Protein AF-A0A6J5DN08-F1 (afdb_monomer_lite)

Foldseek 3Di:
DDDDDDDDDDDDDDDDDDDDDDDDDDDDDDDDDDDDDDDDDDDDDDDDDDDDDDDDDDDDDDPPPDAQDPDDPPPDDDDDDDDDDDDDPDPPDPDDDDDDDDDDDDDDDDDDDDDDDDDDDDDDDDDDDDDDDDDDDPDPDDPVPPQVQFPQDVVNVPQQAFKDADADPDLVVQLVLVVVLVFWKWKAWPAPLDNPRQAIDTDDSVPCVNPPPFKGKHALQRIAQQDVSQLARQGAPRPGRDPSRRNAIEIAGEAYALAKMKMKGFLVRDDASHKYKYKHGWDDQKKKKWADAQTTIMIMIHHHGPVCVPRHCQFSVLVRSLVVLCRHDPPCVVQQPPDTGPVSVVSSQLQGQEMEMEGAQDDDPDPPDDDPRSDDPDPQWDWDPPPVRIHIYGYHHLHDPPASQKIKIKMWMWHAHNQSKIKIKIKIFIWGFDDWDQDPPPDGRTYTYTGTPDMDMDMDIHHPDPPD

pLDDT: mean 70.68, std 26.28, range [24.81, 98.75]

Organism: NCBI:txid627669

InterPro domains:
  IPR008430 Cytotoxic necrotizing factor, Rho-activating domain [PF05785] (249-364)
  IPR011324 Cytotoxic necrotizing factor-like, catalytic [SSF64438] (246-432)
  IPR037040 Cytotoxic necrotizing factor, Rho-activating domain superfamily [G3DSA:3.60.100.10] (144-442)

Sequence (468 aa):
MTHVSSTASQPWLFAQPDDTPSDHAATTQRRHRRKANTRPPHDYSQTSTVPRRAQDKTPAGDTGVTRAYLGPVSQGAPRHDSPQIPEKVWLLQAQRKKKAHPPRTNQHTSTQRPRIPPVPPAVTRPVSPALVPKLATTVPIDPRLQVNQGTTSLKRLQGEGPINLEPAGEPAADTARIKQFGAPLTFYRNDRSESGTRNPSLIDKTRYRARHDVVAVGKGTDATSYVPEAKAYMGRAWSTTPTELSGTDVVKLGAGKDGTAAIMLPFREIRPGSTIIVTGGPMRGSTMLFAADHHGFHAYHAGSSSDHPRWSVSEDGARSIANAYRTMHPGHDAWITARSGAEELVSIARQYPFAALIYNGEYSTEPGRKLPDERIHAPLHASGTDPHDPWHMMTFSYFEPGDVRSVGTAEAVISKDARGKVTVQVLGEKGRLDHMQTLDLHGGSVGFRYKTIEGATTSYSVEQAKQS

Structure (mmCIF, N/CA/C/O backbone):
data_AF-A0A6J5DN08-F1
#
_entry.id   AF-A0A6J5DN08-F1
#
loop_
_atom_site.group_PDB
_atom_site.id
_atom_site.type_symbol
_atom_site.label_atom_id
_atom_site.label_alt_id
_atom_site.label_comp_id
_atom_site.label_asym_id
_atom_site.label_entity_id
_atom_site.label_seq_id
_atom_site.pdbx_PDB_ins_code
_atom_site.Cartn_x
_atom_site.Cartn_y
_atom_site.Cartn_z
_atom_site.occupancy
_atom_site.B_iso_or_equiv
_atom_site.auth_seq_id
_atom_site.auth_comp_id
_atom_site.auth_asym_id
_atom_site.auth_atom_id
_atom_site.pdbx_PDB_model_num
ATOM 1 N N . MET A 1 1 ? -25.150 -48.735 11.586 1.00 33.69 1 MET A N 1
ATOM 2 C CA . MET A 1 1 ? -25.482 -50.177 11.660 1.00 33.69 1 MET A CA 1
ATOM 3 C C . MET A 1 1 ? -26.333 -50.455 10.428 1.00 33.69 1 MET A C 1
ATOM 5 O O . MET A 1 1 ? -27.359 -49.812 10.325 1.00 33.69 1 MET A O 1
ATOM 9 N N . THR A 1 2 ? -25.949 -51.185 9.385 1.00 36.81 2 THR A N 1
ATOM 10 C CA . THR A 1 2 ? -25.031 -52.322 9.200 1.00 36.81 2 THR A CA 1
ATOM 11 C C . THR A 1 2 ? -24.556 -52.343 7.734 1.00 36.81 2 THR A C 1
ATOM 13 O O . THR A 1 2 ? -25.314 -51.992 6.836 1.00 36.81 2 THR A O 1
ATOM 16 N N . HIS A 1 3 ? -23.299 -52.744 7.522 1.00 35.94 3 HIS A N 1
ATOM 17 C CA . HIS A 1 3 ? -22.670 -53.084 6.234 1.00 35.94 3 HIS A CA 1
ATOM 18 C C . HIS A 1 3 ? -23.339 -54.281 5.544 1.00 35.94 3 HIS A C 1
ATOM 20 O O . HIS A 1 3 ? -23.758 -55.164 6.281 1.00 35.94 3 HIS A O 1
ATOM 26 N N . VAL A 1 4 ? -23.277 -54.368 4.200 1.00 41.50 4 VAL A N 1
ATOM 27 C CA . VAL A 1 4 ? -22.759 -55.522 3.409 1.00 41.50 4 VAL A CA 1
ATOM 28 C C . VAL A 1 4 ? -22.311 -55.023 2.014 1.00 41.50 4 VAL A C 1
ATOM 30 O O . VAL A 1 4 ? -22.838 -54.043 1.494 1.00 41.50 4 VAL A O 1
ATOM 33 N N . SER A 1 5 ? -21.292 -55.683 1.462 1.00 33.56 5 SER A N 1
ATOM 34 C CA . SER A 1 5 ? -20.413 -55.314 0.346 1.00 33.56 5 SER A CA 1
ATOM 35 C C . SER A 1 5 ? -20.732 -55.996 -1.003 1.00 33.56 5 SER A C 1
ATOM 37 O O . SER A 1 5 ? -21.387 -57.028 -1.027 1.00 33.56 5 SER A O 1
ATOM 39 N N . SER A 1 6 ? -20.064 -55.496 -2.060 1.00 31.88 6 SER A N 1
ATOM 40 C CA . SER A 1 6 ? -19.389 -56.236 -3.157 1.00 31.88 6 SER A CA 1
ATOM 41 C C . SER A 1 6 ? -20.210 -57.024 -4.195 1.00 31.88 6 SER A C 1
ATOM 43 O O . SER A 1 6 ? -20.862 -58.009 -3.871 1.00 31.88 6 SER A O 1
ATOM 45 N N . THR A 1 7 ? -20.012 -56.714 -5.486 1.00 32.59 7 THR A N 1
ATOM 46 C CA . THR A 1 7 ? -19.345 -57.632 -6.445 1.00 32.59 7 THR A CA 1
ATOM 47 C C . THR A 1 7 ? -19.019 -56.944 -7.778 1.00 32.59 7 THR A C 1
ATOM 49 O O . THR A 1 7 ? -19.685 -56.008 -8.209 1.00 32.59 7 THR A O 1
ATOM 52 N N . ALA A 1 8 ? -17.916 -57.392 -8.375 1.00 31.62 8 ALA A N 1
ATOM 53 C CA . ALA A 1 8 ? -17.225 -56.848 -9.539 1.00 31.62 8 ALA A CA 1
ATOM 54 C C . ALA A 1 8 ? -17.718 -57.433 -10.873 1.00 31.62 8 ALA A C 1
ATOM 56 O O . ALA A 1 8 ? -18.305 -58.511 -10.883 1.00 31.62 8 ALA A O 1
ATOM 57 N N . SER A 1 9 ? -17.377 -56.772 -11.991 1.00 32.19 9 SER A N 1
ATOM 58 C CA . SER A 1 9 ? -17.089 -57.399 -13.299 1.00 32.19 9 SER A CA 1
ATOM 59 C C . SER A 1 9 ? -16.440 -56.396 -14.276 1.00 32.19 9 SER A C 1
ATOM 61 O O . SER A 1 9 ? -17.081 -55.447 -14.715 1.00 32.19 9 SER A O 1
ATOM 63 N N . GLN A 1 10 ? -15.174 -56.636 -14.634 1.00 36.56 10 GLN A N 1
ATOM 64 C CA . GLN A 1 10 ? -14.586 -56.321 -15.949 1.00 36.56 10 GLN A CA 1
ATOM 65 C C . GLN A 1 10 ? -14.328 -57.655 -16.668 1.00 36.56 10 GLN A C 1
ATOM 67 O O . GLN A 1 10 ? -14.190 -58.672 -15.981 1.00 36.56 10 GLN A O 1
ATOM 72 N N . PRO A 1 11 ? -14.262 -57.685 -18.013 1.00 47.22 11 PRO A N 1
ATOM 73 C CA . PRO A 1 11 ? -12.932 -57.805 -18.644 1.00 47.22 11 PRO A CA 1
ATOM 74 C C . PRO A 1 11 ? -12.828 -57.223 -20.070 1.00 47.22 11 PRO A C 1
ATOM 76 O O . PRO A 1 11 ? -13.789 -57.314 -20.815 1.00 47.22 11 PRO A O 1
ATOM 79 N N . TRP A 1 12 ? -11.640 -56.751 -20.480 1.00 33.81 12 TRP A N 1
ATOM 80 C CA . TRP A 1 12 ? -11.109 -56.875 -21.856 1.00 33.81 12 TRP A CA 1
ATOM 81 C C . TRP A 1 12 ? -9.567 -56.887 -21.818 1.00 33.81 12 TRP A C 1
ATOM 83 O O . TRP A 1 12 ? -8.952 -56.179 -21.024 1.00 33.81 12 TRP A O 1
ATOM 93 N N . LEU A 1 13 ? -8.972 -57.747 -22.650 1.00 30.91 13 LEU A N 1
ATOM 94 C CA . LEU A 1 13 ? -7.566 -58.181 -22.706 1.00 30.91 13 LEU A CA 1
ATOM 95 C C . LEU A 1 13 ? -7.085 -58.146 -24.179 1.00 30.91 13 LEU A C 1
ATOM 97 O O . LEU A 1 13 ? -7.932 -58.174 -25.072 1.00 30.91 13 LEU A O 1
ATOM 101 N N . PHE A 1 14 ? -5.754 -58.212 -24.375 1.00 31.52 14 PHE A N 1
ATOM 102 C CA . PHE A 1 14 ? -4.933 -58.353 -25.611 1.00 31.52 14 PHE A CA 1
ATOM 103 C C . PHE A 1 14 ? -4.461 -57.040 -26.284 1.00 31.52 14 PHE A C 1
ATOM 105 O O . PHE A 1 14 ? -5.264 -56.143 -26.493 1.00 31.52 14 PHE A O 1
ATOM 112 N N . ALA A 1 15 ? -3.194 -56.840 -26.687 1.00 32.41 15 ALA A N 1
ATOM 113 C CA . ALA A 1 15 ? -1.963 -57.653 -26.675 1.00 32.41 15 ALA A CA 1
ATOM 114 C C . ALA A 1 15 ? -0.705 -56.754 -26.865 1.00 32.41 15 ALA A C 1
ATOM 116 O O . ALA A 1 15 ? -0.817 -55.644 -27.384 1.00 32.41 15 ALA A O 1
ATOM 117 N N . GLN A 1 16 ? 0.472 -57.259 -26.462 1.00 37.03 16 GLN A N 1
ATOM 118 C CA . GLN A 1 16 ? 1.821 -56.710 -26.726 1.00 37.03 16 GLN A CA 1
ATOM 119 C C . GLN A 1 16 ? 2.335 -57.037 -28.155 1.00 37.03 16 GLN A C 1
ATOM 121 O O . GLN A 1 16 ? 1.614 -57.680 -28.921 1.00 37.03 16 GLN A O 1
ATOM 126 N N . PRO A 1 17 ? 3.574 -56.632 -28.515 1.00 50.75 17 PRO A N 1
ATOM 127 C CA . PRO A 1 17 ? 4.704 -57.548 -28.288 1.00 50.75 17 PRO A CA 1
ATOM 128 C C . PRO A 1 17 ? 5.988 -56.907 -27.722 1.00 50.75 17 PRO A C 1
ATOM 130 O O . PR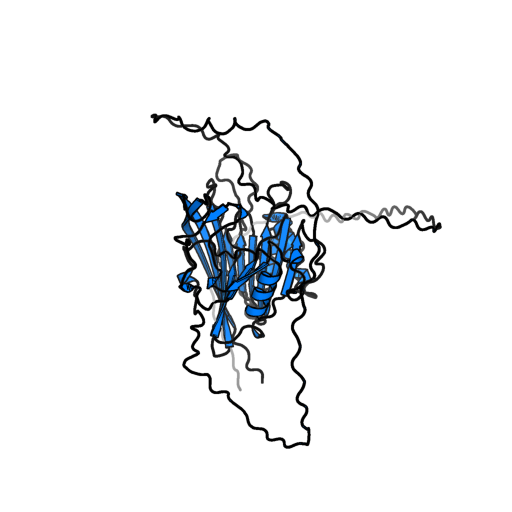O A 1 17 ? 6.223 -55.703 -27.834 1.00 50.75 17 PRO A O 1
ATOM 133 N N . ASP A 1 18 ? 6.778 -57.785 -27.104 1.00 39.84 18 ASP A N 1
ATOM 134 C CA . ASP A 1 18 ? 8.131 -57.614 -26.572 1.00 39.84 18 ASP A CA 1
ATOM 135 C C . ASP A 1 18 ? 9.193 -57.419 -27.668 1.00 39.84 18 ASP A C 1
ATOM 137 O O . ASP A 1 18 ? 9.021 -57.882 -28.792 1.00 39.84 18 ASP A O 1
ATOM 141 N N . ASP A 1 19 ? 10.320 -56.799 -27.304 1.00 39.38 19 ASP A N 1
ATOM 142 C CA . ASP A 1 19 ? 11.628 -57.465 -27.387 1.00 39.38 19 ASP A CA 1
ATOM 143 C C . ASP A 1 19 ? 12.694 -56.698 -26.575 1.00 39.38 19 ASP A C 1
ATOM 145 O O . ASP A 1 19 ? 12.839 -55.477 -26.656 1.00 39.38 19 ASP A O 1
ATOM 149 N N . THR A 1 20 ? 13.444 -57.450 -25.767 1.00 41.91 20 THR A N 1
ATOM 150 C CA . THR A 1 20 ? 14.676 -57.057 -25.052 1.00 41.91 20 THR A CA 1
ATOM 151 C C . THR A 1 20 ? 15.868 -57.774 -25.702 1.00 41.91 20 THR A C 1
ATOM 153 O O . THR A 1 20 ? 15.669 -58.790 -26.366 1.00 41.91 20 THR A O 1
ATOM 156 N N . PRO A 1 21 ? 17.111 -57.264 -25.567 1.00 47.59 21 PRO A N 1
ATOM 157 C CA . PRO A 1 21 ? 18.028 -57.803 -24.540 1.00 47.59 21 PRO A CA 1
ATOM 158 C C . PRO A 1 21 ? 18.910 -56.704 -23.889 1.00 47.59 21 PRO A C 1
ATOM 160 O O . PRO A 1 21 ? 19.291 -55.734 -24.532 1.00 47.59 21 PRO A O 1
ATOM 163 N N . SER A 1 22 ? 19.084 -56.688 -22.565 1.00 35.94 22 SER A N 1
ATOM 164 C CA . SER A 1 22 ? 20.075 -57.421 -21.742 1.00 35.94 22 SER A CA 1
ATOM 165 C C . SER A 1 22 ? 21.432 -56.712 -21.565 1.00 35.94 22 SER A C 1
ATOM 167 O O . SER A 1 22 ? 22.120 -56.400 -22.528 1.00 35.94 22 SER A O 1
ATOM 169 N N . ASP A 1 23 ? 21.787 -56.563 -20.282 1.00 33.28 23 ASP A N 1
ATOM 170 C CA . ASP A 1 23 ? 23.119 -56.496 -19.655 1.00 33.28 23 ASP A CA 1
ATOM 171 C C . ASP A 1 23 ? 24.049 -55.280 -19.845 1.00 33.28 23 ASP A C 1
ATOM 173 O O . ASP A 1 23 ? 24.690 -55.086 -20.869 1.00 33.28 23 ASP A O 1
ATOM 177 N N . HIS A 1 24 ? 24.284 -54.525 -18.761 1.00 33.34 24 HIS A N 1
ATOM 178 C CA . HIS A 1 24 ? 25.395 -54.809 -17.834 1.00 33.34 24 HIS A CA 1
ATOM 179 C C . HIS A 1 24 ? 25.495 -53.780 -16.690 1.00 33.34 24 HIS A C 1
ATOM 181 O O . HIS A 1 24 ? 25.262 -52.582 -16.837 1.00 33.34 24 HIS A O 1
ATOM 187 N N . ALA A 1 25 ? 25.870 -54.301 -15.524 1.00 35.28 25 ALA A N 1
ATOM 188 C CA . ALA A 1 25 ? 26.095 -53.618 -14.261 1.00 35.28 25 ALA A CA 1
ATOM 189 C C . ALA A 1 25 ? 27.321 -52.683 -14.251 1.00 35.28 25 ALA A C 1
ATOM 191 O O . ALA A 1 25 ? 28.348 -53.004 -14.840 1.00 35.28 25 ALA A O 1
ATOM 192 N N . ALA A 1 26 ? 27.265 -51.620 -13.439 1.00 35.03 26 ALA A N 1
ATOM 193 C CA . ALA A 1 26 ? 28.434 -51.096 -12.724 1.00 35.03 26 ALA A CA 1
ATOM 194 C C . ALA A 1 26 ? 28.017 -50.208 -11.540 1.00 35.03 26 ALA A C 1
ATOM 196 O O . ALA A 1 26 ? 27.670 -49.035 -11.673 1.00 35.03 26 ALA A O 1
ATOM 197 N N . THR A 1 27 ? 28.090 -50.801 -10.354 1.00 38.38 27 THR A N 1
ATOM 198 C CA . THR A 1 27 ? 28.084 -50.142 -9.050 1.00 38.38 27 THR A CA 1
ATOM 199 C C . THR A 1 27 ? 29.416 -49.422 -8.847 1.00 38.38 27 THR A C 1
ATOM 201 O O . THR A 1 27 ? 30.458 -50.076 -8.844 1.00 38.38 27 THR A O 1
ATOM 204 N N . THR A 1 28 ? 29.408 -48.114 -8.574 1.00 36.03 28 THR A N 1
ATOM 205 C CA . THR A 1 28 ? 30.618 -47.422 -8.097 1.00 36.03 28 THR A CA 1
ATOM 206 C C . THR A 1 28 ? 30.303 -46.553 -6.886 1.00 36.03 28 THR A C 1
ATOM 208 O O . THR A 1 28 ? 29.943 -45.382 -6.985 1.00 36.03 28 THR A O 1
ATOM 211 N N . GLN A 1 29 ? 30.483 -47.147 -5.704 1.00 36.91 29 GLN A N 1
ATOM 212 C CA . GLN A 1 29 ? 30.748 -46.419 -4.467 1.00 36.91 29 GLN A CA 1
ATOM 213 C C . GLN A 1 29 ? 32.031 -45.601 -4.639 1.00 36.91 29 GLN A C 1
ATOM 215 O O . GLN A 1 29 ? 33.090 -46.159 -4.921 1.00 36.91 29 GLN A O 1
ATOM 220 N N . ARG A 1 30 ? 31.978 -44.293 -4.374 1.00 33.47 30 ARG A N 1
ATOM 221 C CA . ARG A 1 30 ? 33.189 -43.483 -4.212 1.00 33.47 30 ARG A CA 1
ATOM 222 C C . ARG A 1 30 ? 33.212 -42.820 -2.838 1.00 33.47 30 ARG A C 1
ATOM 224 O O . ARG A 1 30 ? 32.706 -41.725 -2.627 1.00 33.47 30 ARG A O 1
ATOM 231 N N . ARG A 1 31 ? 33.842 -43.527 -1.896 1.00 35.34 31 ARG A N 1
ATOM 232 C CA . ARG A 1 31 ? 34.397 -42.981 -0.652 1.00 35.34 31 ARG A CA 1
ATOM 233 C C . ARG A 1 31 ? 35.614 -42.105 -0.986 1.00 35.34 31 ARG A C 1
ATOM 235 O O . ARG A 1 31 ? 36.617 -42.619 -1.465 1.00 35.34 31 ARG A O 1
ATOM 242 N N . HIS A 1 32 ? 35.579 -40.830 -0.613 1.00 38.53 32 HIS A N 1
ATOM 243 C CA . HIS A 1 32 ? 36.771 -40.028 -0.301 1.00 38.53 32 HIS A CA 1
ATOM 244 C C . HIS A 1 32 ? 36.461 -39.275 0.999 1.00 38.53 32 HIS A C 1
ATOM 246 O O . HIS A 1 32 ? 35.569 -38.443 1.052 1.00 38.53 32 HIS A O 1
ATOM 252 N N . ARG A 1 33 ? 36.896 -39.799 2.148 1.00 36.59 33 ARG A N 1
ATOM 253 C CA . ARG A 1 33 ? 38.196 -39.582 2.812 1.00 36.59 33 ARG A CA 1
ATOM 254 C C . ARG A 1 33 ? 38.384 -38.126 3.266 1.00 36.59 33 ARG A C 1
ATOM 256 O O . ARG A 1 33 ? 38.807 -37.263 2.508 1.00 36.59 33 ARG A O 1
ATOM 263 N N . ARG A 1 34 ? 38.099 -37.936 4.560 1.00 34.97 34 ARG A N 1
ATOM 264 C CA . ARG A 1 34 ? 38.478 -36.813 5.428 1.00 34.97 34 ARG A CA 1
ATOM 265 C C . ARG A 1 34 ? 39.916 -36.337 5.168 1.00 34.97 34 ARG A C 1
ATOM 267 O O . ARG A 1 34 ? 40.839 -37.150 5.197 1.00 34.97 34 ARG A O 1
ATOM 274 N N . LYS A 1 35 ? 40.102 -35.018 5.101 1.00 37.62 35 LYS A N 1
ATOM 275 C CA . LYS A 1 35 ? 41.272 -34.335 5.670 1.00 37.62 35 LYS A CA 1
ATOM 276 C C . LYS A 1 35 ? 40.780 -33.147 6.491 1.00 37.62 35 LYS A C 1
ATOM 278 O O . LYS A 1 35 ? 40.316 -32.153 5.948 1.00 37.62 35 LYS A O 1
ATOM 283 N N . ALA A 1 36 ? 40.843 -33.317 7.807 1.00 33.28 36 ALA A N 1
ATOM 284 C CA . ALA A 1 36 ? 40.770 -32.238 8.773 1.00 33.28 36 ALA A CA 1
ATOM 285 C C . ALA A 1 36 ? 42.097 -31.471 8.723 1.00 33.28 36 ALA A C 1
ATOM 287 O O . ALA A 1 36 ? 43.155 -32.092 8.794 1.00 33.28 36 ALA A O 1
ATOM 288 N N . ASN A 1 37 ? 42.033 -30.147 8.601 1.00 36.22 37 ASN A N 1
ATOM 289 C CA . ASN A 1 37 ? 43.156 -29.261 8.883 1.00 36.22 37 ASN A CA 1
ATOM 290 C C . ASN A 1 37 ? 42.748 -28.370 10.057 1.00 36.22 37 ASN A C 1
ATOM 292 O O . ASN A 1 37 ? 42.057 -27.369 9.900 1.00 36.22 37 ASN A O 1
ATOM 296 N N . THR A 1 38 ? 43.159 -28.795 11.244 1.00 32.91 38 THR A N 1
ATOM 297 C CA . THR A 1 38 ? 43.209 -28.009 12.474 1.00 32.91 38 THR A CA 1
ATOM 298 C C . THR A 1 38 ? 44.390 -27.043 12.398 1.00 32.91 38 THR A C 1
ATOM 300 O O . THR A 1 38 ? 45.537 -27.482 12.314 1.00 32.91 38 THR A O 1
ATOM 303 N N . ARG A 1 39 ? 44.126 -25.734 12.462 1.00 36.28 39 ARG A N 1
ATOM 304 C CA . ARG A 1 39 ? 45.112 -24.729 12.887 1.00 36.28 39 ARG A CA 1
ATOM 305 C C . ARG A 1 39 ? 44.662 -24.136 14.232 1.00 36.28 39 ARG A C 1
ATOM 307 O O . ARG A 1 39 ? 43.458 -23.962 14.416 1.00 36.28 39 ARG A O 1
ATOM 314 N N . PRO A 1 40 ? 45.598 -23.901 15.168 1.00 48.59 40 PRO A N 1
ATOM 315 C CA . PRO A 1 40 ? 45.307 -23.593 16.568 1.00 48.59 40 PRO A CA 1
ATOM 316 C C . PRO A 1 40 ? 44.866 -22.133 16.775 1.00 48.59 40 PRO A C 1
ATOM 318 O O . PRO A 1 40 ? 45.089 -21.299 15.892 1.00 48.59 40 PRO A O 1
ATOM 321 N N . PRO A 1 41 ? 44.259 -21.815 17.935 1.00 41.31 41 PRO A N 1
ATOM 322 C CA . PRO A 1 41 ? 43.845 -20.461 18.274 1.00 41.31 41 PRO A CA 1
ATOM 323 C C . PRO A 1 41 ? 45.056 -19.623 18.702 1.00 41.31 41 PRO A C 1
ATOM 325 O O . PRO A 1 41 ? 45.950 -20.114 19.391 1.00 41.31 41 PRO A O 1
ATOM 328 N N . HIS A 1 42 ? 45.065 -18.347 18.320 1.00 41.81 42 HIS A N 1
ATOM 329 C CA . HIS A 1 42 ? 45.926 -17.354 18.951 1.00 41.81 42 HIS A CA 1
ATOM 330 C C . HIS A 1 42 ? 45.158 -16.691 20.091 1.00 41.81 42 HIS A C 1
ATOM 332 O O . HIS A 1 42 ? 44.267 -15.876 19.864 1.00 41.81 42 HIS A O 1
ATOM 338 N N . ASP A 1 43 ? 45.540 -17.070 21.306 1.00 34.28 43 ASP A N 1
ATOM 339 C CA . ASP A 1 43 ? 45.324 -16.306 22.525 1.00 34.28 43 ASP A CA 1
ATOM 340 C C . ASP A 1 43 ? 46.318 -15.139 22.568 1.00 34.28 43 ASP A C 1
ATOM 342 O O . ASP A 1 43 ? 47.525 -15.344 22.451 1.00 34.28 43 ASP A O 1
ATOM 346 N N . TYR A 1 44 ? 45.814 -13.928 22.793 1.00 37.41 44 TYR A N 1
ATOM 347 C CA . TYR A 1 44 ? 46.504 -12.915 23.587 1.00 37.41 44 TYR A CA 1
ATOM 348 C C . TYR A 1 44 ? 45.447 -12.147 24.375 1.00 37.41 44 TYR A C 1
ATOM 350 O O . TYR A 1 44 ? 44.606 -11.438 23.825 1.00 37.41 44 TYR A O 1
ATOM 358 N N . SER A 1 45 ? 45.501 -12.340 25.686 1.00 32.75 45 SER A N 1
ATOM 359 C CA . SER A 1 45 ? 44.741 -11.592 26.675 1.00 32.75 45 SER A CA 1
ATOM 360 C C . SER A 1 45 ? 45.540 -10.374 27.157 1.00 32.75 45 SER A C 1
ATOM 362 O O . SER A 1 45 ? 46.768 -10.421 27.179 1.00 32.75 45 SER A O 1
ATOM 364 N N . GLN A 1 46 ? 44.800 -9.385 27.682 1.00 31.66 46 GLN A N 1
ATOM 365 C CA . GLN A 1 46 ? 45.228 -8.315 28.608 1.00 31.66 46 GLN A CA 1
ATOM 366 C C . GLN A 1 46 ? 46.036 -7.171 27.964 1.00 31.66 46 GLN A C 1
ATOM 368 O O . GLN A 1 46 ? 46.891 -7.394 27.126 1.00 31.66 46 GLN A O 1
ATOM 373 N N . THR A 1 47 ? 45.870 -5.883 28.261 1.00 30.84 47 THR A N 1
ATOM 374 C CA . THR A 1 47 ? 45.128 -5.081 29.254 1.00 30.84 47 THR A CA 1
ATOM 375 C C . THR A 1 47 ? 45.374 -3.623 28.831 1.00 30.84 47 THR A C 1
ATOM 377 O O . THR A 1 47 ? 46.462 -3.338 28.341 1.00 30.84 47 THR A O 1
ATOM 380 N N . SER A 1 48 ? 44.441 -2.692 29.050 1.00 31.12 48 SER A N 1
ATOM 381 C CA . SER A 1 48 ? 44.723 -1.414 29.741 1.00 31.12 48 SER A CA 1
ATOM 382 C C . SER A 1 48 ? 43.576 -0.411 29.579 1.00 31.12 48 SER A C 1
ATOM 384 O O . SER A 1 48 ? 43.230 0.052 28.494 1.00 31.12 48 SER A O 1
ATOM 386 N N . THR A 1 49 ? 43.011 -0.085 30.731 1.00 32.72 49 THR A N 1
ATOM 387 C CA . THR A 1 49 ? 42.201 1.079 31.082 1.00 32.72 49 THR A CA 1
ATOM 388 C C . THR A 1 49 ? 42.932 2.405 30.847 1.00 32.72 49 THR A C 1
ATOM 390 O O . THR A 1 49 ? 44.098 2.510 31.204 1.00 32.72 49 THR A O 1
ATOM 393 N N . VAL A 1 50 ? 42.221 3.438 30.370 1.00 33.56 50 VAL A N 1
ATOM 394 C CA . VAL A 1 50 ? 42.160 4.811 30.940 1.00 33.56 50 VAL A CA 1
ATOM 395 C C . VAL A 1 50 ? 41.202 5.672 30.085 1.00 33.56 50 VAL A C 1
ATOM 397 O O . VAL A 1 50 ? 41.237 5.592 28.856 1.00 33.56 50 VAL A O 1
ATOM 400 N N . PRO A 1 51 ? 40.333 6.500 30.702 1.00 40.00 51 PRO A N 1
ATOM 401 C CA . PRO A 1 51 ? 39.282 7.241 30.008 1.00 40.00 51 PRO A CA 1
ATOM 402 C C . PRO A 1 51 ? 39.779 8.581 29.445 1.00 40.00 51 PRO A C 1
ATOM 404 O O . PRO A 1 51 ? 40.567 9.287 30.077 1.00 40.00 51 PRO A O 1
ATOM 407 N N . ARG A 1 52 ? 39.237 9.009 28.297 1.00 31.86 52 ARG A N 1
ATOM 408 C CA . ARG A 1 52 ? 39.344 10.401 27.834 1.00 31.86 52 ARG A CA 1
ATOM 409 C C . ARG A 1 52 ? 37.989 10.972 27.416 1.00 31.86 52 ARG A C 1
ATOM 411 O O . ARG A 1 52 ? 37.474 10.686 26.348 1.00 31.86 52 ARG A O 1
ATOM 418 N N . ARG A 1 53 ? 37.492 11.816 28.324 1.00 28.78 53 ARG A N 1
ATOM 419 C CA . ARG A 1 53 ? 37.020 13.196 28.130 1.00 28.78 53 ARG A CA 1
ATOM 420 C C . ARG A 1 53 ? 35.997 13.453 27.015 1.00 28.78 53 ARG A C 1
ATOM 422 O O . ARG A 1 53 ? 36.316 13.455 25.832 1.00 28.78 53 ARG A O 1
ATOM 429 N N . ALA A 1 54 ? 34.800 13.813 27.474 1.00 35.69 54 ALA A N 1
ATOM 430 C CA . ALA A 1 54 ? 33.739 14.458 26.721 1.00 35.69 54 ALA A CA 1
ATOM 431 C C . ALA A 1 54 ? 34.253 15.634 25.873 1.00 35.69 54 ALA A C 1
ATOM 433 O O . ALA A 1 54 ? 34.947 16.524 26.371 1.00 35.69 54 ALA A O 1
ATOM 434 N N . GLN A 1 55 ? 33.852 15.645 24.605 1.00 31.12 55 GLN A N 1
ATOM 435 C CA . GLN A 1 55 ? 33.721 16.862 23.820 1.00 31.12 55 GLN A CA 1
ATOM 436 C C . GLN A 1 55 ? 32.312 16.896 23.244 1.00 31.12 55 GLN A C 1
ATOM 438 O O . GLN A 1 55 ? 31.967 16.112 22.360 1.00 31.12 55 GLN A O 1
ATOM 443 N N . ASP A 1 56 ? 31.528 17.828 23.779 1.00 33.34 56 ASP A N 1
ATOM 444 C CA . ASP A 1 56 ? 30.329 18.357 23.152 1.00 33.34 56 ASP A CA 1
ATOM 445 C C . ASP A 1 56 ? 30.646 18.776 21.717 1.00 33.34 56 ASP A C 1
ATOM 447 O O . ASP A 1 56 ? 31.474 19.656 21.465 1.00 33.34 56 ASP A O 1
ATOM 451 N N . LYS A 1 57 ? 29.954 18.154 20.767 1.00 31.16 57 LYS A N 1
ATOM 452 C CA . LYS A 1 57 ? 29.753 18.712 19.435 1.00 31.16 57 LYS A CA 1
ATOM 453 C C . LYS A 1 57 ? 28.277 18.619 19.108 1.00 31.16 57 LYS A C 1
ATOM 455 O O . LYS A 1 57 ? 27.780 17.584 18.680 1.00 31.16 57 LYS A O 1
ATOM 460 N N . THR A 1 58 ? 27.597 19.736 19.313 1.00 38.62 58 THR A N 1
ATOM 461 C CA . THR A 1 58 ? 26.300 20.054 18.727 1.00 38.62 58 THR A CA 1
ATOM 462 C C . THR A 1 58 ? 26.411 19.970 17.201 1.00 38.62 58 THR A C 1
ATOM 464 O O . THR A 1 58 ? 27.223 20.704 16.630 1.00 38.62 58 THR A O 1
ATOM 467 N N . PRO A 1 59 ? 25.623 19.140 16.498 1.00 34.16 59 PRO A N 1
ATOM 468 C CA . PRO A 1 59 ? 25.475 19.281 15.061 1.00 34.16 59 PRO A CA 1
ATOM 469 C C . PRO A 1 59 ? 24.370 20.295 14.778 1.00 34.16 59 PRO A C 1
ATOM 471 O O . PRO A 1 59 ? 23.248 20.186 15.279 1.00 34.16 59 PRO A O 1
ATOM 474 N N . ALA A 1 60 ? 24.723 21.287 13.966 1.00 30.30 60 ALA A N 1
ATOM 475 C CA . ALA A 1 60 ? 23.796 22.191 13.311 1.00 30.30 60 ALA A CA 1
ATOM 476 C C . ALA A 1 60 ? 22.696 21.396 12.588 1.00 30.30 60 ALA A C 1
ATOM 478 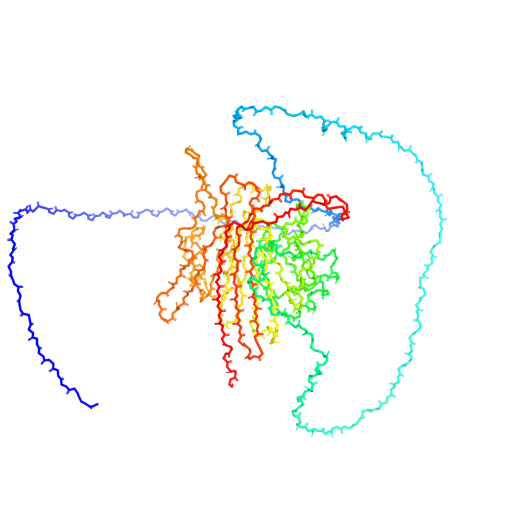O O . ALA A 1 60 ? 22.965 20.378 11.950 1.00 30.30 60 ALA A O 1
ATOM 479 N N . GLY A 1 61 ? 21.455 21.864 12.720 1.00 30.59 61 GLY A N 1
ATOM 480 C CA . GLY A 1 61 ? 20.301 21.304 12.032 1.00 30.59 61 GLY A CA 1
ATOM 481 C C . GLY A 1 61 ? 20.415 21.529 10.531 1.00 30.59 61 GLY A C 1
ATOM 482 O O . GLY A 1 61 ? 20.121 22.616 10.042 1.00 30.59 61 GLY A O 1
ATOM 483 N N . ASP A 1 62 ? 20.832 20.489 9.821 1.00 27.88 62 ASP A N 1
ATOM 484 C CA . ASP A 1 62 ? 20.740 20.405 8.372 1.00 27.88 62 ASP A CA 1
ATOM 485 C C . ASP A 1 62 ? 19.342 19.873 8.020 1.00 27.88 62 ASP A C 1
ATOM 487 O O . ASP A 1 62 ? 19.004 18.714 8.277 1.00 27.88 62 ASP A O 1
ATOM 491 N N . THR A 1 63 ? 18.477 20.749 7.510 1.00 33.41 63 THR A N 1
ATOM 492 C CA . THR A 1 63 ? 17.143 20.393 7.000 1.00 33.41 63 THR A CA 1
ATOM 493 C C . THR A 1 63 ? 17.290 19.876 5.571 1.00 33.41 63 THR A C 1
ATOM 495 O O . THR A 1 63 ? 16.864 20.490 4.595 1.00 33.41 63 THR A O 1
ATOM 498 N N . GLY A 1 64 ? 17.946 18.723 5.446 1.00 26.36 64 GLY A N 1
ATOM 499 C CA . GLY A 1 64 ? 18.133 18.022 4.182 1.00 26.36 64 GLY A CA 1
ATOM 500 C C . GLY A 1 64 ? 16.836 17.371 3.705 1.00 26.36 64 GLY A C 1
ATOM 501 O O . GLY A 1 64 ? 16.628 16.175 3.903 1.00 26.36 64 GLY A O 1
ATOM 502 N N . VAL A 1 65 ? 15.971 18.142 3.040 1.00 32.25 65 VAL A N 1
ATOM 503 C CA . VAL A 1 65 ? 14.884 17.596 2.211 1.00 32.25 65 VAL A CA 1
ATOM 504 C C . VAL A 1 65 ? 15.525 16.710 1.144 1.00 32.25 65 VAL A C 1
ATOM 506 O O . VAL A 1 65 ? 16.215 17.186 0.240 1.00 32.25 65 VAL A O 1
ATOM 509 N N . THR A 1 66 ? 15.357 15.398 1.284 1.00 33.00 66 THR A N 1
ATOM 510 C CA . THR A 1 66 ? 15.994 14.420 0.403 1.00 33.00 66 THR A CA 1
ATOM 511 C C . THR A 1 66 ? 15.156 14.295 -0.865 1.00 33.00 66 THR A C 1
ATOM 513 O O . THR A 1 66 ? 14.007 13.869 -0.818 1.00 33.00 66 THR A O 1
ATOM 516 N N . ARG A 1 67 ? 15.713 14.718 -2.002 1.00 28.08 67 ARG A N 1
ATOM 517 C CA . ARG A 1 67 ? 15.078 14.604 -3.320 1.00 28.08 67 ARG A CA 1
ATOM 518 C C . ARG A 1 67 ? 14.999 13.133 -3.732 1.00 28.08 67 ARG A C 1
ATOM 520 O O . ARG A 1 67 ? 16.041 12.493 -3.838 1.00 28.08 67 ARG A O 1
ATOM 527 N N . ALA A 1 68 ? 13.811 12.643 -4.081 1.00 33.84 68 ALA A N 1
ATOM 528 C CA . ALA A 1 68 ? 13.726 11.610 -5.106 1.00 33.84 68 ALA A CA 1
ATOM 529 C C . ALA A 1 68 ? 14.101 12.280 -6.435 1.00 33.84 68 ALA A C 1
ATOM 531 O O . ALA A 1 68 ? 13.487 13.265 -6.853 1.00 33.84 68 ALA A O 1
ATOM 532 N N . TYR A 1 69 ? 15.181 11.823 -7.055 1.00 32.69 69 TYR A N 1
ATOM 533 C CA . TYR A 1 69 ? 15.626 12.348 -8.335 1.00 32.69 69 TYR A CA 1
ATOM 534 C C . TYR A 1 69 ? 14.675 11.870 -9.438 1.00 32.69 69 TYR A C 1
ATOM 536 O O . TYR A 1 69 ? 14.611 10.685 -9.755 1.00 32.69 69 TYR A O 1
ATOM 544 N N . LEU A 1 70 ? 13.940 12.807 -10.038 1.00 33.88 70 LEU A N 1
ATOM 545 C CA . LEU A 1 70 ? 13.414 12.645 -11.389 1.00 33.88 70 LEU A CA 1
ATOM 546 C C . LEU A 1 70 ? 14.642 12.579 -12.311 1.00 33.88 70 LEU A C 1
ATOM 548 O O . LEU A 1 70 ? 15.314 13.592 -12.500 1.00 33.88 70 LEU A O 1
ATOM 552 N N . GLY A 1 71 ? 14.987 11.381 -12.790 1.00 25.77 71 GLY A N 1
ATOM 553 C CA . GLY A 1 71 ? 16.140 11.157 -13.667 1.00 25.77 71 GLY A CA 1
ATOM 554 C C . GLY A 1 71 ? 16.176 12.109 -14.872 1.00 25.77 71 GLY A C 1
ATOM 555 O O . GLY A 1 71 ? 15.129 12.614 -15.291 1.00 25.77 71 GLY A O 1
ATOM 556 N N . PRO A 1 72 ? 17.357 12.372 -15.461 1.00 24.81 72 PRO A N 1
ATOM 557 C CA . PRO A 1 72 ? 17.445 13.180 -16.656 1.00 24.81 72 PRO A CA 1
ATOM 558 C C . PRO A 1 72 ? 16.842 12.387 -17.814 1.00 24.81 72 PRO A C 1
ATOM 560 O O . PRO A 1 72 ? 17.017 11.174 -17.936 1.00 24.81 72 PRO A O 1
ATOM 563 N N . VAL A 1 73 ? 16.133 13.104 -18.677 1.00 29.42 73 VAL A N 1
ATOM 564 C CA . VAL A 1 73 ? 15.655 12.612 -19.965 1.00 29.42 73 VAL A CA 1
ATOM 565 C C . VAL A 1 73 ? 16.867 12.115 -20.755 1.00 29.42 73 VAL A C 1
ATOM 567 O O . VAL A 1 73 ? 17.674 12.919 -21.219 1.00 29.42 73 VAL A O 1
ATOM 570 N N . SER A 1 74 ? 17.011 10.798 -20.905 1.00 25.84 74 SER A N 1
ATOM 571 C CA . SER A 1 74 ? 17.903 10.240 -21.919 1.00 25.84 74 SER A CA 1
ATOM 572 C C . SER A 1 74 ? 17.305 10.582 -23.282 1.00 25.84 74 SER A C 1
ATOM 574 O O . SER A 1 74 ? 16.325 9.979 -23.719 1.00 25.84 74 SER A O 1
ATOM 576 N N . GLN A 1 75 ? 17.846 11.614 -23.933 1.00 29.94 75 GLN A N 1
ATOM 577 C CA . GLN A 1 75 ? 17.627 11.819 -25.357 1.00 29.94 75 GLN A CA 1
ATOM 578 C C . GLN A 1 75 ? 18.462 10.794 -26.117 1.00 29.94 75 GLN A C 1
ATOM 580 O O . GLN A 1 75 ? 19.680 10.913 -26.209 1.00 29.94 75 GLN A O 1
ATOM 585 N N . GLY A 1 76 ? 17.792 9.779 -26.650 1.00 30.53 76 GLY A N 1
ATOM 586 C CA . GLY A 1 76 ? 18.442 8.743 -27.439 1.00 30.53 76 GLY A CA 1
ATOM 587 C C . GLY A 1 76 ? 17.456 7.729 -27.998 1.00 30.53 76 GLY A C 1
ATOM 588 O O . GLY A 1 76 ? 17.614 6.542 -27.757 1.00 30.53 76 GLY A O 1
ATOM 589 N N . ALA A 1 77 ? 16.439 8.191 -28.727 1.00 28.66 77 ALA A N 1
ATOM 590 C CA . ALA A 1 77 ? 15.682 7.349 -29.652 1.00 28.66 77 ALA A CA 1
ATOM 591 C C . ALA A 1 77 ? 15.814 7.949 -31.066 1.00 28.66 77 ALA A C 1
ATOM 593 O O . ALA A 1 77 ? 15.750 9.178 -31.200 1.00 28.66 77 ALA A O 1
ATOM 594 N N . PRO A 1 78 ? 16.051 7.132 -32.108 1.00 34.31 78 PRO A N 1
ATOM 595 C CA . PRO A 1 78 ? 16.290 7.624 -33.459 1.00 34.31 78 PRO A CA 1
ATOM 596 C C . PRO A 1 78 ? 15.020 8.275 -34.020 1.00 34.31 78 PRO A C 1
ATOM 598 O O . PRO A 1 78 ? 13.925 7.718 -33.951 1.00 34.31 78 PRO A O 1
ATOM 601 N N . ARG A 1 79 ? 15.181 9.492 -34.549 1.00 30.59 79 ARG A N 1
ATOM 602 C CA . ARG A 1 79 ? 14.115 10.277 -35.176 1.00 30.59 79 ARG A CA 1
ATOM 603 C C . ARG A 1 79 ? 13.771 9.669 -36.536 1.00 30.59 79 ARG A C 1
ATOM 605 O O . ARG A 1 79 ? 14.652 9.548 -37.379 1.00 30.59 79 ARG A O 1
ATOM 612 N N . HIS A 1 80 ? 12.497 9.339 -36.733 1.00 31.84 80 HIS A N 1
ATOM 613 C CA . HIS A 1 80 ? 11.893 9.226 -38.059 1.00 31.84 80 HIS A CA 1
ATOM 614 C C . HIS A 1 80 ? 11.364 10.611 -38.474 1.00 31.84 80 HIS A C 1
ATOM 616 O O . HIS A 1 80 ? 10.921 11.391 -37.628 1.00 31.84 80 HIS A O 1
ATOM 622 N N . ASP A 1 81 ? 11.489 10.918 -39.760 1.00 34.66 81 ASP A N 1
ATOM 623 C CA . ASP A 1 81 ? 11.460 12.255 -40.358 1.00 34.66 81 ASP A CA 1
ATOM 624 C C . ASP A 1 81 ? 10.136 13.061 -40.292 1.00 34.66 81 ASP A C 1
ATOM 626 O O . ASP A 1 81 ? 9.052 12.536 -40.531 1.00 34.66 81 ASP A O 1
ATOM 630 N N . SER A 1 82 ? 10.323 14.387 -40.113 1.00 30.30 82 SER A N 1
ATOM 631 C CA . SER A 1 82 ? 9.529 15.554 -40.594 1.00 30.30 82 SER A CA 1
ATOM 632 C C . SER A 1 82 ? 8.186 15.966 -39.932 1.00 30.30 82 SER A C 1
ATOM 634 O O . SER A 1 82 ? 7.440 15.110 -39.472 1.00 30.30 82 SER A O 1
ATOM 636 N N . PRO A 1 83 ? 7.765 17.263 -40.003 1.00 40.91 83 PRO A N 1
ATOM 637 C CA . PRO A 1 83 ? 8.504 18.527 -40.157 1.00 40.91 83 PRO A CA 1
ATOM 638 C C . PRO A 1 83 ? 8.248 19.558 -39.018 1.00 40.91 83 PRO A C 1
ATOM 640 O O . PRO A 1 83 ? 7.467 19.359 -38.094 1.00 40.91 83 PRO A O 1
ATOM 643 N N . GLN A 1 84 ? 8.992 20.663 -39.100 1.00 33.16 84 GLN A N 1
ATOM 644 C CA . GLN A 1 84 ? 9.384 21.624 -38.060 1.00 33.16 84 GLN A CA 1
ATOM 645 C C . GLN A 1 84 ? 8.293 22.583 -37.532 1.00 33.16 84 GLN A C 1
ATOM 647 O O . GLN A 1 84 ? 7.524 23.145 -38.307 1.00 33.16 84 GLN A O 1
ATOM 652 N N . ILE A 1 85 ? 8.363 22.900 -36.228 1.00 33.88 85 ILE A N 1
ATOM 653 C CA . ILE A 1 85 ? 7.851 24.137 -35.593 1.00 33.88 85 ILE A CA 1
ATOM 654 C C . ILE A 1 85 ? 8.948 24.655 -34.624 1.00 33.88 85 ILE A C 1
ATOM 656 O O . ILE A 1 85 ? 9.615 23.825 -34.003 1.00 33.88 85 ILE A O 1
ATOM 660 N N . PRO A 1 86 ? 9.214 25.977 -34.503 1.00 37.25 86 PRO A N 1
ATOM 661 C CA . PRO A 1 86 ? 10.514 26.482 -34.044 1.00 37.25 86 PRO A CA 1
ATOM 662 C C . PRO A 1 86 ? 10.694 26.521 -32.517 1.00 37.25 86 PRO A C 1
ATOM 664 O O . PRO A 1 86 ? 9.892 27.108 -31.791 1.00 37.25 86 PRO A O 1
ATOM 667 N N . GLU A 1 87 ? 11.829 25.994 -32.050 1.00 36.25 87 GLU A N 1
ATOM 668 C CA . GLU A 1 87 ? 12.388 26.198 -30.709 1.00 36.25 87 GLU A CA 1
ATOM 669 C C . GLU A 1 87 ? 12.883 27.639 -30.538 1.00 36.25 87 GLU A C 1
ATOM 671 O O . GLU A 1 87 ? 13.805 28.059 -31.239 1.00 36.25 87 GLU A O 1
ATOM 676 N N . LYS A 1 88 ? 12.327 28.399 -29.580 1.00 33.69 88 LYS A N 1
ATOM 677 C CA . LYS A 1 88 ? 12.970 29.637 -29.099 1.00 33.69 88 LYS A CA 1
ATOM 678 C C . LYS A 1 88 ? 12.440 30.179 -27.765 1.00 33.69 88 LYS A C 1
ATOM 680 O O . LYS A 1 88 ? 12.127 31.355 -27.677 1.00 33.69 88 LYS A O 1
ATOM 685 N N . VAL A 1 89 ? 12.396 29.382 -26.694 1.00 34.78 89 VAL A N 1
ATOM 686 C CA . VAL A 1 89 ? 12.283 29.932 -25.321 1.00 34.78 89 VAL A CA 1
ATOM 687 C C . VAL A 1 89 ? 12.945 28.992 -24.306 1.00 34.78 89 VAL A C 1
ATOM 689 O O . VAL A 1 89 ? 12.238 28.303 -23.595 1.00 34.78 89 VAL A O 1
ATOM 692 N N . TRP A 1 90 ? 14.280 28.911 -24.216 1.00 29.95 90 TRP A N 1
ATOM 693 C CA . TRP A 1 90 ? 14.927 28.240 -23.061 1.00 29.95 90 TRP A CA 1
ATOM 694 C C . TRP A 1 90 ? 16.369 28.698 -22.776 1.00 29.95 90 TRP A C 1
ATOM 696 O O . TRP A 1 90 ? 17.230 27.906 -22.404 1.00 29.95 90 TRP A O 1
ATOM 706 N N . LEU A 1 91 ? 16.665 29.996 -22.935 1.00 30.89 91 LEU A N 1
ATOM 707 C CA . LEU A 1 91 ? 18.027 30.498 -22.691 1.00 30.89 91 LEU A CA 1
ATOM 708 C C . LEU A 1 91 ? 18.098 31.928 -22.132 1.00 30.89 91 LEU A C 1
ATOM 710 O O . LEU A 1 91 ? 18.852 32.752 -22.635 1.00 30.89 91 LEU A O 1
ATOM 714 N N . LEU A 1 92 ? 17.322 32.249 -21.084 1.00 30.31 92 LEU A N 1
ATOM 715 C CA . LEU A 1 92 ? 17.379 33.595 -20.477 1.00 30.31 92 LEU A CA 1
ATOM 716 C C . LEU A 1 92 ? 17.147 33.687 -18.955 1.00 30.31 92 LEU A C 1
ATOM 718 O O . LEU A 1 92 ? 16.777 34.747 -18.458 1.00 30.31 92 LEU A O 1
ATOM 722 N N . GLN A 1 93 ? 17.421 32.633 -18.178 1.00 32.22 93 GLN A N 1
ATOM 723 C CA . GLN A 1 93 ? 17.345 32.722 -16.703 1.00 32.22 93 GLN A CA 1
ATOM 724 C C . GLN A 1 93 ? 18.581 32.238 -15.929 1.00 32.22 93 GLN A C 1
ATOM 726 O O . GLN A 1 93 ? 18.576 32.260 -14.702 1.00 32.22 93 GLN A O 1
ATOM 731 N N . ALA A 1 94 ? 19.690 31.914 -16.602 1.00 34.00 94 ALA A N 1
ATOM 732 C CA . ALA A 1 94 ? 20.932 31.501 -15.931 1.00 34.00 94 ALA A CA 1
ATOM 733 C C . ALA A 1 94 ? 21.965 32.631 -15.718 1.00 34.00 94 ALA A C 1
ATOM 735 O O . ALA A 1 94 ? 23.080 32.372 -15.272 1.00 34.00 94 ALA A O 1
ATOM 736 N N . GLN A 1 95 ? 21.628 33.894 -15.997 1.00 35.78 95 GLN A N 1
ATOM 737 C CA . GLN A 1 95 ? 22.537 35.021 -15.762 1.00 35.78 95 GLN A CA 1
ATOM 738 C C . GLN A 1 95 ? 21.815 36.197 -15.116 1.00 35.78 95 GLN A C 1
ATOM 740 O O . GLN A 1 95 ? 21.397 37.127 -15.796 1.00 35.78 95 GLN A O 1
ATOM 745 N N . ARG A 1 96 ? 21.696 36.174 -13.784 1.00 32.62 96 ARG A N 1
ATOM 746 C CA . ARG A 1 96 ? 21.663 37.382 -12.942 1.00 32.62 96 ARG A CA 1
ATOM 747 C C . ARG A 1 96 ? 21.657 36.997 -11.465 1.00 32.62 96 ARG A C 1
ATOM 749 O O . ARG A 1 96 ? 20.620 36.633 -10.928 1.00 32.62 96 ARG A O 1
ATOM 756 N N . LYS A 1 97 ? 22.821 37.123 -10.819 1.00 31.95 97 LYS A N 1
ATOM 757 C CA . LYS A 1 97 ? 23.034 37.876 -9.562 1.00 31.95 97 LYS A CA 1
ATOM 758 C C . LYS A 1 97 ? 24.411 37.545 -8.974 1.00 31.95 97 LYS A C 1
ATOM 760 O O . LYS A 1 97 ? 24.589 36.585 -8.234 1.00 31.95 97 LYS A O 1
ATOM 765 N N . LYS A 1 98 ? 25.387 38.403 -9.282 1.00 34.31 98 LYS A N 1
ATOM 766 C CA . LYS A 1 98 ? 26.575 38.643 -8.455 1.00 34.31 98 LYS A CA 1
ATOM 767 C C . LYS A 1 98 ? 26.465 40.061 -7.882 1.00 34.31 98 LYS A C 1
ATOM 769 O O . LYS A 1 98 ? 26.266 40.995 -8.645 1.00 34.31 98 LYS A O 1
ATOM 774 N N . LYS A 1 99 ? 26.677 40.144 -6.562 1.00 34.97 99 LYS A N 1
ATOM 775 C CA . LYS A 1 99 ? 27.089 41.292 -5.726 1.00 34.97 99 LYS A CA 1
ATOM 776 C C . LYS A 1 99 ? 26.153 42.507 -5.587 1.00 34.97 99 LYS A C 1
ATOM 778 O O . LYS A 1 99 ? 25.985 43.272 -6.522 1.00 34.97 99 LYS A O 1
ATOM 783 N N . ALA A 1 100 ? 25.736 42.758 -4.341 1.00 31.41 100 ALA A N 1
ATOM 784 C CA . ALA A 1 100 ? 26.011 44.006 -3.609 1.00 31.41 100 ALA A CA 1
ATOM 785 C C . ALA A 1 100 ? 25.716 43.816 -2.098 1.00 31.41 100 ALA A C 1
ATOM 787 O O . ALA A 1 100 ? 24.651 43.331 -1.733 1.00 31.41 100 ALA A O 1
ATOM 788 N N . HIS A 1 101 ? 26.674 44.164 -1.232 1.00 35.72 101 HIS A N 1
ATOM 789 C CA . HIS A 1 101 ? 26.450 44.576 0.170 1.00 35.72 101 HIS A CA 1
ATOM 790 C C . HIS A 1 101 ? 26.203 46.095 0.169 1.00 35.72 101 HIS A C 1
ATOM 792 O O . HIS A 1 101 ? 26.759 46.749 -0.720 1.00 35.72 101 HIS A O 1
ATOM 798 N N . PRO A 1 102 ? 25.409 46.676 1.096 1.00 40.38 102 PRO A N 1
ATOM 799 C CA . PRO A 1 102 ? 25.942 47.202 2.377 1.00 40.38 102 PRO A CA 1
ATOM 800 C C . PRO A 1 102 ? 24.857 47.288 3.500 1.00 40.38 102 PRO A C 1
ATOM 802 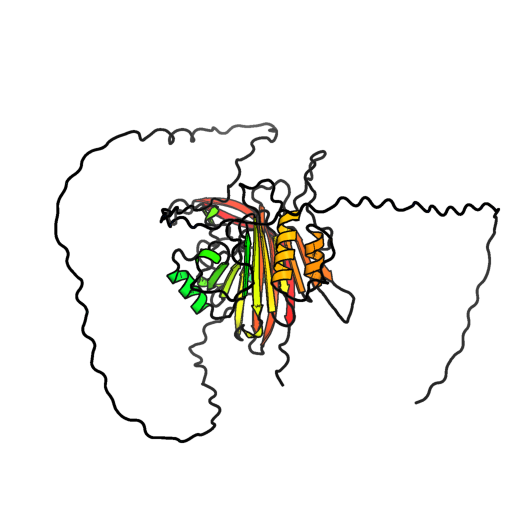O O . PRO A 1 102 ? 23.834 46.620 3.387 1.00 40.38 102 PRO A O 1
ATOM 805 N N . PRO A 1 103 ? 25.016 48.101 4.569 1.00 39.28 103 PRO A N 1
ATOM 806 C CA . PRO A 1 103 ? 25.908 47.913 5.709 1.00 39.28 103 PRO A CA 1
ATOM 807 C C . PRO A 1 103 ? 25.151 47.704 7.044 1.00 39.28 103 PRO A C 1
ATOM 809 O O . PRO A 1 103 ? 23.945 47.891 7.158 1.00 39.28 103 PRO A O 1
ATOM 812 N N . ARG A 1 104 ? 25.927 47.334 8.071 1.00 33.66 104 ARG A N 1
ATOM 813 C CA . ARG A 1 104 ? 25.557 47.231 9.492 1.00 33.66 104 ARG A CA 1
ATOM 814 C C . ARG A 1 104 ? 24.986 48.535 10.066 1.00 33.66 104 ARG A C 1
ATOM 816 O O . ARG A 1 104 ? 25.622 49.579 9.942 1.00 33.66 104 ARG A O 1
ATOM 823 N N . THR A 1 105 ? 23.949 48.400 10.891 1.00 32.62 105 THR A N 1
ATOM 824 C CA . THR A 1 105 ? 23.596 49.365 11.943 1.00 32.62 105 THR A CA 1
ATOM 825 C C . THR A 1 105 ? 23.321 48.611 13.244 1.00 32.62 105 THR A C 1
ATOM 827 O O . THR A 1 105 ? 22.443 47.756 13.312 1.00 32.62 105 THR A O 1
ATOM 830 N N . ASN A 1 106 ? 24.120 48.912 14.269 1.00 34.19 106 ASN A N 1
ATOM 831 C CA . ASN A 1 106 ? 23.879 48.530 15.659 1.00 34.19 106 ASN A CA 1
ATOM 832 C C . ASN A 1 106 ? 22.776 49.422 16.231 1.00 34.19 106 ASN A C 1
ATOM 834 O O . ASN A 1 106 ? 22.908 50.636 16.115 1.00 34.19 106 ASN A O 1
ATOM 838 N N . GLN A 1 107 ? 21.799 48.857 16.942 1.00 33.25 107 GLN A N 1
ATOM 839 C CA . GLN A 1 107 ? 21.128 49.541 18.051 1.00 33.25 107 GLN A CA 1
ATOM 840 C C . GLN A 1 107 ? 20.648 48.518 19.092 1.00 33.25 107 GLN A C 1
ATOM 842 O O . GLN A 1 107 ? 19.928 47.569 18.793 1.00 33.25 107 GLN A O 1
ATOM 847 N N . HIS A 1 108 ? 21.119 48.722 20.322 1.00 33.50 108 HIS A N 1
ATOM 848 C CA . HIS A 1 108 ? 20.624 48.119 21.553 1.00 33.50 108 HIS A CA 1
ATOM 849 C C . HIS A 1 108 ? 19.179 48.564 21.824 1.00 33.50 108 HIS A C 1
ATOM 851 O O . HIS A 1 108 ? 18.868 49.730 21.606 1.00 33.50 108 HIS A O 1
ATOM 857 N N . THR A 1 109 ? 18.340 47.704 22.414 1.00 31.20 109 THR A N 1
ATOM 858 C CA . THR A 1 109 ? 17.807 47.850 23.792 1.00 31.20 109 THR A CA 1
ATOM 859 C C . THR A 1 109 ? 16.591 46.951 24.063 1.00 31.20 109 THR A C 1
ATOM 861 O O . THR A 1 109 ? 15.787 46.661 23.186 1.00 31.20 109 THR A O 1
ATOM 864 N N . SER A 1 110 ? 16.453 46.614 25.350 1.00 33.56 110 SER A N 1
ATOM 865 C CA . SER A 1 110 ? 15.213 46.308 26.076 1.00 33.56 110 SER A CA 1
ATOM 866 C C . SER A 1 110 ? 14.657 44.878 26.034 1.00 33.56 110 SER A C 1
ATOM 868 O O . SER A 1 110 ? 13.800 44.500 25.242 1.00 33.56 110 SER A O 1
ATOM 870 N N . THR A 1 111 ? 15.098 44.109 27.028 1.00 37.22 111 THR A N 1
ATOM 871 C CA . THR A 1 111 ? 14.385 42.985 27.641 1.00 37.22 111 THR A CA 1
ATOM 872 C C . THR A 1 111 ? 13.068 43.438 28.285 1.00 37.22 111 THR A C 1
ATOM 874 O O . THR A 1 111 ? 13.092 44.195 29.256 1.00 37.22 111 THR A O 1
ATOM 877 N N . GLN A 1 112 ? 11.936 42.879 27.849 1.00 34.47 112 GLN A N 1
ATOM 878 C CA . GLN A 1 112 ? 10.704 42.829 28.645 1.00 34.47 112 GLN A CA 1
ATOM 879 C C . GLN A 1 112 ? 10.226 41.381 28.809 1.00 34.47 112 GLN A C 1
ATOM 881 O O . GLN A 1 112 ? 9.986 40.661 27.843 1.00 34.47 112 GLN A O 1
ATOM 886 N N . ARG A 1 113 ? 10.115 40.964 30.077 1.00 37.44 113 ARG A N 1
ATOM 887 C CA . ARG A 1 113 ? 9.499 39.709 30.530 1.00 37.44 113 ARG A CA 1
ATOM 888 C C . ARG A 1 113 ? 7.995 39.706 30.218 1.00 37.44 113 ARG A C 1
ATOM 890 O O . ARG A 1 113 ? 7.334 40.695 30.540 1.00 37.44 113 ARG A O 1
ATOM 897 N N . PRO A 1 114 ? 7.413 38.590 29.750 1.00 46.00 114 PRO A N 1
ATOM 898 C CA . PRO A 1 114 ? 5.965 38.432 29.751 1.00 46.00 114 PRO A CA 1
ATOM 899 C C . PRO A 1 114 ? 5.430 38.191 31.174 1.00 46.00 114 PRO A C 1
ATOM 901 O O . PRO A 1 114 ? 5.974 37.399 31.949 1.00 46.00 114 PRO A O 1
ATOM 904 N N . ARG A 1 115 ? 4.358 38.919 31.510 1.00 39.03 115 ARG A N 1
ATOM 905 C CA . ARG A 1 115 ? 3.568 38.789 32.741 1.00 39.03 115 ARG A CA 1
ATOM 906 C C . ARG A 1 115 ? 2.749 37.494 32.715 1.00 39.03 115 ARG A C 1
ATOM 908 O O . ARG A 1 115 ? 2.080 37.198 31.732 1.00 39.03 115 ARG A O 1
ATOM 915 N N . ILE A 1 116 ? 2.785 36.775 33.832 1.00 45.97 116 ILE A N 1
ATOM 916 C CA . ILE A 1 116 ? 1.964 35.598 34.135 1.00 45.97 116 ILE A CA 1
ATOM 917 C C . ILE A 1 116 ? 0.548 36.075 34.522 1.00 45.97 116 ILE A C 1
ATOM 919 O O . ILE A 1 116 ? 0.448 36.961 35.375 1.00 45.97 116 ILE A O 1
ATOM 923 N N . PRO A 1 117 ? -0.538 35.534 33.939 1.00 57.66 117 PRO A N 1
ATOM 924 C CA . PRO A 1 117 ? -1.897 35.812 34.398 1.00 57.66 117 PRO A CA 1
ATOM 925 C C . PRO A 1 117 ? -2.243 35.031 35.687 1.00 57.66 117 PRO A C 1
ATOM 927 O O . PRO A 1 117 ? -1.746 33.920 35.883 1.00 57.66 117 PRO A O 1
ATOM 930 N N . PRO A 1 118 ? -3.084 35.593 36.578 1.00 53.53 118 PRO A N 1
ATOM 931 C CA . PRO A 1 118 ? -3.391 35.007 37.881 1.00 53.53 118 PRO A CA 1
ATOM 932 C C . PRO A 1 118 ? -4.333 33.796 37.800 1.00 53.53 118 PRO A C 1
ATOM 934 O O . PRO A 1 118 ? -5.301 33.771 37.042 1.00 53.53 118 PRO A O 1
ATOM 937 N N . VAL A 1 119 ? -4.034 32.810 38.646 1.00 48.72 119 VAL A N 1
ATOM 938 C CA . VAL A 1 119 ? -4.803 31.585 38.906 1.00 48.72 119 VAL A CA 1
ATOM 939 C C . VAL A 1 119 ? -6.038 31.911 39.765 1.00 48.72 119 VAL A C 1
ATOM 941 O O . VAL A 1 119 ? -5.874 32.555 40.803 1.00 48.72 119 VAL A O 1
ATOM 944 N N . PRO A 1 120 ? -7.257 31.469 39.402 1.00 52.53 120 PRO A N 1
ATOM 945 C CA . PRO A 1 120 ? -8.417 31.555 40.287 1.00 52.53 120 PRO A CA 1
ATOM 946 C C . PRO A 1 120 ? -8.402 30.453 41.371 1.00 52.53 120 PRO A C 1
ATOM 948 O O . PRO A 1 120 ? -7.929 29.342 41.116 1.00 52.53 120 PRO A O 1
ATOM 951 N N . PRO A 1 121 ? -8.907 30.742 42.586 1.00 50.44 121 PRO A N 1
ATOM 952 C CA . PRO A 1 121 ? -8.760 29.876 43.751 1.00 50.44 121 PRO A CA 1
ATOM 953 C C . PRO A 1 121 ? -9.656 28.632 43.726 1.00 50.44 121 PRO A C 1
ATOM 955 O O . PRO A 1 121 ? -10.781 28.633 43.226 1.00 50.44 121 PRO A O 1
ATOM 958 N N . ALA A 1 122 ? -9.119 27.579 44.341 1.00 33.75 122 ALA A N 1
ATOM 959 C CA . ALA A 1 122 ? -9.741 26.288 44.573 1.00 33.75 122 ALA A CA 1
ATOM 960 C C . ALA A 1 122 ? -10.976 26.393 45.482 1.00 33.75 122 ALA A C 1
ATOM 962 O O . ALA A 1 122 ? -10.906 26.927 46.589 1.00 33.75 122 ALA A O 1
ATOM 963 N N . VAL A 1 123 ? -12.087 25.808 45.034 1.00 42.66 123 VAL A N 1
ATOM 964 C CA . VAL A 1 123 ? -13.259 25.534 45.869 1.00 42.66 123 VAL A CA 1
ATOM 965 C C . VAL A 1 123 ? -13.163 24.091 46.353 1.00 42.66 123 VAL A C 1
ATOM 967 O O . VAL A 1 123 ? -13.269 23.145 45.576 1.00 42.66 123 VAL A O 1
ATOM 970 N N . THR A 1 124 ? -12.944 23.931 47.653 1.00 35.59 124 THR A N 1
ATOM 971 C CA . THR A 1 124 ? -13.057 22.674 48.394 1.00 35.59 124 THR A CA 1
ATOM 972 C C . THR A 1 124 ? -14.480 22.518 48.918 1.00 35.59 124 THR A C 1
ATOM 974 O O . THR A 1 124 ? -15.005 23.442 49.538 1.00 35.59 124 THR A O 1
ATOM 977 N N . ARG A 1 125 ? -15.099 21.346 48.713 1.00 35.53 125 ARG A N 1
ATOM 978 C CA . ARG A 1 125 ? -16.193 20.797 49.545 1.00 35.53 125 ARG A CA 1
ATOM 979 C C . ARG A 1 125 ? -16.493 19.330 49.165 1.00 35.53 125 ARG A C 1
ATOM 981 O O . ARG A 1 125 ? -16.000 18.876 48.139 1.00 35.53 125 ARG A O 1
ATOM 988 N N . PRO A 1 126 ? -17.145 18.543 50.042 1.00 38.41 126 PRO A N 1
ATOM 989 C CA . PRO A 1 126 ? -16.511 17.417 50.721 1.00 38.41 126 PRO A CA 1
ATOM 990 C C . PRO A 1 126 ? -16.987 16.040 50.237 1.00 38.41 126 PRO A C 1
ATOM 992 O O . PRO A 1 126 ? -18.058 15.886 49.660 1.00 38.41 126 PRO A O 1
ATOM 995 N N . VAL A 1 127 ? -16.171 15.034 50.553 1.00 35.03 127 VAL A N 1
ATOM 996 C CA . VAL A 1 127 ? -16.406 13.600 50.338 1.00 35.03 127 VAL A CA 1
ATOM 997 C C . VAL A 1 127 ? -17.214 13.014 51.497 1.00 35.03 127 VAL A C 1
ATOM 999 O O . VAL A 1 127 ? -16.868 13.253 52.654 1.00 35.03 127 VAL A O 1
ATOM 1002 N N . SER A 1 128 ? -18.232 12.202 51.191 1.00 33.69 128 SER A N 1
ATOM 1003 C CA . SER A 1 128 ? -18.778 11.126 52.045 1.00 33.69 128 SER A CA 1
ATOM 1004 C C . SER A 1 128 ? -19.771 10.242 51.254 1.00 33.69 128 SER A C 1
ATOM 1006 O O . SER A 1 128 ? -20.210 10.663 50.185 1.00 33.69 128 SER A O 1
ATOM 1008 N N . PRO A 1 129 ? -20.033 8.985 51.675 1.00 40.94 129 PRO A N 1
ATOM 1009 C CA . PRO A 1 129 ? -19.675 7.825 50.853 1.00 40.94 129 PRO A CA 1
ATOM 1010 C C . PRO A 1 129 ? -20.845 6.985 50.300 1.00 40.94 129 PRO A C 1
ATOM 1012 O O . PRO A 1 129 ? -21.962 7.030 50.796 1.00 40.94 129 PRO A O 1
ATOM 1015 N N . ALA A 1 130 ? -20.477 6.155 49.314 1.00 32.09 130 ALA A N 1
ATOM 1016 C CA . ALA A 1 130 ? -21.003 4.833 48.948 1.00 32.09 130 ALA A CA 1
ATOM 1017 C C . ALA A 1 130 ? -22.517 4.636 48.727 1.00 32.09 130 ALA A C 1
ATOM 1019 O O . ALA A 1 130 ? -23.286 4.525 49.672 1.00 32.09 130 ALA A O 1
ATOM 1020 N N . LEU A 1 131 ? -22.891 4.346 47.473 1.00 30.12 131 LEU A N 1
ATOM 1021 C CA . LEU A 1 131 ? -23.880 3.310 47.150 1.00 30.12 131 LEU A CA 1
ATOM 1022 C C . LEU A 1 131 ? -23.726 2.860 45.690 1.00 30.12 131 LEU A C 1
ATOM 1024 O O . LEU A 1 131 ? -23.762 3.660 44.760 1.00 30.12 131 LEU A O 1
ATOM 1028 N N . VAL A 1 132 ? -23.520 1.556 45.515 1.00 39.78 132 VAL A N 1
ATOM 1029 C CA . VAL A 1 132 ? -23.514 0.848 44.230 1.00 39.78 132 VAL A CA 1
ATOM 1030 C C . VAL A 1 132 ? -24.960 0.657 43.773 1.00 39.78 132 VAL A C 1
ATOM 1032 O O . VAL A 1 132 ? -25.766 0.133 44.541 1.00 39.78 132 VAL A O 1
ATOM 1035 N N . PRO A 1 133 ? -25.269 0.965 42.504 1.00 35.56 133 PRO A N 1
ATOM 1036 C CA . PRO A 1 133 ? -26.137 0.071 41.749 1.00 35.56 133 PRO A CA 1
ATOM 1037 C C . PRO A 1 133 ? -25.551 -0.268 40.372 1.00 35.56 133 PRO A C 1
ATOM 1039 O O . PRO A 1 133 ? -25.165 0.598 39.589 1.00 35.56 133 PRO A O 1
ATOM 1042 N N . LYS A 1 134 ? -25.539 -1.569 40.060 1.00 40.94 134 LYS A N 1
ATOM 1043 C CA . LYS A 1 134 ? -25.426 -2.088 38.695 1.00 40.94 134 LYS A CA 1
ATOM 1044 C C . LYS A 1 134 ? -26.629 -1.589 37.889 1.00 40.94 134 LYS A C 1
ATOM 1046 O O . LYS A 1 134 ? -27.722 -2.121 38.052 1.00 40.94 134 LYS A O 1
ATOM 1051 N N . LEU A 1 135 ? -26.417 -0.628 36.995 1.00 28.47 135 LEU A N 1
ATOM 1052 C CA . LEU A 1 135 ? -27.308 -0.373 35.867 1.00 28.47 135 LEU A CA 1
ATOM 1053 C C . LEU A 1 135 ? -26.473 -0.368 34.586 1.00 28.47 135 LEU A C 1
ATOM 1055 O O . LEU A 1 135 ? -25.494 0.365 34.466 1.00 28.47 135 LEU A O 1
ATOM 1059 N N . ALA A 1 136 ? -26.858 -1.224 33.643 1.00 33.62 136 ALA A N 1
ATOM 1060 C CA . ALA A 1 136 ? -26.343 -1.220 32.288 1.00 33.62 136 ALA A CA 1
ATOM 1061 C C . ALA A 1 136 ? -26.814 0.065 31.594 1.00 33.62 136 ALA A C 1
ATOM 1063 O O . ALA A 1 136 ? -27.942 0.154 31.116 1.00 33.62 136 ALA A O 1
ATOM 1064 N N . THR A 1 137 ? -25.954 1.080 31.578 1.00 25.95 137 THR A N 1
ATOM 1065 C CA . THR A 1 137 ? -26.199 2.327 30.855 1.00 25.95 137 THR A CA 1
ATOM 1066 C C . THR A 1 137 ? -25.832 2.125 29.388 1.00 25.95 137 THR A C 1
ATOM 1068 O O . THR A 1 137 ? -24.704 2.382 28.970 1.00 25.95 137 THR A O 1
ATOM 1071 N N . THR A 1 138 ? -26.786 1.670 28.579 1.00 33.72 138 THR A N 1
ATOM 1072 C CA . THR A 1 138 ? -26.785 1.996 27.150 1.00 33.72 138 THR A CA 1
ATOM 1073 C C . THR A 1 138 ? -26.929 3.507 27.030 1.00 33.72 138 THR A C 1
ATOM 1075 O O . THR A 1 138 ? -28.000 4.059 27.275 1.00 33.72 138 THR A O 1
ATOM 1078 N N . VAL A 1 139 ? -25.827 4.183 26.708 1.00 30.27 139 VAL A N 1
ATOM 1079 C CA . VAL A 1 139 ? -25.839 5.602 26.347 1.00 30.27 139 VAL A CA 1
ATOM 1080 C C . VAL A 1 139 ? -26.701 5.748 25.085 1.00 30.27 139 VAL A C 1
ATOM 1082 O O . VAL A 1 139 ? -26.425 5.055 24.101 1.00 30.27 139 VAL A O 1
ATOM 1085 N N . PRO A 1 140 ? -27.735 6.609 25.074 1.00 29.58 140 PRO A N 1
ATOM 1086 C CA . PRO A 1 140 ? -28.468 6.914 23.856 1.00 29.58 140 PRO A CA 1
ATOM 1087 C C . PRO A 1 140 ? -27.503 7.606 22.894 1.00 29.58 140 PRO A C 1
ATOM 1089 O O . PRO A 1 140 ? -27.010 8.698 23.173 1.00 29.58 140 PRO A O 1
ATOM 1092 N N . ILE A 1 141 ? -27.194 6.947 21.782 1.00 31.83 141 ILE A N 1
ATOM 1093 C CA . ILE A 1 141 ? -26.462 7.567 20.682 1.00 31.83 141 ILE A CA 1
ATOM 1094 C C . ILE A 1 141 ? -27.388 8.645 20.112 1.00 31.83 141 ILE A C 1
ATOM 1096 O O . ILE A 1 141 ? -28.471 8.328 19.622 1.00 31.83 141 ILE A O 1
ATOM 1100 N N . ASP A 1 142 ? -26.986 9.911 20.223 1.00 31.16 142 ASP A N 1
ATOM 1101 C CA . ASP A 1 142 ? -27.703 11.043 19.637 1.00 31.16 142 ASP A CA 1
ATOM 1102 C C . ASP A 1 142 ? -27.820 10.837 18.111 1.00 31.16 142 ASP A C 1
ATOM 1104 O O . ASP A 1 142 ? -26.794 10.813 17.422 1.00 31.16 142 ASP A O 1
ATOM 1108 N N . PRO A 1 143 ? -29.035 10.702 17.545 1.00 37.09 143 PRO A N 1
ATOM 1109 C CA . PRO A 1 143 ? -29.222 10.510 16.109 1.00 37.09 143 PRO A CA 1
ATOM 1110 C C . PRO A 1 143 ? -28.784 11.724 15.270 1.00 37.09 143 PRO A C 1
ATOM 1112 O O . PRO A 1 143 ? -28.712 11.612 14.049 1.00 37.09 143 PRO A O 1
ATOM 1115 N N . ARG A 1 144 ? -28.461 12.870 15.890 1.00 29.34 144 ARG A N 1
ATOM 1116 C CA . ARG A 1 144 ? -27.890 14.054 15.223 1.00 29.34 144 ARG A CA 1
ATOM 1117 C C . ARG A 1 144 ? -26.360 14.066 15.194 1.00 29.34 144 ARG A C 1
ATOM 1119 O O . ARG A 1 144 ? -25.784 14.856 14.454 1.00 29.34 144 ARG A O 1
ATOM 1126 N N . LEU A 1 145 ? -25.705 13.158 15.919 1.00 29.83 145 LEU A N 1
ATOM 1127 C CA . LEU A 1 145 ? -24.273 12.859 15.798 1.00 29.83 145 LEU A CA 1
ATOM 1128 C C . LEU A 1 145 ? -24.030 11.659 14.868 1.00 29.83 145 LEU A C 1
ATOM 1130 O O . LEU A 1 145 ? -23.081 10.895 15.052 1.00 29.83 145 LEU A O 1
ATOM 1134 N N . GLN A 1 146 ? -24.856 11.503 13.826 1.00 33.59 146 GLN A N 1
ATOM 1135 C CA . GLN A 1 146 ? -24.486 10.714 12.653 1.00 33.59 146 GLN A CA 1
ATOM 1136 C C . GLN A 1 146 ? -23.379 11.458 11.900 1.00 33.59 146 GLN A C 1
ATOM 1138 O O . GLN A 1 146 ? -23.595 12.099 10.875 1.00 33.59 146 GLN A O 1
ATOM 1143 N N . VAL A 1 147 ? -22.157 11.392 12.427 1.00 35.38 147 VAL A N 1
ATOM 1144 C CA . VAL A 1 147 ? -20.982 11.546 11.578 1.00 35.38 147 VAL A CA 1
ATOM 1145 C C . VAL A 1 147 ? -21.113 10.430 10.551 1.00 35.38 147 VAL A C 1
ATOM 1147 O O . VAL A 1 147 ? -21.061 9.261 10.925 1.00 35.38 147 VAL A O 1
ATOM 1150 N N . ASN A 1 148 ? -21.364 10.789 9.292 1.00 41.22 148 ASN A N 1
ATOM 1151 C CA . ASN A 1 148 ? -21.355 9.873 8.156 1.00 41.22 148 ASN A CA 1
ATOM 1152 C C . ASN A 1 148 ? -19.980 9.185 8.110 1.00 41.22 148 ASN A C 1
ATOM 1154 O O . ASN A 1 148 ? -19.053 9.691 7.484 1.00 41.22 148 ASN A O 1
ATOM 1158 N N . GLN A 1 149 ? -19.804 8.087 8.847 1.00 49.12 149 GLN A N 1
ATOM 1159 C CA . GLN A 1 149 ? -18.581 7.298 8.806 1.00 49.12 149 GLN A CA 1
ATOM 1160 C C . GLN A 1 149 ? -18.509 6.674 7.411 1.00 49.12 149 GLN A C 1
ATOM 1162 O O . GLN A 1 149 ? -19.452 6.023 6.953 1.00 49.12 149 GLN A O 1
ATOM 1167 N N . GLY A 1 150 ? -17.436 6.993 6.689 1.00 54.25 150 GLY A N 1
ATOM 1168 C CA . GLY A 1 150 ? -17.349 6.788 5.251 1.00 54.25 150 GLY A CA 1
ATOM 1169 C C . GLY A 1 150 ? -17.346 5.306 4.903 1.00 54.25 150 GLY A C 1
ATOM 1170 O O . GLY A 1 150 ? -16.415 4.586 5.243 1.00 54.25 150 GLY A O 1
ATOM 1171 N N . THR A 1 151 ? -18.360 4.837 4.179 1.00 61.88 151 THR A N 1
ATOM 1172 C CA . THR A 1 151 ? -18.350 3.527 3.507 1.00 61.88 151 THR A CA 1
ATOM 1173 C C . THR A 1 151 ? -17.604 3.640 2.178 1.00 61.88 151 THR A C 1
ATOM 1175 O O . THR A 1 151 ? -18.158 3.439 1.094 1.00 61.88 151 THR A O 1
ATOM 1178 N N . THR A 1 152 ? -16.343 4.061 2.230 1.00 74.88 152 THR A N 1
ATOM 1179 C CA . THR A 1 152 ? -15.498 4.080 1.036 1.00 74.88 152 THR A CA 1
ATOM 1180 C C . THR A 1 152 ? -15.278 2.641 0.585 1.00 74.88 152 THR A C 1
ATOM 1182 O O . THR A 1 152 ? -15.018 1.762 1.399 1.00 74.88 152 THR A O 1
ATOM 1185 N N . SER A 1 153 ? -15.425 2.392 -0.714 1.00 82.38 153 SER A N 1
ATOM 1186 C CA . SER A 1 153 ? -15.162 1.092 -1.337 1.00 82.38 153 SER A CA 1
ATOM 1187 C C . SER A 1 153 ? -14.133 1.274 -2.441 1.00 82.38 153 SER A C 1
ATOM 1189 O O . SER A 1 153 ? -14.036 2.369 -3.001 1.00 82.38 153 SER A O 1
ATOM 1191 N N . LEU A 1 154 ? -13.409 0.210 -2.801 1.00 82.56 154 LEU A N 1
ATOM 1192 C CA . LEU A 1 154 ? -12.402 0.272 -3.871 1.00 82.56 154 LEU A CA 1
ATOM 1193 C C . LEU A 1 154 ? -12.946 0.820 -5.188 1.00 82.56 154 LEU A C 1
ATOM 1195 O O . LEU A 1 154 ? -12.256 1.566 -5.871 1.00 82.56 154 LEU A O 1
ATOM 1199 N N . LYS A 1 155 ? -14.205 0.511 -5.520 1.00 84.38 155 LYS A N 1
ATOM 1200 C CA . LYS A 1 155 ? -14.849 0.998 -6.747 1.00 84.38 155 LYS A CA 1
ATOM 1201 C C . LYS A 1 155 ? -14.855 2.529 -6.845 1.00 84.38 155 LYS A C 1
ATOM 1203 O O . LYS A 1 155 ? -14.878 3.056 -7.948 1.00 84.38 155 LYS A O 1
ATOM 1208 N N . ARG A 1 156 ? -14.864 3.234 -5.708 1.00 83.81 156 ARG A N 1
ATOM 1209 C CA . ARG A 1 156 ? -14.805 4.704 -5.661 1.00 83.81 156 ARG A CA 1
ATOM 1210 C C . ARG A 1 156 ? -13.384 5.258 -5.766 1.00 83.81 156 ARG A C 1
ATOM 1212 O O . ARG A 1 156 ? -13.241 6.440 -6.023 1.00 83.81 156 ARG A O 1
ATOM 1219 N N . LEU A 1 157 ? -12.369 4.436 -5.504 1.00 87.25 157 LEU A N 1
ATOM 1220 C CA . LEU A 1 157 ? -10.959 4.832 -5.555 1.00 87.25 157 LEU A CA 1
ATOM 1221 C C . LEU A 1 157 ? -10.330 4.521 -6.916 1.00 87.25 157 LEU A C 1
ATOM 1223 O O . LEU A 1 157 ? -9.385 5.186 -7.325 1.00 87.25 157 LEU A O 1
ATOM 1227 N N . GLN A 1 158 ? -10.862 3.517 -7.613 1.00 89.69 158 GLN A N 1
ATOM 1228 C CA . GLN A 1 158 ? -10.335 3.057 -8.888 1.00 89.69 158 GLN A CA 1
ATOM 1229 C C . GLN A 1 158 ? -10.294 4.181 -9.930 1.00 89.69 158 GLN A C 1
ATOM 1231 O O . GLN A 1 158 ? -11.321 4.759 -10.289 1.00 89.69 158 GLN A O 1
ATOM 1236 N N . GLY A 1 159 ? -9.101 4.447 -10.456 1.00 89.19 159 GLY A N 1
ATOM 1237 C CA . GLY A 1 159 ? -8.866 5.461 -11.479 1.00 89.19 159 GLY A CA 1
ATOM 1238 C C . GLY A 1 159 ? -8.822 6.899 -10.992 1.00 89.19 159 GLY A C 1
ATOM 1239 O O . GLY A 1 159 ? -8.682 7.806 -11.819 1.00 89.19 159 GLY A O 1
ATOM 1240 N N . GLU A 1 160 ? -8.868 7.106 -9.679 1.00 88.56 160 GLU A N 1
ATOM 1241 C CA . GLU A 1 160 ? -8.645 8.410 -9.062 1.00 88.56 160 GLU A CA 1
ATOM 1242 C C . GLU A 1 160 ? -7.148 8.738 -8.946 1.00 88.56 160 GLU A C 1
ATOM 1244 O O . GLU A 1 160 ? -6.767 9.909 -8.890 1.00 88.56 160 GLU A O 1
ATOM 1249 N N . GLY A 1 161 ? -6.280 7.727 -9.015 1.00 89.75 161 GLY A N 1
ATOM 1250 C CA . GLY A 1 161 ? -4.836 7.868 -8.868 1.00 89.75 161 GLY A CA 1
ATOM 1251 C C . GLY A 1 161 ? -4.371 7.754 -7.413 1.00 89.75 161 GLY A C 1
ATOM 1252 O O . GLY A 1 161 ? -5.149 7.386 -6.535 1.00 89.75 161 GLY A O 1
ATOM 1253 N N . PRO A 1 162 ? -3.086 8.040 -7.145 1.00 92.00 162 PRO A N 1
ATOM 1254 C CA . PRO A 1 162 ? -2.468 7.739 -5.864 1.00 92.00 162 PRO A CA 1
ATOM 1255 C C . PRO A 1 162 ? -3.078 8.568 -4.737 1.00 92.00 162 PRO A C 1
ATOM 1257 O O . PRO A 1 162 ? -3.038 9.803 -4.760 1.00 92.00 162 PRO A O 1
ATOM 1260 N N . ILE A 1 163 ? -3.546 7.877 -3.699 1.00 92.44 163 ILE A N 1
ATOM 1261 C CA . ILE A 1 163 ? -3.943 8.510 -2.442 1.00 92.44 163 ILE A CA 1
ATOM 1262 C C . ILE A 1 163 ? -2.683 8.805 -1.643 1.00 92.44 163 ILE A C 1
ATOM 1264 O O . ILE A 1 163 ? -1.932 7.896 -1.291 1.00 92.44 163 ILE A O 1
ATOM 1268 N N . ASN A 1 164 ? -2.459 10.069 -1.313 1.00 91.50 164 ASN A N 1
ATOM 1269 C CA . ASN A 1 164 ? -1.339 10.506 -0.502 1.00 91.50 164 ASN A CA 1
ATOM 1270 C C . ASN A 1 164 ? -1.822 11.244 0.753 1.00 91.50 164 ASN A C 1
ATOM 1272 O O . ASN A 1 164 ? -2.932 11.769 0.824 1.00 91.50 164 ASN A O 1
ATOM 1276 N N . LEU A 1 165 ? -0.944 11.298 1.747 1.00 90.19 165 LEU A N 1
ATOM 1277 C CA . LEU A 1 165 ? -1.054 12.193 2.888 1.00 90.19 165 LEU A CA 1
ATOM 1278 C C . LEU A 1 165 ? 0.223 13.015 2.946 1.00 90.19 165 LEU A C 1
ATOM 1280 O O . LEU A 1 165 ? 1.327 12.460 2.958 1.00 90.19 165 LEU A O 1
ATOM 1284 N N . GLU A 1 166 ? 0.073 14.333 3.008 1.00 76.94 166 GLU A N 1
ATOM 1285 C CA . GLU A 1 166 ? 1.203 15.195 3.318 1.00 76.94 166 GLU A CA 1
ATOM 1286 C C . GLU A 1 166 ? 1.691 14.894 4.740 1.00 76.94 166 GLU A C 1
ATOM 1288 O O . GLU A 1 166 ? 0.874 14.877 5.677 1.00 76.94 166 GLU A O 1
ATOM 1293 N N . PRO A 1 167 ? 3.004 14.658 4.928 1.00 69.88 167 PRO A N 1
ATOM 1294 C CA . PRO A 1 167 ? 3.590 14.616 6.257 1.00 69.88 167 PRO A CA 1
ATOM 1295 C C . PRO A 1 167 ? 3.198 15.879 7.016 1.00 69.88 167 PRO A C 1
ATOM 1297 O O . PRO A 1 167 ? 3.175 16.974 6.452 1.00 69.88 167 PRO A O 1
ATOM 1300 N N . ALA A 1 168 ? 2.860 15.741 8.295 1.00 79.75 168 ALA A N 1
ATOM 1301 C CA . ALA A 1 168 ? 2.589 16.928 9.084 1.00 79.75 168 ALA A CA 1
ATOM 1302 C C . ALA A 1 168 ? 3.880 17.752 9.156 1.00 79.75 168 ALA A C 1
ATOM 1304 O O . ALA A 1 168 ? 4.907 17.216 9.554 1.00 79.75 168 ALA A O 1
ATOM 1305 N N . GLY A 1 169 ? 3.830 19.033 8.783 1.00 77.50 169 GLY A N 1
ATOM 1306 C CA . GLY A 1 169 ? 5.035 19.867 8.718 1.00 77.50 169 GLY A CA 1
ATOM 1307 C C . GLY A 1 169 ? 5.752 20.040 10.061 1.00 77.50 169 GLY A C 1
ATOM 1308 O O . GLY A 1 169 ? 6.930 20.370 10.080 1.00 77.50 169 GLY A O 1
ATOM 1309 N N . GLU A 1 170 ? 5.060 19.785 11.178 1.00 86.88 170 GLU A N 1
ATOM 1310 C CA . GLU A 1 170 ? 5.594 19.935 12.530 1.00 86.88 170 GLU A CA 1
ATOM 1311 C C . GLU A 1 170 ? 5.190 18.761 13.449 1.00 86.88 170 GLU A C 1
ATOM 1313 O O . GLU A 1 170 ? 4.064 18.248 13.343 1.00 86.88 170 GLU A O 1
ATOM 1318 N N . PRO A 1 171 ? 6.032 18.383 14.439 1.00 89.62 171 PRO A N 1
ATOM 1319 C CA . PRO A 1 171 ? 5.771 17.255 15.344 1.00 89.62 171 PRO A CA 1
ATOM 1320 C C . PRO A 1 171 ? 4.443 17.331 16.112 1.00 89.62 171 PRO A C 1
ATOM 1322 O O . PRO A 1 171 ? 3.830 16.306 16.421 1.00 89.62 171 PRO A O 1
ATOM 1325 N N . ALA A 1 172 ? 3.983 18.544 16.440 1.00 90.69 172 ALA A N 1
ATOM 1326 C CA . ALA A 1 172 ? 2.729 18.751 17.163 1.00 90.69 172 ALA A CA 1
ATOM 1327 C C . ALA A 1 172 ? 1.502 18.362 16.322 1.00 90.69 172 ALA A C 1
ATOM 1329 O O . ALA A 1 172 ? 0.562 17.763 16.848 1.00 90.69 172 ALA A O 1
ATOM 1330 N N . ALA A 1 173 ? 1.529 18.660 15.020 1.00 90.06 173 ALA A N 1
ATOM 1331 C CA . ALA A 1 173 ? 0.454 18.317 14.096 1.00 90.06 173 ALA A CA 1
ATOM 1332 C C . ALA A 1 173 ? 0.411 16.803 13.827 1.00 90.06 173 ALA A C 1
ATOM 1334 O O . ALA A 1 173 ? -0.663 16.206 13.874 1.00 90.06 173 ALA A O 1
ATOM 1335 N N . ASP A 1 174 ? 1.568 16.156 13.659 1.00 90.50 174 ASP A N 1
ATOM 1336 C CA . ASP A 1 174 ? 1.653 14.690 13.563 1.00 90.50 174 ASP A CA 1
ATOM 1337 C C . ASP A 1 174 ? 1.130 14.015 14.846 1.00 90.50 174 ASP A C 1
ATOM 1339 O O . ASP A 1 174 ? 0.273 13.131 14.791 1.00 90.50 174 ASP A O 1
ATOM 1343 N N . THR A 1 175 ? 1.532 14.516 16.020 1.00 91.88 175 THR A N 1
ATOM 1344 C CA . THR A 1 175 ? 1.005 14.051 17.314 1.00 91.88 175 THR A CA 1
ATOM 1345 C C . THR A 1 175 ? -0.519 14.171 17.395 1.00 91.88 175 THR A C 1
ATOM 1347 O O . THR A 1 175 ? -1.180 13.279 17.936 1.00 91.88 175 THR A O 1
ATOM 1350 N N . ALA A 1 176 ? -1.091 15.273 16.902 1.00 92.31 176 ALA A N 1
ATOM 1351 C CA . ALA A 1 176 ? -2.534 15.482 16.890 1.00 92.31 176 ALA A CA 1
ATOM 1352 C C . ALA A 1 176 ? -3.242 14.480 15.965 1.00 92.31 176 ALA A C 1
ATOM 1354 O O . ALA A 1 176 ? -4.209 13.850 16.395 1.00 92.31 176 ALA A O 1
ATOM 1355 N N . ARG A 1 177 ? -2.715 14.259 14.754 1.00 92.38 177 ARG A N 1
ATOM 1356 C CA . ARG A 1 177 ? -3.263 13.288 13.794 1.00 92.38 177 ARG A CA 1
ATOM 1357 C C . ARG A 1 177 ? -3.255 11.860 14.346 1.00 92.38 177 ARG A C 1
ATOM 1359 O O . ARG A 1 177 ? -4.264 11.167 14.254 1.00 92.38 177 ARG A O 1
ATOM 1366 N N . ILE A 1 178 ? -2.187 11.441 15.029 1.00 92.69 178 ILE A N 1
ATOM 1367 C CA . ILE A 1 178 ? -2.113 10.113 15.675 1.00 92.69 178 ILE A CA 1
ATOM 1368 C C . ILE A 1 178 ? -3.141 9.969 16.794 1.00 92.69 178 ILE A C 1
ATOM 1370 O O . ILE A 1 178 ? -3.820 8.947 16.887 1.00 92.69 178 ILE A O 1
ATOM 1374 N N . LYS A 1 179 ? -3.288 10.997 17.640 1.00 92.50 179 LYS A N 1
ATOM 1375 C CA . LYS A 1 179 ? -4.322 11.000 18.686 1.00 92.50 179 LYS A CA 1
ATOM 1376 C C . LYS A 1 179 ? -5.725 10.891 18.084 1.00 92.50 179 LYS A C 1
ATOM 1378 O O . LYS A 1 179 ? -6.574 10.219 18.657 1.00 92.50 179 LYS A O 1
ATOM 1383 N N . GLN A 1 180 ? -5.962 11.550 16.951 1.00 91.69 180 GLN A N 1
ATOM 1384 C CA . GLN A 1 180 ? -7.255 11.561 16.271 1.00 91.69 180 GLN A CA 1
ATOM 1385 C C . GLN A 1 180 ? -7.565 10.245 15.536 1.00 91.69 180 GLN A C 1
ATOM 1387 O O . GLN A 1 180 ? -8.735 9.856 15.451 1.00 91.69 180 GLN A O 1
ATOM 1392 N N . PHE A 1 181 ? -6.540 9.568 15.009 1.00 92.56 181 PHE A N 1
ATOM 1393 C CA . PHE A 1 181 ? -6.650 8.218 14.453 1.00 92.56 181 PHE A CA 1
ATOM 1394 C C . PHE A 1 181 ? -7.113 7.239 15.540 1.00 92.56 181 PHE A C 1
ATOM 1396 O O . PHE A 1 181 ? -8.116 6.547 15.380 1.00 92.56 181 PHE A O 1
ATOM 1403 N N . GLY A 1 182 ? -6.453 7.268 16.702 1.00 89.19 182 GLY A N 1
ATOM 1404 C CA . GLY A 1 182 ? -6.936 6.641 17.937 1.00 89.19 182 GLY A CA 1
ATOM 1405 C C . GLY A 1 182 ? -6.855 5.110 17.996 1.00 89.19 182 GLY A C 1
ATOM 1406 O O . GLY A 1 182 ? -6.969 4.567 19.091 1.00 89.19 182 GLY A O 1
ATOM 1407 N N . ALA A 1 183 ? -6.619 4.418 16.878 1.00 88.94 183 ALA A N 1
ATOM 1408 C CA . ALA A 1 183 ? -6.359 2.980 16.866 1.00 88.94 183 ALA A CA 1
ATOM 1409 C C . ALA A 1 183 ? -4.856 2.692 17.079 1.00 88.94 183 ALA A C 1
ATOM 1411 O O . ALA A 1 183 ? -4.015 3.307 16.413 1.00 88.94 183 ALA A O 1
ATOM 1412 N N . PRO A 1 184 ? -4.487 1.766 17.984 1.00 92.75 184 PRO A N 1
ATOM 1413 C CA . PRO A 1 184 ? -3.127 1.251 18.075 1.00 92.75 184 PRO A CA 1
ATOM 1414 C C . PRO A 1 184 ? -2.655 0.685 16.732 1.00 92.75 184 PRO A C 1
ATOM 1416 O O . PRO A 1 184 ? -3.288 -0.197 16.155 1.00 92.75 184 PRO A O 1
ATOM 1419 N N . LEU A 1 185 ? -1.516 1.184 16.256 1.00 94.56 185 LEU A N 1
ATOM 1420 C CA . LEU A 1 185 ? -0.862 0.726 15.036 1.00 94.56 185 LEU A CA 1
ATOM 1421 C C . LEU A 1 185 ? 0.557 0.301 15.395 1.00 94.56 185 LEU A C 1
ATOM 1423 O O . LEU A 1 185 ? 1.337 1.119 15.885 1.00 94.56 185 LEU A O 1
ATOM 1427 N N . THR A 1 186 ? 0.884 -0.971 15.187 1.00 96.00 186 THR A N 1
ATOM 1428 C CA . THR A 1 186 ? 2.264 -1.448 15.320 1.00 96.00 186 THR A CA 1
ATOM 1429 C C . THR A 1 186 ? 3.043 -1.001 14.095 1.00 96.00 186 THR A C 1
ATOM 1431 O O . THR A 1 186 ? 2.532 -1.091 12.983 1.00 96.00 186 THR A O 1
ATOM 1434 N N . PHE A 1 187 ? 4.267 -0.530 14.295 1.00 95.38 187 PHE A N 1
ATOM 1435 C CA . PHE A 1 187 ? 5.150 -0.013 13.263 1.00 95.38 187 PHE A CA 1
ATOM 1436 C C . PHE A 1 187 ? 6.558 -0.586 13.409 1.00 95.38 187 PHE A C 1
ATOM 1438 O O . PHE A 1 187 ? 7.089 -0.715 14.517 1.00 95.38 187 PHE A O 1
ATOM 1445 N N . TYR A 1 188 ? 7.165 -0.877 12.267 1.00 94.88 188 TYR A N 1
ATOM 1446 C CA . TYR A 1 188 ? 8.556 -1.266 12.123 1.00 94.88 188 TYR A CA 1
ATOM 1447 C C . TYR A 1 188 ? 9.165 -0.550 10.916 1.00 94.88 188 TYR A C 1
ATOM 1449 O O . TYR A 1 188 ? 8.508 -0.365 9.892 1.00 94.88 188 TYR A O 1
ATOM 1457 N N . ARG A 1 189 ? 10.434 -0.160 11.029 1.00 94.06 189 ARG A N 1
ATOM 1458 C CA . ARG A 1 189 ? 11.206 0.455 9.949 1.00 94.06 189 ARG A CA 1
ATOM 1459 C C . ARG A 1 189 ? 12.636 -0.032 10.021 1.00 94.06 189 ARG A C 1
ATOM 1461 O O . ARG A 1 189 ? 13.244 0.010 11.084 1.00 94.06 189 ARG A O 1
ATOM 1468 N N . ASN A 1 190 ? 13.164 -0.436 8.881 1.00 92.19 190 ASN A N 1
ATOM 1469 C CA . ASN A 1 190 ? 14.577 -0.709 8.725 1.00 92.19 190 ASN A CA 1
ATOM 1470 C C . ASN A 1 190 ? 15.002 -0.246 7.339 1.00 92.19 190 ASN A C 1
ATOM 1472 O O . ASN A 1 190 ? 14.695 -0.886 6.331 1.00 92.19 190 ASN A O 1
ATOM 1476 N N . ASP A 1 191 ? 15.656 0.907 7.304 1.00 92.62 191 ASP A N 1
ATOM 1477 C CA . ASP A 1 191 ? 16.127 1.523 6.075 1.00 92.62 191 ASP A CA 1
ATOM 1478 C C . ASP A 1 191 ? 17.455 2.257 6.314 1.00 92.62 191 ASP A C 1
ATOM 1480 O O . ASP A 1 191 ? 17.940 2.362 7.443 1.00 92.62 191 ASP A O 1
ATOM 1484 N N . ARG A 1 192 ? 18.072 2.772 5.249 1.00 90.75 192 ARG A N 1
ATOM 1485 C CA . ARG A 1 192 ? 19.369 3.462 5.324 1.00 90.75 192 ARG A CA 1
ATOM 1486 C C . ARG A 1 192 ? 19.341 4.723 6.196 1.00 90.75 192 ARG A C 1
ATOM 1488 O O . ARG A 1 192 ? 20.389 5.153 6.671 1.00 90.75 192 ARG A O 1
ATOM 1495 N N . SER A 1 193 ? 18.174 5.346 6.374 1.00 86.38 193 SER A N 1
ATOM 1496 C CA . SER A 1 193 ? 18.024 6.562 7.189 1.00 86.38 193 SER A CA 1
ATOM 1497 C C . SER A 1 193 ? 17.773 6.261 8.666 1.00 86.38 193 SER A C 1
ATOM 1499 O O . SER A 1 193 ? 18.074 7.102 9.508 1.00 86.38 193 SER A O 1
ATOM 1501 N N . GLU A 1 194 ? 17.221 5.093 8.982 1.00 82.19 194 GLU A N 1
ATOM 1502 C CA . GLU A 1 194 ? 16.849 4.687 10.330 1.00 82.19 194 GLU A CA 1
ATOM 1503 C C . GLU A 1 194 ? 17.017 3.170 10.496 1.00 82.19 194 GLU A C 1
ATOM 1505 O O . GLU A 1 194 ? 16.153 2.373 10.123 1.00 82.19 194 GLU A O 1
ATOM 1510 N N . SER A 1 195 ? 18.133 2.779 11.115 1.00 72.94 195 SER A N 1
ATOM 1511 C CA . SER A 1 195 ? 18.434 1.396 11.507 1.00 72.94 195 SER A CA 1
ATOM 1512 C C . SER A 1 195 ? 18.261 1.154 13.016 1.00 72.94 195 SER A C 1
ATOM 1514 O O . SER A 1 195 ? 18.575 0.076 13.525 1.00 72.94 195 SER A O 1
ATOM 1516 N N . GLY A 1 196 ? 17.843 2.172 13.776 1.00 65.06 196 GLY A N 1
ATOM 1517 C CA . GLY A 1 196 ? 17.695 2.135 15.231 1.00 65.06 196 GLY A CA 1
ATOM 1518 C C . GLY A 1 196 ? 16.404 1.467 15.706 1.00 65.06 196 GLY A C 1
ATOM 1519 O O . GLY A 1 196 ? 16.328 1.032 16.859 1.00 65.06 196 GLY A O 1
ATOM 1520 N N . THR A 1 197 ? 15.406 1.315 14.830 1.00 70.56 197 THR A N 1
ATOM 1521 C CA . THR A 1 197 ? 14.158 0.603 15.147 1.00 70.56 197 THR A CA 1
ATOM 1522 C C . THR A 1 197 ? 14.379 -0.904 15.028 1.00 70.56 197 THR A C 1
ATOM 1524 O O . THR A 1 197 ? 14.098 -1.528 14.013 1.00 70.56 197 THR A O 1
ATOM 1527 N N . ARG A 1 198 ? 14.931 -1.504 16.087 1.00 74.94 198 ARG A N 1
ATOM 1528 C CA . ARG A 1 198 ? 15.261 -2.940 16.099 1.00 74.94 198 ARG A CA 1
ATOM 1529 C C . ARG A 1 198 ? 14.045 -3.847 16.250 1.00 74.94 198 ARG A C 1
ATOM 1531 O O . ARG A 1 198 ? 14.079 -4.969 15.767 1.00 74.94 198 ARG A O 1
ATOM 1538 N N . ASN A 1 199 ? 12.999 -3.358 16.911 1.00 87.19 199 ASN A N 1
ATOM 1539 C CA . ASN A 1 199 ? 11.806 -4.131 17.230 1.00 87.19 199 ASN A CA 1
ATOM 1540 C C . ASN A 1 199 ? 10.549 -3.374 16.794 1.00 87.19 199 ASN A C 1
ATOM 1542 O O . ASN A 1 199 ? 10.539 -2.137 16.861 1.00 87.19 199 ASN A O 1
ATOM 1546 N N . PRO A 1 200 ? 9.477 -4.087 16.412 1.00 92.12 200 PRO A N 1
ATOM 1547 C CA . PRO A 1 200 ? 8.179 -3.477 16.203 1.00 92.12 200 PRO A CA 1
ATOM 1548 C C . PRO A 1 200 ? 7.709 -2.798 17.485 1.00 92.12 200 PRO A C 1
ATOM 1550 O O . PRO A 1 200 ? 7.918 -3.299 18.591 1.00 92.12 200 PRO A O 1
ATOM 1553 N N . SER A 1 201 ? 7.056 -1.655 17.347 1.00 92.19 201 SER A N 1
ATOM 1554 C CA . SER A 1 201 ? 6.472 -0.949 18.484 1.00 92.19 201 SER A CA 1
ATOM 1555 C C . SER A 1 201 ? 5.192 -0.251 18.071 1.00 92.19 201 SER A C 1
ATOM 1557 O O . SER A 1 201 ? 5.005 0.069 16.899 1.00 92.19 201 SER A O 1
ATOM 1559 N N . LEU A 1 202 ? 4.298 -0.008 19.027 1.00 94.00 202 LEU A N 1
ATOM 1560 C CA . LEU A 1 202 ? 3.169 0.879 18.776 1.00 94.00 202 LEU A CA 1
ATOM 1561 C C . LEU A 1 202 ? 3.690 2.248 18.336 1.00 94.00 202 LEU A C 1
ATOM 1563 O O . LEU A 1 202 ? 4.684 2.736 18.877 1.00 94.00 202 LEU A O 1
ATOM 1567 N N . ILE A 1 203 ? 3.003 2.871 17.378 1.00 90.50 203 ILE A N 1
ATOM 1568 C CA . ILE A 1 203 ? 3.330 4.221 16.934 1.00 90.50 203 ILE A CA 1
ATOM 1569 C C . ILE A 1 203 ? 3.370 5.164 18.140 1.00 90.50 203 ILE A C 1
ATOM 1571 O O . ILE A 1 203 ? 2.356 5.480 18.765 1.00 90.50 203 ILE A O 1
ATOM 1575 N N . ASP A 1 204 ? 4.577 5.634 18.441 1.00 86.12 204 ASP A N 1
ATOM 1576 C CA . ASP A 1 204 ? 4.824 6.613 19.484 1.00 86.12 204 ASP A CA 1
ATOM 1577 C C . ASP A 1 204 ? 4.731 8.022 18.888 1.00 86.12 204 ASP A C 1
ATOM 1579 O O . ASP A 1 204 ? 5.532 8.439 18.039 1.00 86.12 204 ASP A O 1
ATOM 1583 N N . LYS A 1 205 ? 3.739 8.775 19.366 1.00 84.62 205 LYS A N 1
ATOM 1584 C CA . LYS A 1 205 ? 3.513 10.180 19.003 1.00 84.62 205 LYS A CA 1
ATOM 1585 C C . LYS A 1 205 ? 4.715 11.080 19.315 1.00 84.62 205 LYS A C 1
ATOM 1587 O O . LYS A 1 205 ? 4.887 12.104 18.672 1.00 84.62 205 LYS A O 1
ATOM 1592 N N . THR A 1 206 ? 5.569 10.699 20.267 1.00 84.19 206 THR A N 1
ATOM 1593 C CA . THR A 1 206 ? 6.769 11.468 20.636 1.00 84.19 206 THR A CA 1
ATOM 1594 C C . THR A 1 206 ? 7.966 11.186 19.724 1.00 84.19 206 THR A C 1
ATOM 1596 O O . THR A 1 206 ? 8.892 11.993 19.651 1.00 84.19 206 THR A O 1
ATOM 1599 N N . ARG A 1 207 ? 7.942 10.083 18.961 1.00 85.75 207 ARG A N 1
ATOM 1600 C CA . ARG A 1 207 ? 9.032 9.657 18.066 1.00 85.75 207 ARG A CA 1
ATOM 1601 C C . ARG A 1 207 ? 8.788 10.068 16.616 1.00 85.75 207 ARG A C 1
ATOM 1603 O O . ARG A 1 207 ? 8.877 9.250 15.704 1.00 85.75 207 ARG A O 1
ATOM 1610 N N . TYR A 1 208 ? 8.508 11.351 16.403 1.00 86.06 208 TYR A N 1
ATOM 1611 C CA . TYR A 1 208 ? 8.265 11.929 15.076 1.00 86.06 208 TYR A CA 1
ATOM 1612 C C . TYR A 1 208 ? 9.355 11.559 14.053 1.00 86.06 208 TYR A C 1
ATOM 1614 O O . TYR A 1 208 ? 9.051 11.037 12.984 1.00 86.06 208 TYR A O 1
ATOM 1622 N N . ARG A 1 209 ? 10.638 11.737 14.408 1.00 84.81 209 ARG A N 1
ATOM 1623 C CA . ARG A 1 209 ? 11.771 11.486 13.496 1.00 84.81 209 ARG A CA 1
ATOM 1624 C C . ARG A 1 209 ? 11.846 10.045 12.982 1.00 84.81 209 ARG A C 1
ATOM 1626 O O . ARG A 1 209 ? 12.150 9.853 11.814 1.00 84.81 209 ARG A O 1
ATOM 1633 N N . ALA A 1 210 ? 11.517 9.057 13.815 1.00 84.31 210 ALA A N 1
ATOM 1634 C CA . ALA A 1 210 ? 11.566 7.646 13.420 1.00 84.31 210 ALA A CA 1
ATOM 1635 C C . ALA A 1 210 ? 10.523 7.304 12.335 1.00 84.31 210 ALA A C 1
ATOM 1637 O O . ALA A 1 210 ? 10.732 6.408 11.517 1.00 84.31 210 ALA A O 1
ATOM 1638 N N . ARG A 1 211 ? 9.402 8.038 12.304 1.00 87.31 211 ARG A N 1
ATOM 1639 C CA . ARG A 1 211 ? 8.292 7.833 11.357 1.00 87.31 211 ARG A CA 1
ATOM 1640 C C . ARG A 1 211 ? 8.285 8.809 10.189 1.00 87.31 211 ARG A C 1
ATOM 1642 O O . ARG A 1 211 ? 7.590 8.554 9.209 1.00 87.31 211 ARG A O 1
ATOM 1649 N N . HIS A 1 212 ? 9.034 9.903 10.294 1.00 85.62 212 HIS A N 1
ATOM 1650 C CA . HIS A 1 212 ? 9.098 10.940 9.275 1.00 85.62 212 HIS A CA 1
ATOM 1651 C C . HIS A 1 212 ? 9.372 10.347 7.886 1.00 85.62 212 HIS A C 1
ATOM 1653 O O . HIS A 1 212 ? 10.186 9.425 7.755 1.00 85.62 212 HIS A O 1
ATOM 1659 N N . ASP A 1 213 ? 8.655 10.862 6.884 1.00 84.81 213 ASP A N 1
ATOM 1660 C CA . ASP A 1 213 ? 8.635 10.426 5.476 1.00 84.81 213 ASP A CA 1
ATOM 1661 C C . ASP A 1 213 ? 8.140 8.994 5.205 1.00 84.81 213 ASP A C 1
ATOM 1663 O O . ASP A 1 213 ? 8.006 8.599 4.048 1.00 84.81 213 ASP A O 1
ATOM 1667 N N . VAL A 1 214 ? 7.839 8.211 6.244 1.00 90.88 214 VAL A N 1
ATOM 1668 C CA . VAL A 1 214 ? 7.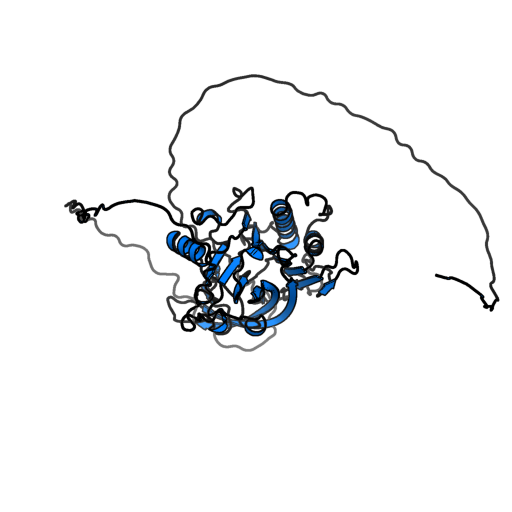528 6.781 6.110 1.00 90.88 214 VAL A CA 1
ATOM 1669 C C . VAL A 1 214 ? 6.131 6.437 6.594 1.00 90.88 214 VAL A C 1
ATOM 1671 O O . VAL A 1 214 ? 5.439 5.688 5.922 1.00 90.88 214 VAL A O 1
ATOM 1674 N N . VAL A 1 215 ? 5.671 6.985 7.717 1.00 93.44 215 VAL A N 1
ATOM 1675 C CA . VAL A 1 215 ? 4.284 6.793 8.155 1.00 93.44 215 VAL A CA 1
ATOM 1676 C C . VAL A 1 215 ? 3.636 8.134 8.408 1.00 93.44 215 VAL A C 1
ATOM 1678 O O . VAL A 1 215 ? 4.056 8.875 9.297 1.00 93.44 215 VAL A O 1
ATOM 1681 N N . ALA A 1 216 ? 2.565 8.400 7.668 1.00 93.62 216 ALA A N 1
ATOM 1682 C CA . ALA A 1 216 ? 1.650 9.491 7.948 1.00 93.62 216 ALA A CA 1
ATOM 1683 C C . ALA A 1 216 ? 0.260 8.916 8.217 1.00 93.62 216 ALA A C 1
ATOM 1685 O O . ALA A 1 216 ? -0.206 8.025 7.512 1.00 93.62 216 ALA A O 1
ATOM 1686 N N . VAL A 1 217 ? -0.400 9.435 9.245 1.00 94.56 217 VAL A N 1
ATOM 1687 C CA . VAL A 1 217 ? -1.798 9.125 9.555 1.00 94.56 217 VAL A CA 1
ATOM 1688 C C . VAL A 1 217 ? -2.605 10.404 9.448 1.00 94.56 217 VAL A C 1
ATOM 1690 O O . VAL A 1 217 ? -2.086 11.478 9.744 1.00 94.56 217 VAL A O 1
ATOM 1693 N N . GLY A 1 218 ? -3.854 10.307 9.024 1.00 92.94 218 GLY A N 1
ATOM 1694 C CA . GLY A 1 218 ? -4.736 11.454 8.857 1.00 92.94 218 GLY A CA 1
ATOM 1695 C C . GLY A 1 218 ? -6.178 11.018 8.668 1.00 92.94 218 GLY A C 1
ATOM 1696 O O . GLY A 1 218 ? -6.499 9.830 8.719 1.00 92.94 218 GLY A O 1
ATOM 1697 N N . LYS A 1 219 ? -7.059 11.989 8.457 1.00 91.75 219 LYS A N 1
ATOM 1698 C CA . LYS A 1 219 ? -8.422 11.727 8.001 1.00 91.75 219 LYS A CA 1
ATOM 1699 C C . LYS A 1 219 ? -8.463 11.696 6.488 1.00 91.75 219 LYS A C 1
ATOM 1701 O O . LYS A 1 219 ? -7.585 12.228 5.816 1.00 91.75 219 LYS A O 1
ATOM 1706 N N . GLY A 1 220 ? -9.535 11.140 5.944 1.00 90.00 220 GLY A N 1
ATOM 1707 C CA . GLY A 1 220 ? -9.786 11.224 4.519 1.00 90.00 220 GLY A CA 1
ATOM 1708 C C . GLY A 1 220 ? -9.853 12.663 4.027 1.00 90.00 220 GLY A C 1
ATOM 1709 O O . GLY A 1 220 ? -9.396 12.894 2.925 1.00 90.00 220 GLY A O 1
ATOM 1710 N N . THR A 1 221 ? -10.263 13.631 4.864 1.00 87.81 221 THR A N 1
ATOM 1711 C CA . THR A 1 221 ? -10.207 15.083 4.588 1.00 87.81 221 THR A CA 1
ATOM 1712 C C . THR A 1 221 ? -8.789 15.668 4.503 1.00 87.81 221 THR A C 1
ATOM 1714 O O . THR A 1 221 ? -8.637 16.788 4.033 1.00 87.81 221 THR A O 1
ATOM 1717 N N . ASP A 1 222 ? -7.762 14.952 4.972 1.00 87.94 222 ASP A N 1
ATOM 1718 C CA . ASP A 1 222 ? -6.347 15.319 4.805 1.00 87.94 222 ASP A CA 1
ATOM 1719 C C . ASP A 1 222 ? -5.738 14.713 3.523 1.00 87.94 222 ASP A C 1
ATOM 1721 O O . ASP A 1 222 ? -4.578 14.987 3.204 1.00 87.94 222 ASP A O 1
ATOM 1725 N N . ALA A 1 223 ? -6.470 13.844 2.816 1.00 89.75 223 ALA A N 1
ATOM 1726 C CA . ALA A 1 223 ? -5.949 13.137 1.656 1.00 89.75 223 ALA A CA 1
ATOM 1727 C C . ALA A 1 223 ? -5.768 14.071 0.455 1.00 89.75 223 ALA A C 1
ATOM 1729 O O . ALA A 1 223 ? -6.585 14.953 0.178 1.00 89.75 223 ALA A O 1
ATOM 1730 N N . THR A 1 224 ? -4.688 13.837 -0.281 1.00 88.81 224 THR A N 1
ATOM 1731 C CA . THR A 1 224 ? -4.269 14.613 -1.450 1.00 88.81 224 THR A CA 1
ATOM 1732 C C . THR A 1 224 ? -3.629 13.685 -2.477 1.00 88.81 224 THR A C 1
ATOM 1734 O O . THR A 1 224 ? -3.167 12.607 -2.123 1.00 88.81 224 THR A O 1
ATOM 1737 N N . SER A 1 225 ? -3.533 14.102 -3.739 1.00 88.62 225 SER A N 1
ATOM 1738 C CA . SER A 1 225 ? -2.656 13.438 -4.714 1.00 88.62 225 SER A CA 1
ATOM 1739 C C . SER A 1 225 ? -1.305 14.141 -4.865 1.00 88.62 225 SER A C 1
ATOM 1741 O O . SER A 1 225 ? -0.559 13.843 -5.800 1.00 88.62 225 SER A O 1
ATOM 1743 N N . TYR A 1 226 ? -1.038 15.175 -4.063 1.00 88.12 226 TYR A N 1
ATOM 1744 C CA . TYR A 1 226 ? 0.210 15.923 -4.134 1.00 88.12 226 TYR A CA 1
ATOM 1745 C C . TYR A 1 226 ? 1.369 15.046 -3.687 1.00 88.12 226 TYR A C 1
ATOM 1747 O O . TYR A 1 226 ? 1.296 14.390 -2.653 1.00 88.12 226 TYR A O 1
ATOM 1755 N N . VAL A 1 227 ? 2.445 15.041 -4.462 1.00 86.69 227 VAL A N 1
ATOM 1756 C CA . VAL A 1 227 ? 3.658 14.263 -4.226 1.00 86.69 227 VAL A CA 1
ATOM 1757 C C . VAL A 1 227 ? 4.793 15.254 -3.979 1.00 86.69 227 VAL A C 1
ATOM 1759 O O . VAL A 1 227 ? 5.302 15.835 -4.945 1.00 86.69 227 VAL A O 1
ATOM 1762 N N . PRO A 1 228 ? 5.183 15.490 -2.711 1.00 82.69 228 PRO A N 1
ATOM 1763 C CA . PRO A 1 228 ? 6.164 16.514 -2.358 1.00 82.69 228 PRO A CA 1
ATOM 1764 C C . PRO A 1 228 ? 7.490 16.383 -3.107 1.00 82.69 228 PRO A C 1
ATOM 1766 O O . PRO A 1 228 ? 8.077 17.382 -3.524 1.00 82.69 228 PRO A O 1
ATOM 1769 N N . GLU A 1 229 ? 7.941 15.151 -3.332 1.00 79.81 229 GLU A N 1
ATOM 1770 C CA . GLU A 1 229 ? 9.214 14.844 -3.978 1.00 79.81 229 GLU A CA 1
ATOM 1771 C C . GLU A 1 229 ? 9.213 15.241 -5.459 1.00 79.81 229 GLU A C 1
ATOM 1773 O O . GLU A 1 229 ? 10.223 15.719 -5.978 1.00 79.81 229 GLU A O 1
ATOM 1778 N N . ALA A 1 230 ? 8.067 15.094 -6.127 1.00 80.50 230 ALA A N 1
ATOM 1779 C CA . ALA A 1 230 ? 7.875 15.492 -7.518 1.00 80.50 230 ALA A CA 1
ATOM 1780 C C . ALA A 1 230 ? 7.371 16.936 -7.667 1.00 80.50 230 ALA A C 1
ATOM 1782 O O . ALA A 1 230 ? 7.323 17.444 -8.786 1.00 80.50 230 ALA A O 1
ATOM 1783 N N . LYS A 1 231 ? 6.978 17.582 -6.559 1.00 85.12 231 LYS A N 1
ATOM 1784 C CA . LYS A 1 231 ? 6.281 18.877 -6.534 1.00 85.12 231 LYS A CA 1
ATOM 1785 C C . LYS A 1 231 ? 5.092 18.918 -7.494 1.00 85.12 231 LYS A C 1
ATOM 1787 O O . LYS A 1 231 ? 4.899 19.883 -8.239 1.00 85.12 231 LYS A O 1
ATOM 1792 N N . ALA A 1 232 ? 4.327 17.831 -7.509 1.00 85.75 232 ALA A N 1
ATOM 1793 C CA . ALA A 1 232 ? 3.271 17.642 -8.483 1.00 85.75 232 ALA A CA 1
ATOM 1794 C C . ALA A 1 232 ? 2.062 16.913 -7.908 1.00 85.75 232 ALA A C 1
ATOM 1796 O O . ALA A 1 232 ? 2.201 16.026 -7.069 1.00 85.75 232 ALA A O 1
ATOM 1797 N N . TYR A 1 233 ? 0.881 17.255 -8.410 1.00 87.81 233 TYR A N 1
ATOM 1798 C CA . TYR A 1 233 ? -0.337 16.483 -8.194 1.00 87.81 233 TYR A CA 1
ATOM 1799 C C . TYR A 1 233 ? -0.387 15.355 -9.220 1.00 87.81 233 TYR A C 1
ATOM 1801 O O . TYR A 1 233 ? -0.185 15.601 -10.407 1.00 87.81 233 TYR A O 1
ATOM 1809 N N . MET A 1 234 ? -0.627 14.125 -8.767 1.00 88.44 234 MET A N 1
ATOM 1810 C CA . MET A 1 234 ? -0.633 12.938 -9.629 1.00 88.44 234 MET A CA 1
ATOM 1811 C C . MET A 1 234 ? -1.991 12.240 -9.718 1.00 88.44 234 MET A C 1
ATOM 1813 O O . MET A 1 234 ? -2.026 11.116 -10.193 1.00 88.44 234 MET A O 1
ATOM 1817 N N . GLY A 1 235 ? -3.081 12.856 -9.257 1.00 83.75 235 GLY A N 1
ATOM 1818 C CA . GLY A 1 235 ? -4.423 12.270 -9.263 1.00 83.75 235 GLY A CA 1
ATOM 1819 C C . GLY A 1 235 ? -5.299 12.752 -10.418 1.00 83.75 235 GLY A C 1
ATOM 1820 O O . GLY A 1 235 ? -4.977 13.688 -11.152 1.00 83.75 235 GLY A O 1
ATOM 1821 N N . ARG A 1 236 ? -6.463 12.132 -10.577 1.00 73.19 236 ARG A N 1
ATOM 1822 C CA . ARG A 1 236 ? -7.514 12.583 -11.489 1.00 73.19 236 ARG A CA 1
ATOM 1823 C C . ARG A 1 236 ? -8.384 13.625 -10.779 1.00 73.19 236 ARG A C 1
ATOM 1825 O O . ARG A 1 236 ? -9.223 13.281 -9.971 1.00 73.19 236 ARG A O 1
ATOM 1832 N N . ALA A 1 237 ? -8.169 14.911 -11.061 1.00 61.47 237 ALA A N 1
ATOM 1833 C CA . ALA A 1 237 ? -8.940 16.022 -10.473 1.00 61.47 237 ALA A CA 1
ATOM 1834 C C . ALA A 1 237 ? -8.773 16.259 -8.945 1.00 61.47 237 ALA A C 1
ATOM 1836 O O . ALA A 1 237 ? -9.602 16.919 -8.326 1.00 61.47 237 ALA A O 1
ATOM 1837 N N . TRP A 1 238 ? -7.659 15.829 -8.341 1.00 62.72 238 TRP A N 1
ATOM 1838 C CA . TRP A 1 238 ? -7.349 16.006 -6.907 1.00 62.72 238 TRP A CA 1
ATOM 1839 C C . TRP A 1 238 ? -6.772 17.386 -6.540 1.00 62.72 238 TRP A C 1
ATOM 1841 O O . TRP A 1 238 ? -5.854 17.492 -5.726 1.00 62.72 238 TRP A O 1
ATOM 1851 N N . SER A 1 239 ? -7.288 18.481 -7.103 1.00 53.69 239 SER A N 1
ATOM 1852 C CA . SER A 1 239 ? -6.948 19.809 -6.556 1.00 53.69 239 SER A CA 1
ATOM 1853 C C . SER A 1 239 ? -7.523 20.013 -5.146 1.00 53.69 239 SER A C 1
ATOM 1855 O O . SER A 1 239 ? -7.081 20.902 -4.425 1.00 53.69 239 SER A O 1
ATOM 1857 N N . THR A 1 240 ? -8.506 19.194 -4.760 1.00 57.34 240 THR A N 1
ATOM 1858 C CA . THR A 1 240 ? -9.126 19.137 -3.432 1.00 57.34 240 THR A CA 1
ATOM 1859 C C . THR A 1 240 ? -9.403 17.687 -3.045 1.00 57.34 240 THR A C 1
ATOM 1861 O O . THR A 1 240 ? -9.562 16.828 -3.910 1.00 57.34 240 THR A O 1
ATOM 1864 N N . THR A 1 241 ? -9.486 17.418 -1.747 1.00 64.56 241 THR A N 1
ATOM 1865 C CA . THR A 1 241 ? -9.761 16.091 -1.199 1.00 64.56 241 THR A CA 1
ATOM 1866 C C . THR A 1 241 ? -11.099 15.508 -1.684 1.00 64.56 241 THR A C 1
ATOM 1868 O O . THR A 1 241 ? -12.117 16.198 -1.571 1.00 64.56 241 THR A O 1
ATOM 1871 N N . PRO A 1 242 ? -11.143 14.254 -2.180 1.00 66.88 242 PRO A N 1
ATOM 1872 C CA . PRO A 1 242 ? -12.385 13.628 -2.623 1.00 66.88 242 PRO A CA 1
ATOM 1873 C C . PRO A 1 242 ? -13.400 13.496 -1.487 1.00 66.88 242 PRO A C 1
ATOM 1875 O O . PRO A 1 242 ? -13.079 13.052 -0.379 1.00 66.88 242 PRO A O 1
ATOM 1878 N N . THR A 1 243 ? -14.657 13.833 -1.768 1.00 70.25 243 THR A N 1
ATOM 1879 C CA . THR A 1 243 ? -15.764 13.687 -0.811 1.00 70.25 243 THR A CA 1
ATOM 1880 C C . THR A 1 243 ? -15.995 12.235 -0.395 1.00 70.25 243 THR A C 1
ATOM 1882 O O . THR A 1 243 ? -16.481 11.967 0.701 1.00 70.25 243 THR A O 1
ATOM 1885 N N . GLU A 1 244 ? -15.590 11.291 -1.240 1.00 75.94 244 GLU A N 1
ATOM 1886 C CA . GLU A 1 244 ? -15.667 9.844 -1.063 1.00 75.94 244 GLU A CA 1
ATOM 1887 C C . GLU A 1 244 ? -14.782 9.343 0.077 1.00 75.94 244 GLU A C 1
ATOM 1889 O O . GLU A 1 244 ? -15.021 8.246 0.582 1.00 75.94 244 GLU A O 1
ATOM 1894 N N . LEU A 1 245 ? -13.777 10.129 0.474 1.00 83.88 245 LEU A N 1
ATOM 1895 C CA . LEU A 1 245 ? -12.908 9.858 1.618 1.00 83.88 245 LEU A CA 1
ATOM 1896 C C . LEU A 1 245 ? -13.440 10.497 2.905 1.00 83.88 245 LEU A C 1
ATOM 1898 O O . LEU A 1 245 ? -12.895 10.284 3.985 1.00 83.88 245 LEU A O 1
ATOM 1902 N N . SER A 1 246 ? -14.512 11.286 2.831 1.00 82.00 246 SER A N 1
ATOM 1903 C CA . SER A 1 246 ? -15.082 11.901 4.023 1.00 82.00 246 SER A CA 1
ATOM 1904 C C . SER A 1 246 ? -15.479 10.832 5.044 1.00 82.00 246 SER A C 1
ATOM 1906 O O . SER A 1 246 ? -16.128 9.836 4.720 1.00 82.00 246 SER A O 1
ATOM 1908 N N . GLY A 1 247 ? -15.052 11.028 6.291 1.00 85.88 247 GLY A N 1
ATOM 1909 C CA . GLY A 1 247 ? -15.327 10.096 7.381 1.00 85.88 247 GLY A CA 1
ATOM 1910 C C . GLY A 1 247 ? -14.460 8.833 7.400 1.00 85.88 247 GLY A C 1
ATOM 1911 O O . GLY A 1 247 ? -14.752 7.956 8.214 1.00 85.88 247 GLY A O 1
ATOM 1912 N N . THR A 1 248 ? -13.418 8.723 6.566 1.00 92.19 248 THR A N 1
ATOM 1913 C CA . THR A 1 248 ? -12.406 7.663 6.696 1.00 92.19 248 THR A CA 1
ATOM 1914 C C . THR A 1 248 ? -11.187 8.114 7.486 1.00 92.19 248 THR A C 1
ATOM 1916 O O . THR A 1 248 ? -10.875 9.302 7.606 1.00 92.19 248 THR A O 1
ATOM 1919 N N . ASP A 1 249 ? -10.485 7.131 8.027 1.00 95.12 249 ASP A N 1
ATOM 1920 C CA . ASP A 1 249 ? -9.109 7.263 8.475 1.00 95.12 249 ASP A CA 1
ATOM 1921 C C . ASP A 1 249 ? -8.166 6.833 7.339 1.00 95.12 249 ASP A C 1
ATOM 1923 O O . ASP A 1 249 ? -8.478 5.918 6.579 1.00 95.12 249 ASP A O 1
ATOM 1927 N N . VAL A 1 250 ? -7.010 7.482 7.208 1.00 95.56 250 VAL A N 1
ATOM 1928 C CA . VAL A 1 250 ? -6.015 7.177 6.171 1.00 95.56 250 VAL A CA 1
ATOM 1929 C C . VAL A 1 250 ? -4.648 6.975 6.817 1.00 95.56 250 VAL A C 1
ATOM 1931 O O . VAL A 1 250 ? -4.225 7.754 7.672 1.00 95.56 250 VAL A O 1
ATOM 1934 N N . VAL A 1 251 ? -3.947 5.928 6.393 1.00 97.06 251 VAL A N 1
ATOM 1935 C CA . VAL A 1 251 ? -2.571 5.605 6.762 1.00 97.06 251 VAL A CA 1
ATOM 1936 C C . VAL A 1 251 ? -1.752 5.518 5.481 1.00 97.06 251 VAL A C 1
ATOM 1938 O O . VAL A 1 251 ? -1.913 4.598 4.684 1.00 97.06 251 VAL A O 1
ATOM 1941 N N . LYS A 1 252 ? -0.841 6.464 5.282 1.00 96.44 252 LYS A N 1
ATOM 1942 C CA . LYS A 1 252 ? 0.187 6.361 4.252 1.00 96.44 252 LYS A CA 1
ATOM 1943 C C . LYS A 1 252 ? 1.372 5.595 4.823 1.00 96.44 252 LYS A C 1
ATOM 1945 O O . LYS A 1 252 ? 1.944 6.023 5.827 1.00 96.44 252 LYS A O 1
ATOM 1950 N N . LEU A 1 253 ? 1.765 4.524 4.145 1.00 97.06 253 LEU A N 1
ATOM 1951 C CA . LEU A 1 253 ? 3.003 3.799 4.394 1.00 97.06 253 LEU A CA 1
ATOM 1952 C C . LEU A 1 253 ? 3.940 4.015 3.206 1.00 97.06 253 LEU A C 1
ATOM 1954 O O . LEU A 1 253 ? 3.743 3.437 2.146 1.00 97.06 253 LEU A O 1
ATOM 1958 N N . GLY A 1 254 ? 4.948 4.861 3.374 1.00 94.69 254 GLY A N 1
ATOM 1959 C CA . GLY A 1 254 ? 6.067 4.999 2.451 1.00 94.69 254 GLY A CA 1
ATOM 1960 C C . GLY A 1 254 ? 7.069 3.854 2.600 1.00 94.69 254 GLY A C 1
ATOM 1961 O O . GLY A 1 254 ? 7.122 3.178 3.623 1.00 94.69 254 GLY A O 1
ATOM 1962 N N . ALA A 1 255 ? 7.890 3.663 1.574 1.00 91.88 255 ALA A N 1
ATOM 1963 C CA . ALA A 1 255 ? 8.819 2.543 1.480 1.00 91.88 255 ALA A CA 1
ATOM 1964 C C . ALA A 1 255 ? 10.064 2.638 2.392 1.00 91.88 255 ALA A C 1
ATOM 1966 O O . ALA A 1 255 ? 10.748 1.645 2.629 1.00 91.88 255 ALA A O 1
ATOM 1967 N N . GLY A 1 256 ? 10.386 3.842 2.879 1.00 86.06 256 GLY A N 1
ATOM 1968 C CA . GLY A 1 256 ? 11.710 4.140 3.433 1.00 86.06 256 GLY A CA 1
ATOM 1969 C C . GLY A 1 256 ? 12.781 4.308 2.346 1.00 86.06 256 GLY A C 1
ATOM 1970 O O . GLY A 1 256 ? 12.502 4.191 1.153 1.00 86.06 256 GLY A O 1
ATOM 1971 N N . LYS A 1 257 ? 14.016 4.635 2.747 1.00 90.38 257 LYS A N 1
ATOM 1972 C CA . LYS A 1 257 ? 15.155 4.791 1.817 1.00 90.38 257 LYS A CA 1
ATOM 1973 C C . LYS A 1 257 ? 16.039 3.549 1.827 1.00 90.38 257 LYS A C 1
ATOM 1975 O O . LYS A 1 257 ? 16.744 3.344 2.809 1.00 90.38 257 LYS A O 1
ATOM 1980 N N . ASP A 1 258 ? 16.058 2.787 0.736 1.00 92.69 258 ASP A N 1
ATOM 1981 C CA . ASP A 1 258 ? 16.816 1.527 0.621 1.00 92.69 258 ASP A CA 1
ATOM 1982 C C . ASP A 1 258 ? 16.490 0.573 1.774 1.00 92.69 258 ASP A C 1
ATOM 1984 O O . ASP A 1 258 ? 17.335 0.230 2.605 1.00 92.69 258 ASP A O 1
ATOM 1988 N N . GLY A 1 259 ? 15.216 0.230 1.903 1.00 94.19 259 GLY A N 1
ATOM 1989 C CA . GLY A 1 259 ? 14.760 -0.544 3.041 1.00 94.19 259 GLY A CA 1
ATOM 1990 C C . GLY A 1 259 ? 13.287 -0.868 2.973 1.00 94.19 259 GLY A C 1
ATOM 1991 O O . GLY A 1 259 ? 12.701 -0.861 1.893 1.00 94.19 259 GLY A O 1
ATOM 1992 N N . THR A 1 260 ? 12.733 -1.173 4.144 1.00 95.31 260 THR A N 1
ATOM 1993 C CA . THR A 1 260 ? 11.322 -1.507 4.316 1.00 95.31 260 THR A CA 1
ATOM 1994 C C . THR A 1 260 ? 10.743 -0.788 5.519 1.00 95.31 260 THR A C 1
ATOM 1996 O O . THR A 1 260 ? 11.369 -0.685 6.580 1.00 95.31 260 THR A O 1
ATOM 1999 N N . ALA A 1 261 ? 9.489 -0.386 5.377 1.00 96.25 261 ALA A N 1
ATOM 2000 C CA . ALA A 1 261 ? 8.613 -0.074 6.487 1.00 96.25 261 ALA A CA 1
ATOM 2001 C C . ALA A 1 261 ? 7.446 -1.057 6.543 1.00 96.25 261 ALA A C 1
ATOM 2003 O O . ALA A 1 261 ? 6.975 -1.539 5.513 1.00 96.25 261 ALA A O 1
ATOM 2004 N N . ALA A 1 262 ? 6.979 -1.349 7.751 1.00 97.44 262 ALA A N 1
ATOM 2005 C CA . ALA A 1 262 ? 5.876 -2.260 7.975 1.00 97.44 262 ALA A CA 1
ATOM 2006 C C . ALA A 1 262 ? 4.936 -1.750 9.062 1.00 97.44 262 ALA A C 1
ATOM 2008 O O . ALA A 1 262 ? 5.363 -1.104 10.024 1.00 97.44 262 ALA A O 1
ATOM 2009 N N . ILE A 1 263 ? 3.655 -2.081 8.924 1.00 97.81 263 ILE A N 1
ATOM 2010 C CA . ILE A 1 263 ? 2.638 -1.834 9.943 1.00 97.81 263 ILE A CA 1
ATOM 2011 C C . ILE A 1 263 ? 1.790 -3.078 10.194 1.00 97.81 263 ILE A C 1
ATOM 2013 O O . ILE A 1 263 ? 1.620 -3.910 9.304 1.00 97.81 263 ILE A O 1
ATOM 2017 N N . MET A 1 264 ? 1.228 -3.170 11.399 1.00 97.69 264 MET A N 1
ATOM 2018 C CA . MET A 1 264 ? 0.173 -4.126 11.734 1.00 97.69 264 MET A CA 1
ATOM 2019 C C . MET A 1 264 ? -0.950 -3.434 12.510 1.00 97.69 264 MET A C 1
ATOM 2021 O O . MET A 1 264 ? -0.710 -2.806 13.546 1.00 97.69 264 MET A O 1
ATOM 2025 N N . LEU A 1 265 ? -2.168 -3.552 11.981 1.00 97.69 265 LEU A N 1
ATOM 2026 C CA . LEU A 1 265 ? -3.406 -3.018 12.536 1.00 97.69 265 LEU A CA 1
ATOM 2027 C C . LEU A 1 265 ? -4.282 -4.182 13.029 1.00 97.69 265 LEU A C 1
ATOM 2029 O O . LEU A 1 265 ? -4.843 -4.907 12.202 1.00 97.69 265 LEU A O 1
ATOM 2033 N N . PRO A 1 266 ? -4.454 -4.367 14.348 1.00 96.88 266 PRO A N 1
ATOM 2034 C CA . PRO A 1 266 ? -5.314 -5.424 14.858 1.00 96.88 266 PRO A CA 1
ATOM 2035 C C . PRO A 1 266 ? -6.795 -5.099 14.615 1.00 96.88 266 PRO A C 1
ATOM 2037 O O . PRO A 1 266 ? -7.282 -4.026 14.971 1.00 96.88 266 PRO A O 1
ATOM 2040 N N . PHE A 1 267 ? -7.564 -6.057 14.097 1.00 96.38 267 PHE A N 1
ATOM 2041 C CA . PHE A 1 267 ? -8.988 -5.877 13.774 1.00 96.38 267 PHE A CA 1
ATOM 2042 C C . PHE A 1 267 ? -9.880 -5.588 14.982 1.00 96.38 267 PHE A C 1
ATOM 2044 O O . PHE A 1 267 ? -10.941 -4.963 14.860 1.00 96.38 267 PHE A O 1
ATOM 2051 N N . ARG A 1 268 ? -9.449 -6.010 16.174 1.00 95.50 268 ARG A N 1
ATOM 2052 C CA . ARG A 1 268 ? -10.134 -5.682 17.430 1.00 95.50 268 ARG A CA 1
ATOM 2053 C C . ARG A 1 268 ? -10.093 -4.190 17.765 1.00 95.50 268 ARG A C 1
ATOM 2055 O O . ARG A 1 268 ? -11.027 -3.707 18.389 1.00 95.50 268 ARG A O 1
ATOM 2062 N N . GLU A 1 269 ? -9.065 -3.477 17.309 1.00 94.88 269 GLU A N 1
ATOM 2063 C CA . GLU A 1 269 ? -8.868 -2.051 17.587 1.00 94.88 269 GLU A CA 1
ATOM 2064 C C . GLU A 1 269 ? -9.634 -1.144 16.611 1.00 94.88 269 GLU A C 1
ATOM 2066 O O . GLU A 1 269 ? -9.772 0.059 16.834 1.00 94.88 269 GLU A O 1
ATOM 2071 N N . ILE A 1 270 ? -10.151 -1.710 15.516 1.00 94.12 270 ILE A N 1
ATOM 2072 C CA . ILE A 1 270 ? -10.971 -0.976 14.553 1.00 94.12 270 ILE A CA 1
ATOM 2073 C C . ILE A 1 270 ? -12.364 -0.774 15.149 1.00 94.12 270 ILE A C 1
ATOM 2075 O O . ILE A 1 270 ? -13.005 -1.723 15.624 1.00 94.12 270 ILE A O 1
ATOM 2079 N N . ARG A 1 271 ? -12.854 0.468 15.098 1.00 93.12 271 ARG A N 1
ATOM 2080 C CA . ARG A 1 271 ? -14.198 0.818 15.570 1.00 93.12 271 ARG A CA 1
ATOM 2081 C C . ARG A 1 271 ? -15.263 0.251 14.620 1.00 93.12 271 ARG A C 1
ATOM 2083 O O . ARG A 1 271 ? -15.125 0.419 13.407 1.00 93.12 271 ARG A O 1
ATOM 2090 N N . PRO A 1 272 ? -16.336 -0.381 15.122 1.00 93.19 272 PRO A N 1
ATOM 2091 C CA . PRO A 1 272 ? -17.495 -0.709 14.294 1.00 93.19 272 PRO A CA 1
ATOM 2092 C C . PRO A 1 272 ? -18.039 0.539 13.584 1.00 93.19 272 PRO A C 1
ATOM 2094 O O . PRO A 1 272 ? -18.094 1.611 14.184 1.00 93.19 272 PRO A O 1
ATOM 2097 N N . GLY A 1 273 ? -18.411 0.398 12.314 1.00 92.25 273 GLY A N 1
ATOM 2098 C CA . GLY A 1 273 ? -18.844 1.492 11.439 1.00 92.25 273 GLY A CA 1
ATOM 2099 C C . GLY A 1 273 ? -17.710 2.277 10.769 1.00 92.25 273 GLY A C 1
ATOM 2100 O O . GLY A 1 273 ? -17.987 3.081 9.883 1.00 92.25 273 GLY A O 1
ATOM 2101 N N . SER A 1 274 ? -16.445 2.050 11.142 1.00 92.38 274 SER A N 1
ATOM 2102 C CA . SER A 1 274 ? -15.313 2.815 10.604 1.00 92.38 274 SER A CA 1
ATOM 2103 C C . SER A 1 274 ? -14.647 2.159 9.393 1.00 92.38 274 SER A C 1
ATOM 2105 O O . SER A 1 274 ? -14.680 0.935 9.221 1.00 92.38 274 SER A O 1
ATOM 2107 N N . THR A 1 275 ? -14.002 3.003 8.587 1.00 94.94 275 THR A N 1
ATOM 2108 C CA . THR A 1 275 ? -13.193 2.607 7.434 1.00 94.94 275 THR A CA 1
ATOM 2109 C C . THR A 1 275 ? -11.812 3.234 7.543 1.00 94.94 275 THR A C 1
ATOM 2111 O O . THR A 1 275 ? -11.686 4.439 7.773 1.00 94.94 275 THR A O 1
ATOM 2114 N N . ILE A 1 276 ? -10.786 2.412 7.353 1.00 96.44 276 ILE A N 1
ATOM 2115 C CA . ILE A 1 276 ? -9.382 2.810 7.303 1.00 96.44 276 ILE A CA 1
ATOM 2116 C C . ILE A 1 276 ? -8.848 2.488 5.910 1.00 96.44 276 ILE A C 1
ATOM 2118 O O . ILE A 1 276 ? -9.039 1.381 5.412 1.00 96.44 276 ILE A O 1
ATOM 2122 N N . ILE A 1 277 ? -8.164 3.442 5.291 1.00 97.25 277 ILE A N 1
ATOM 2123 C CA . ILE A 1 277 ? -7.457 3.255 4.026 1.00 97.25 277 ILE A CA 1
ATOM 2124 C C . ILE A 1 277 ? -5.965 3.201 4.317 1.00 97.25 277 ILE A C 1
ATOM 2126 O O . ILE A 1 277 ? -5.427 4.124 4.923 1.00 97.25 277 ILE A O 1
ATOM 2130 N N . VAL A 1 278 ? -5.287 2.152 3.867 1.00 98.19 278 VAL A N 1
ATOM 2131 C CA . VAL A 1 278 ? -3.824 2.072 3.865 1.00 98.19 278 VAL A CA 1
ATOM 2132 C C . VAL A 1 278 ? -3.336 2.254 2.435 1.00 98.19 278 VAL A C 1
ATOM 2134 O O . VAL A 1 278 ? -3.799 1.556 1.543 1.00 98.19 278 VAL A O 1
ATOM 2137 N N . THR A 1 279 ? -2.418 3.188 2.209 1.00 97.50 279 THR A N 1
ATOM 2138 C CA . THR A 1 279 ? -1.926 3.534 0.867 1.00 97.50 279 THR A CA 1
ATOM 2139 C C . THR A 1 279 ? -0.402 3.548 0.808 1.00 97.50 279 THR A C 1
ATOM 2141 O O . THR A 1 279 ? 0.259 4.044 1.728 1.00 97.50 279 THR A O 1
ATOM 2144 N N . GLY A 1 280 ? 0.155 3.027 -0.287 1.00 96.25 280 GLY A N 1
ATOM 2145 C CA . GLY A 1 280 ? 1.565 3.197 -0.651 1.00 96.25 280 GLY A CA 1
ATOM 2146 C C . GLY A 1 280 ? 1.877 4.574 -1.250 1.00 96.25 280 GLY A C 1
ATOM 2147 O O . GLY A 1 280 ? 3.043 4.959 -1.346 1.00 96.25 280 GLY A O 1
ATOM 2148 N N . GLY A 1 281 ? 0.847 5.337 -1.628 1.00 94.44 281 GLY A N 1
ATOM 2149 C CA . GLY A 1 281 ? 0.987 6.548 -2.426 1.00 94.44 281 GLY A CA 1
ATOM 2150 C C . GLY A 1 281 ? 1.423 6.239 -3.866 1.00 94.44 281 GLY A C 1
ATOM 2151 O O . GLY A 1 281 ? 1.172 5.144 -4.368 1.00 94.44 281 GLY A O 1
ATOM 2152 N N . PRO A 1 282 ? 2.064 7.193 -4.564 1.00 94.19 282 PRO A N 1
ATOM 2153 C CA . PRO A 1 282 ? 2.600 6.954 -5.902 1.00 94.19 282 PRO A CA 1
ATOM 2154 C C . PRO A 1 282 ? 3.777 5.970 -5.847 1.00 94.19 282 PRO A C 1
ATOM 2156 O O . PRO A 1 282 ? 4.805 6.249 -5.229 1.00 94.19 282 PRO A O 1
ATOM 2159 N N . MET A 1 283 ? 3.662 4.844 -6.545 1.00 95.00 283 MET A N 1
ATOM 2160 C CA . MET A 1 283 ? 4.697 3.814 -6.588 1.00 95.00 283 MET A CA 1
ATOM 2161 C C . MET A 1 283 ? 5.500 3.893 -7.888 1.00 95.00 283 MET A C 1
ATOM 2163 O O . MET A 1 283 ? 4.954 3.880 -8.993 1.00 95.00 283 MET A O 1
ATOM 2167 N N . ARG A 1 284 ? 6.829 3.961 -7.763 1.00 91.25 284 ARG A N 1
ATOM 2168 C CA . ARG A 1 284 ? 7.788 3.984 -8.881 1.00 91.25 284 ARG A CA 1
ATOM 216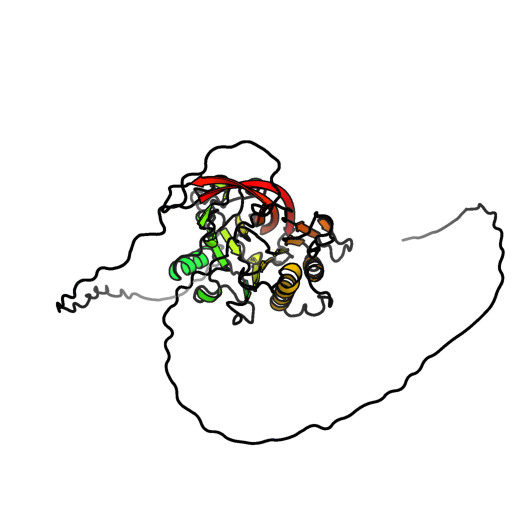9 C C . ARG A 1 284 ? 9.011 3.161 -8.493 1.00 91.25 284 ARG A C 1
ATOM 2171 O O . ARG A 1 284 ? 9.850 3.641 -7.741 1.00 91.25 284 ARG A O 1
ATOM 2178 N N . GLY A 1 285 ? 9.078 1.919 -8.966 1.00 92.00 285 GLY A N 1
ATOM 2179 C CA . GLY A 1 285 ? 10.150 0.998 -8.581 1.00 92.00 285 GLY A CA 1
ATOM 2180 C C . GLY A 1 285 ? 10.078 0.461 -7.146 1.00 92.00 285 GLY A C 1
ATOM 2181 O O . GLY A 1 285 ? 11.073 -0.069 -6.674 1.00 92.00 285 GLY A O 1
ATOM 2182 N N . SER A 1 286 ? 8.954 0.606 -6.437 1.00 95.50 286 SER A N 1
ATOM 2183 C CA . SER A 1 286 ? 8.756 0.065 -5.090 1.00 95.50 286 SER A CA 1
ATOM 2184 C C . SER A 1 286 ? 7.899 -1.207 -5.109 1.00 95.50 286 SER A C 1
ATOM 2186 O O . SER A 1 286 ? 7.270 -1.553 -6.110 1.00 95.50 286 SER A O 1
ATOM 2188 N N . THR A 1 287 ? 7.876 -1.915 -3.985 1.00 97.12 287 THR A N 1
ATOM 2189 C CA . THR A 1 287 ? 7.090 -3.137 -3.800 1.00 97.12 287 THR A CA 1
ATOM 2190 C C . THR A 1 287 ? 6.293 -3.034 -2.514 1.00 97.12 287 THR A C 1
ATOM 2192 O O . THR A 1 287 ? 6.851 -2.723 -1.460 1.00 97.12 287 THR A O 1
ATOM 2195 N N . MET A 1 288 ? 4.996 -3.320 -2.592 1.00 98.31 288 MET A N 1
ATOM 2196 C CA . MET A 1 288 ? 4.086 -3.325 -1.457 1.00 98.31 288 MET A CA 1
ATOM 2197 C C . MET A 1 288 ? 3.422 -4.694 -1.307 1.00 98.31 288 MET A C 1
ATOM 2199 O O . MET A 1 288 ? 2.863 -5.238 -2.258 1.00 98.31 288 MET A O 1
ATOM 2203 N N . LEU A 1 289 ? 3.486 -5.251 -0.101 1.00 98.44 289 LEU A N 1
ATOM 2204 C CA . LEU A 1 289 ? 2.785 -6.472 0.281 1.00 98.44 289 LEU A CA 1
ATOM 2205 C C . LEU A 1 289 ? 1.727 -6.116 1.320 1.00 98.44 289 LEU A C 1
ATOM 2207 O O . LEU A 1 289 ? 2.057 -5.682 2.424 1.00 98.44 289 LEU A O 1
ATOM 2211 N N . PHE A 1 290 ? 0.467 -6.338 0.976 1.00 98.75 290 PHE A N 1
ATOM 2212 C CA . PHE A 1 290 ? -0.635 -6.360 1.925 1.00 98.75 290 PHE A CA 1
ATOM 2213 C C . PHE A 1 290 ? -0.945 -7.794 2.321 1.00 98.75 290 PHE A C 1
ATOM 2215 O O . PHE A 1 290 ? -0.919 -8.690 1.478 1.00 98.75 290 PHE A O 1
ATOM 2222 N N . ALA A 1 291 ? -1.283 -8.005 3.586 1.00 98.38 291 ALA A N 1
ATOM 2223 C CA . ALA A 1 291 ? -1.718 -9.298 4.078 1.00 98.38 291 ALA A CA 1
ATOM 2224 C C . ALA A 1 291 ? -2.749 -9.153 5.200 1.00 98.38 291 ALA A C 1
ATOM 2226 O O . ALA A 1 291 ? -2.796 -8.133 5.889 1.00 98.38 291 ALA A O 1
ATOM 2227 N N . ALA A 1 292 ? -3.594 -10.161 5.375 1.00 97.69 292 ALA A N 1
ATOM 2228 C CA . ALA A 1 292 ? -4.560 -10.219 6.460 1.00 97.69 292 ALA A CA 1
ATOM 2229 C C . ALA A 1 292 ? -4.784 -11.659 6.920 1.00 97.69 292 ALA A C 1
ATOM 2231 O O . ALA A 1 292 ? -4.768 -12.595 6.120 1.00 97.69 292 ALA A O 1
ATOM 2232 N N . ASP A 1 293 ? -5.040 -11.808 8.214 1.00 94.75 293 ASP A N 1
ATOM 2233 C CA . ASP A 1 293 ? -5.419 -13.064 8.854 1.00 94.75 293 ASP A CA 1
ATOM 2234 C C . ASP A 1 293 ? -6.687 -12.869 9.706 1.00 94.75 293 ASP A C 1
ATOM 2236 O O . ASP A 1 293 ? -7.498 -11.981 9.444 1.00 94.75 293 ASP A O 1
ATOM 2240 N N . HIS A 1 294 ? -6.933 -13.719 10.702 1.00 93.25 294 HIS A N 1
ATOM 2241 C CA . HIS A 1 294 ? -8.087 -13.558 11.593 1.00 93.25 294 HIS A CA 1
ATOM 2242 C C . HIS A 1 294 ? -7.917 -12.455 12.650 1.00 93.25 294 HIS A C 1
ATOM 2244 O O . HIS A 1 294 ? -8.893 -12.041 13.282 1.00 93.25 294 HIS A O 1
ATOM 2250 N N . HIS A 1 295 ? -6.695 -11.982 12.869 1.00 94.19 295 HIS A N 1
ATOM 2251 C CA . HIS A 1 295 ? -6.325 -11.091 13.959 1.00 94.19 295 HIS A CA 1
ATOM 2252 C C . HIS A 1 295 ? -6.101 -9.654 13.495 1.00 94.19 295 HIS A C 1
ATOM 2254 O O . HIS A 1 295 ? -6.446 -8.717 14.229 1.00 94.19 295 HIS A O 1
ATOM 2260 N N . GLY A 1 296 ? -5.555 -9.456 12.299 1.00 96.50 296 GLY A N 1
ATOM 2261 C CA . GLY A 1 296 ? -5.212 -8.129 11.828 1.00 96.50 296 GLY A CA 1
ATOM 2262 C C . GLY A 1 296 ? -4.858 -8.026 10.356 1.00 96.50 296 GLY A C 1
ATOM 2263 O O . GLY A 1 296 ? -4.882 -8.977 9.577 1.00 96.50 296 GLY A O 1
ATOM 2264 N N . PHE A 1 297 ? -4.541 -6.788 9.998 1.00 98.38 297 PHE A N 1
ATOM 2265 C CA . PHE A 1 297 ? -4.046 -6.396 8.694 1.00 98.38 297 PHE A CA 1
ATOM 2266 C C . PHE A 1 297 ? -2.582 -5.984 8.795 1.00 98.38 297 PHE A C 1
ATOM 2268 O O . PHE A 1 297 ? -2.190 -5.279 9.728 1.00 98.38 297 PHE A O 1
ATOM 2275 N N . HIS A 1 298 ? -1.800 -6.371 7.797 1.00 98.50 298 HIS A N 1
ATOM 2276 C CA . HIS A 1 298 ? -0.377 -6.113 7.681 1.00 98.50 298 HIS A CA 1
ATOM 2277 C C . HIS A 1 298 ? -0.093 -5.415 6.355 1.00 98.50 298 HIS A C 1
ATOM 2279 O O . HIS A 1 298 ? -0.665 -5.760 5.319 1.00 98.50 298 HIS A O 1
ATOM 2285 N N . ALA A 1 299 ? 0.825 -4.455 6.377 1.00 98.62 299 ALA A N 1
ATOM 2286 C CA . ALA A 1 299 ? 1.366 -3.865 5.163 1.00 98.62 299 ALA A CA 1
ATOM 2287 C C . ALA A 1 299 ? 2.879 -3.729 5.279 1.00 98.62 299 ALA A C 1
ATOM 2289 O O . ALA A 1 299 ? 3.381 -3.302 6.318 1.00 98.62 299 ALA A O 1
ATOM 2290 N N . TYR A 1 300 ? 3.576 -4.055 4.199 1.00 98.31 300 TYR A N 1
ATOM 2291 C CA . TYR A 1 300 ? 5.015 -3.908 4.032 1.00 98.31 300 TYR A CA 1
ATOM 2292 C C . TYR A 1 300 ? 5.258 -3.103 2.770 1.00 98.31 300 TYR A C 1
ATOM 2294 O O . TYR A 1 300 ? 4.649 -3.393 1.744 1.00 98.31 300 TYR A O 1
ATOM 2302 N N . HIS A 1 301 ? 6.147 -2.123 2.824 1.00 98.06 301 HIS A N 1
ATOM 2303 C CA . HIS A 1 301 ? 6.510 -1.328 1.661 1.00 98.06 301 HIS A CA 1
ATOM 2304 C C . HIS A 1 301 ? 8.026 -1.194 1.617 1.00 98.06 301 HIS A C 1
ATOM 2306 O O . HIS A 1 301 ? 8.619 -0.673 2.560 1.00 98.06 301 HIS A O 1
ATOM 2312 N N . ALA A 1 302 ? 8.632 -1.678 0.536 1.00 96.81 302 ALA A N 1
ATOM 2313 C CA . ALA A 1 302 ? 10.058 -1.570 0.276 1.00 96.81 302 ALA A CA 1
ATOM 2314 C C . ALA A 1 302 ? 10.341 -0.775 -0.989 1.00 96.81 302 ALA A C 1
ATOM 2316 O O . ALA A 1 302 ? 9.567 -0.795 -1.946 1.00 96.81 302 ALA A O 1
ATOM 2317 N N . GLY A 1 303 ? 11.462 -0.066 -0.989 1.00 93.50 303 GLY A N 1
ATOM 2318 C CA . GLY A 1 303 ? 11.796 0.867 -2.053 1.00 93.50 303 GLY A CA 1
ATOM 2319 C C . GLY A 1 303 ? 13.271 1.205 -2.068 1.00 93.50 303 GLY A C 1
ATOM 2320 O O . GLY A 1 303 ? 14.030 0.836 -1.168 1.00 93.50 303 GLY A O 1
ATOM 2321 N N . SER A 1 304 ? 13.668 1.896 -3.127 1.00 90.88 304 SER A N 1
ATOM 2322 C CA . SER A 1 304 ? 15.030 2.347 -3.357 1.00 90.88 304 SER A CA 1
ATOM 2323 C C . SER A 1 304 ? 15.099 3.867 -3.359 1.00 90.88 304 SER A C 1
ATOM 2325 O O . SER A 1 304 ? 14.137 4.578 -3.654 1.00 90.88 304 SER A O 1
ATOM 2327 N N . SER A 1 305 ? 16.269 4.375 -3.017 1.00 85.38 305 SER A N 1
ATOM 2328 C CA . SER A 1 305 ? 16.652 5.759 -3.216 1.00 85.38 305 SER A CA 1
ATOM 2329 C C . SER A 1 305 ? 17.485 5.889 -4.489 1.00 85.38 305 SER A C 1
ATOM 2331 O O . SER A 1 305 ? 18.249 5.002 -4.866 1.00 85.38 305 SER A O 1
ATOM 2333 N N . SER A 1 306 ? 17.352 7.026 -5.169 1.00 78.62 306 SER A N 1
ATOM 2334 C CA . SER A 1 306 ? 18.017 7.260 -6.455 1.00 78.62 306 SER A CA 1
ATOM 2335 C C . SER A 1 306 ? 19.547 7.335 -6.371 1.00 78.62 306 SER A C 1
ATOM 2337 O O . SER A 1 306 ? 20.221 7.242 -7.391 1.00 78.62 306 SER A O 1
ATOM 2339 N N . ASP A 1 307 ? 20.107 7.554 -5.181 1.00 82.56 307 ASP A N 1
ATOM 2340 C CA . ASP A 1 307 ? 21.546 7.697 -4.944 1.00 82.56 307 ASP A CA 1
ATOM 2341 C C . ASP A 1 307 ? 22.237 6.381 -4.549 1.00 82.56 307 ASP A C 1
ATOM 2343 O O . ASP A 1 307 ? 23.447 6.377 -4.320 1.00 82.56 307 ASP A O 1
ATOM 2347 N N . HIS A 1 308 ? 21.508 5.259 -4.512 1.00 82.06 308 HIS A N 1
ATOM 2348 C CA . HIS A 1 308 ? 22.068 3.945 -4.207 1.00 82.06 308 HIS A CA 1
ATOM 2349 C C . HIS A 1 308 ? 21.815 2.931 -5.339 1.00 82.06 308 HIS A C 1
ATOM 2351 O O . HIS A 1 308 ? 21.033 1.997 -5.188 1.00 82.06 308 HIS A O 1
ATOM 2357 N N . PRO A 1 309 ? 22.528 3.043 -6.476 1.00 80.12 309 PRO A N 1
ATOM 2358 C CA . PRO A 1 309 ? 22.247 2.263 -7.690 1.00 80.12 309 PRO A CA 1
ATOM 2359 C C . PRO A 1 309 ? 22.507 0.753 -7.563 1.00 80.12 309 PRO A C 1
ATOM 2361 O O . PRO A 1 309 ? 22.248 0.009 -8.501 1.00 80.12 309 PRO A O 1
ATOM 2364 N N . ARG A 1 310 ? 23.074 0.301 -6.439 1.00 86.75 310 ARG A N 1
ATOM 2365 C CA . ARG A 1 310 ? 23.302 -1.121 -6.151 1.00 86.75 310 ARG A CA 1
ATOM 2366 C C . ARG A 1 310 ? 22.159 -1.764 -5.373 1.00 86.75 310 ARG A C 1
ATOM 2368 O O . ARG A 1 310 ? 22.138 -2.982 -5.292 1.00 86.75 310 ARG A O 1
ATOM 2375 N N . TRP A 1 311 ? 21.269 -0.965 -4.786 1.00 90.06 311 TRP A N 1
ATOM 2376 C CA . TRP A 1 311 ? 20.115 -1.476 -4.064 1.00 90.06 311 TRP A CA 1
ATOM 2377 C C . TRP A 1 311 ? 19.031 -1.869 -5.062 1.00 90.06 311 TRP A C 1
ATOM 2379 O O . TRP A 1 311 ? 18.432 -1.006 -5.710 1.00 90.06 311 TRP A O 1
ATOM 2389 N N . SER A 1 312 ? 18.778 -3.170 -5.174 1.00 90.44 312 SER A N 1
ATOM 2390 C CA . SER A 1 312 ? 17.690 -3.692 -5.997 1.00 90.44 312 SER A CA 1
ATOM 2391 C C . SER A 1 312 ? 16.445 -3.915 -5.144 1.00 90.44 312 SER A C 1
ATOM 2393 O O . SER A 1 312 ? 16.502 -4.565 -4.104 1.00 90.44 312 SER A O 1
ATOM 2395 N N . VAL A 1 313 ? 15.284 -3.424 -5.578 1.00 91.25 313 VAL A N 1
ATOM 2396 C CA . VAL A 1 313 ? 14.032 -3.682 -4.845 1.00 91.25 313 VAL A CA 1
ATOM 2397 C C . VAL A 1 313 ? 13.570 -5.127 -5.036 1.00 91.25 313 VAL A C 1
ATOM 2399 O O . VAL A 1 313 ? 13.054 -5.724 -4.089 1.00 91.25 313 VAL A O 1
ATOM 2402 N N . SER A 1 314 ? 13.807 -5.715 -6.211 1.00 90.50 314 SER A N 1
ATOM 2403 C CA . SER A 1 314 ? 13.456 -7.108 -6.507 1.00 90.50 314 SER A CA 1
ATOM 2404 C C . SER A 1 314 ? 14.248 -8.114 -5.659 1.00 90.50 314 SER A C 1
ATOM 2406 O O . SER A 1 314 ? 13.716 -9.166 -5.295 1.00 90.50 314 SER A O 1
ATOM 2408 N N . GLU A 1 315 ? 15.482 -7.772 -5.271 1.00 90.69 315 GLU A N 1
ATOM 2409 C CA . GLU A 1 315 ? 16.347 -8.613 -4.435 1.00 90.69 315 GLU A CA 1
ATOM 2410 C C . GLU A 1 315 ? 16.473 -8.120 -2.984 1.00 90.69 315 GLU A C 1
ATOM 2412 O O . GLU A 1 315 ? 16.066 -8.816 -2.049 1.00 90.69 315 GLU A O 1
ATOM 2417 N N . ASP A 1 316 ? 17.049 -6.934 -2.771 1.00 92.69 316 ASP A N 1
ATOM 2418 C CA . ASP A 1 316 ? 17.301 -6.370 -1.441 1.00 92.69 316 ASP A CA 1
ATOM 2419 C C . ASP A 1 316 ? 16.018 -5.863 -0.783 1.00 92.69 316 ASP A C 1
ATOM 2421 O O . ASP A 1 316 ? 15.817 -6.073 0.415 1.00 92.69 316 ASP A O 1
ATOM 2425 N N . GLY A 1 317 ? 15.118 -5.254 -1.560 1.00 94.00 317 GLY A N 1
ATOM 2426 C CA . GLY A 1 317 ? 13.782 -4.879 -1.094 1.00 94.00 317 GLY A CA 1
ATOM 2427 C C . GLY A 1 317 ? 12.979 -6.101 -0.650 1.00 94.00 317 GLY A C 1
ATOM 2428 O O . GLY A 1 317 ? 12.460 -6.121 0.465 1.00 94.00 317 GLY A O 1
ATOM 2429 N N . ALA A 1 318 ? 12.961 -7.160 -1.463 1.00 93.50 318 ALA A N 1
ATOM 2430 C CA . ALA A 1 318 ? 12.314 -8.421 -1.112 1.00 93.50 318 ALA A CA 1
ATOM 2431 C C . ALA A 1 318 ? 12.889 -9.039 0.176 1.00 93.50 318 ALA A C 1
ATOM 2433 O O . ALA A 1 318 ? 12.140 -9.365 1.101 1.00 93.50 318 ALA A O 1
ATOM 2434 N N . ARG A 1 319 ? 14.222 -9.099 0.291 1.00 92.25 319 ARG A N 1
ATOM 2435 C CA . ARG A 1 319 ? 14.913 -9.553 1.509 1.00 92.25 319 ARG A CA 1
ATOM 2436 C C . ARG A 1 319 ? 14.573 -8.677 2.719 1.00 92.25 319 ARG A C 1
ATOM 2438 O O . ARG A 1 319 ? 14.423 -9.172 3.836 1.00 92.25 319 ARG A O 1
ATOM 2445 N N . SER A 1 320 ? 14.461 -7.367 2.517 1.00 93.69 320 SER A N 1
ATOM 2446 C CA . SER A 1 320 ? 14.118 -6.406 3.565 1.00 93.69 320 SER A CA 1
ATOM 2447 C C . SER A 1 320 ? 12.676 -6.591 4.059 1.00 93.69 320 SER A C 1
ATOM 2449 O O . SER A 1 320 ? 12.457 -6.602 5.273 1.00 93.69 320 SER A O 1
ATOM 2451 N N . ILE A 1 321 ? 11.718 -6.866 3.163 1.00 95.06 321 ILE A N 1
ATOM 2452 C CA . ILE A 1 321 ? 10.348 -7.260 3.537 1.00 95.06 321 ILE A CA 1
ATOM 2453 C C . ILE A 1 321 ? 10.359 -8.571 4.313 1.00 95.06 321 ILE A C 1
ATOM 2455 O O . ILE A 1 321 ? 9.706 -8.662 5.349 1.00 95.06 321 ILE A O 1
ATOM 2459 N N . ALA A 1 322 ? 11.133 -9.565 3.878 1.00 92.56 322 ALA A N 1
ATOM 2460 C CA . ALA A 1 322 ? 11.239 -10.826 4.600 1.00 92.56 322 ALA A CA 1
ATOM 2461 C C . ALA A 1 322 ? 11.778 -10.646 6.024 1.00 92.56 322 ALA A C 1
ATOM 2463 O O . ALA A 1 322 ? 11.236 -11.201 6.981 1.00 92.56 322 ALA A O 1
ATOM 2464 N N . ASN A 1 323 ? 12.797 -9.803 6.197 1.00 90.88 323 ASN A N 1
ATOM 2465 C CA . ASN A 1 323 ? 13.317 -9.453 7.517 1.00 90.88 323 ASN A CA 1
ATOM 2466 C C . ASN A 1 323 ? 12.284 -8.709 8.373 1.00 90.88 323 ASN A C 1
ATOM 2468 O O . ASN A 1 323 ? 12.145 -9.009 9.562 1.00 90.88 323 ASN A O 1
ATOM 2472 N N . ALA A 1 324 ? 11.535 -7.777 7.779 1.00 93.75 324 ALA A N 1
ATOM 2473 C CA . ALA A 1 324 ? 10.443 -7.092 8.459 1.00 93.75 324 ALA A CA 1
ATOM 2474 C C . ALA A 1 324 ? 9.349 -8.080 8.888 1.00 93.75 324 ALA A C 1
ATOM 2476 O O . ALA A 1 324 ? 8.890 -8.024 10.024 1.00 93.75 324 ALA A O 1
ATOM 2477 N N . TYR A 1 325 ? 8.969 -9.024 8.025 1.00 93.88 325 TYR A N 1
ATOM 2478 C CA . TYR A 1 325 ? 7.991 -10.061 8.341 1.00 93.88 325 TYR A CA 1
ATOM 2479 C C . TYR A 1 325 ? 8.425 -10.910 9.542 1.00 93.88 325 TYR A C 1
ATOM 2481 O O . TYR A 1 325 ? 7.658 -10.994 10.502 1.00 93.88 325 TYR A O 1
ATOM 2489 N N . ARG A 1 326 ? 9.662 -11.438 9.545 1.00 90.38 326 ARG A N 1
ATOM 2490 C CA . ARG A 1 326 ? 10.230 -12.205 10.677 1.00 90.38 326 ARG A CA 1
ATOM 2491 C C . ARG A 1 326 ? 10.195 -11.398 11.975 1.00 90.38 326 ARG A C 1
ATOM 2493 O O . ARG A 1 326 ? 9.775 -11.882 13.018 1.00 90.38 326 ARG A O 1
ATOM 2500 N N . THR A 1 327 ? 10.586 -10.129 11.888 1.00 91.38 327 THR A N 1
ATOM 2501 C CA . THR A 1 327 ? 10.648 -9.225 13.042 1.00 91.38 327 THR A CA 1
ATOM 2502 C C . THR A 1 327 ? 9.258 -8.905 13.604 1.00 91.38 327 THR A C 1
ATOM 2504 O O . THR A 1 327 ? 9.094 -8.784 14.816 1.00 91.38 327 THR A O 1
ATOM 2507 N N . MET A 1 328 ? 8.246 -8.793 12.739 1.00 91.56 328 MET A N 1
ATOM 2508 C CA . MET A 1 328 ? 6.850 -8.552 13.127 1.00 91.56 328 MET A CA 1
ATOM 2509 C C . MET A 1 328 ? 6.152 -9.805 13.685 1.00 91.56 328 MET A C 1
ATOM 2511 O O . MET A 1 328 ? 5.131 -9.659 14.354 1.00 91.56 328 MET A O 1
ATOM 2515 N N . HIS A 1 329 ? 6.699 -11.003 13.446 1.00 88.75 329 HIS A N 1
ATOM 2516 C CA . HIS A 1 329 ? 6.111 -12.298 13.817 1.00 88.75 329 HIS A CA 1
ATOM 2517 C C . HIS A 1 329 ? 7.138 -13.200 14.528 1.00 88.75 329 HIS A C 1
ATOM 2519 O O . HIS A 1 329 ? 7.558 -14.224 13.979 1.00 88.75 329 HIS A O 1
ATOM 2525 N N . PRO A 1 330 ? 7.568 -12.847 15.755 1.00 74.94 330 PRO A N 1
ATOM 2526 C CA . PRO A 1 330 ? 8.530 -13.659 16.492 1.00 74.94 330 PRO A CA 1
ATOM 2527 C C . PRO A 1 330 ? 7.974 -15.073 16.720 1.00 74.94 330 PRO A C 1
ATOM 2529 O O . PRO A 1 330 ? 6.859 -15.231 17.213 1.00 74.94 330 PRO A O 1
ATOM 2532 N N . GLY A 1 331 ? 8.748 -16.099 16.354 1.00 69.19 331 GLY A N 1
ATOM 2533 C CA . GLY A 1 331 ? 8.337 -17.511 16.419 1.00 69.19 331 GLY A CA 1
ATOM 2534 C C . GLY A 1 331 ? 7.976 -18.142 15.068 1.00 69.19 331 GLY A C 1
ATOM 2535 O O . GLY A 1 331 ? 7.819 -19.358 14.997 1.00 69.19 331 GLY A O 1
ATOM 2536 N N . HIS A 1 332 ? 7.926 -17.352 13.992 1.00 69.06 332 HIS A N 1
ATOM 2537 C CA . HIS A 1 332 ? 7.650 -17.813 12.625 1.00 69.06 332 HIS A CA 1
ATOM 2538 C C . HIS A 1 332 ? 8.926 -18.039 11.785 1.00 69.06 332 HIS A C 1
ATOM 2540 O O . HIS A 1 332 ? 8.877 -18.129 10.557 1.00 69.06 332 HIS A O 1
ATOM 2546 N N . ASP A 1 333 ? 10.087 -18.163 12.440 1.00 61.81 333 ASP A N 1
ATOM 2547 C CA . ASP A 1 333 ? 11.405 -18.271 11.791 1.00 61.81 333 ASP A CA 1
ATOM 2548 C C . ASP A 1 333 ? 11.545 -19.512 10.892 1.00 61.81 333 ASP A C 1
ATOM 2550 O O . ASP A 1 333 ? 12.320 -19.508 9.937 1.00 61.81 333 ASP A O 1
ATOM 2554 N N . ALA A 1 334 ? 10.772 -20.565 11.167 1.00 57.06 334 ALA A N 1
ATOM 2555 C CA . ALA A 1 334 ? 10.804 -21.821 10.422 1.00 57.06 334 ALA A CA 1
ATOM 2556 C C . ALA A 1 334 ? 10.099 -21.759 9.051 1.00 57.06 334 ALA A C 1
ATOM 2558 O O . ALA A 1 334 ? 10.212 -22.704 8.272 1.00 57.06 334 ALA A O 1
ATOM 2559 N N . TRP A 1 335 ? 9.347 -20.691 8.756 1.00 58.56 335 TRP A N 1
ATOM 2560 C CA . TRP A 1 335 ? 8.408 -20.666 7.623 1.00 58.56 335 TRP A CA 1
ATOM 2561 C C . TRP A 1 335 ? 8.987 -20.094 6.331 1.00 58.56 335 TRP A C 1
ATOM 2563 O O . TRP A 1 335 ? 8.388 -20.236 5.266 1.00 58.56 335 TRP A O 1
ATOM 2573 N N . ILE A 1 336 ? 10.172 -19.482 6.383 1.00 60.88 336 ILE A N 1
ATOM 2574 C CA . ILE A 1 336 ? 10.764 -18.847 5.206 1.00 60.88 336 ILE A CA 1
ATOM 2575 C C . ILE A 1 336 ? 11.891 -19.719 4.667 1.00 60.88 336 ILE A C 1
ATOM 2577 O O . ILE A 1 336 ? 12.949 -19.862 5.277 1.00 60.88 336 ILE A O 1
ATOM 2581 N N . THR A 1 337 ? 11.647 -20.313 3.497 1.00 54.16 337 THR A N 1
ATOM 2582 C CA . THR A 1 337 ? 12.661 -21.067 2.749 1.00 54.16 337 THR A CA 1
ATOM 2583 C C . THR A 1 337 ? 13.863 -20.183 2.408 1.00 54.16 337 THR A C 1
ATOM 2585 O O . THR A 1 337 ? 13.709 -18.982 2.216 1.00 54.16 337 THR A O 1
ATOM 2588 N N . ALA A 1 338 ? 15.050 -20.780 2.259 1.00 51.28 338 ALA A N 1
ATOM 2589 C CA . ALA A 1 338 ? 16.308 -20.115 1.887 1.00 51.28 338 ALA A CA 1
ATOM 2590 C C . ALA A 1 338 ? 16.335 -19.523 0.453 1.00 51.28 338 ALA A C 1
ATOM 2592 O O . ALA A 1 338 ? 17.395 -19.450 -0.170 1.00 51.28 338 ALA A O 1
ATOM 2593 N N . ARG A 1 339 ? 15.178 -19.159 -0.112 1.00 60.72 339 ARG A N 1
ATOM 2594 C CA . ARG A 1 339 ? 15.059 -18.512 -1.420 1.00 60.72 339 ARG A CA 1
ATOM 2595 C C . ARG A 1 339 ? 15.309 -17.015 -1.260 1.00 60.72 339 ARG A C 1
ATOM 2597 O O . ARG A 1 339 ? 14.851 -16.417 -0.296 1.00 60.72 339 ARG A O 1
ATOM 2604 N N . SER A 1 340 ? 16.035 -16.426 -2.203 1.00 66.31 340 SER A N 1
ATOM 2605 C CA . SER A 1 340 ? 16.308 -14.989 -2.254 1.00 66.31 340 SER A CA 1
ATOM 2606 C C . SER A 1 340 ? 15.392 -14.285 -3.252 1.00 66.31 340 SER A C 1
ATOM 2608 O O . SER A 1 340 ? 15.049 -14.858 -4.286 1.00 66.31 340 SER A O 1
ATOM 2610 N N . GLY A 1 341 ? 15.076 -13.018 -2.988 1.00 77.06 341 GLY A N 1
ATOM 2611 C CA . GLY A 1 341 ? 14.393 -12.145 -3.941 1.00 77.06 341 GLY A CA 1
ATOM 2612 C C . GLY A 1 341 ? 12.881 -12.358 -3.981 1.00 77.06 341 GLY A C 1
ATOM 2613 O O . GLY A 1 341 ? 12.263 -12.724 -2.984 1.00 77.06 341 GLY A O 1
ATOM 2614 N N . ALA A 1 342 ? 12.267 -12.115 -5.134 1.00 78.81 342 ALA A N 1
ATOM 2615 C CA . ALA A 1 342 ? 10.814 -12.019 -5.259 1.00 78.81 342 ALA A CA 1
ATOM 2616 C C . ALA A 1 342 ? 10.041 -13.321 -4.922 1.00 78.81 342 ALA A C 1
ATOM 2618 O O . ALA A 1 342 ? 8.908 -13.268 -4.446 1.00 78.81 342 ALA A O 1
ATOM 2619 N N . GLU A 1 343 ? 10.670 -14.492 -5.062 1.00 82.56 343 GLU A N 1
ATOM 2620 C CA . GLU A 1 343 ? 10.119 -15.788 -4.620 1.00 82.56 343 GLU A CA 1
ATOM 2621 C C . GLU A 1 343 ? 9.944 -15.883 -3.092 1.00 82.56 343 GLU A C 1
ATOM 2623 O O . GLU A 1 343 ? 9.058 -16.587 -2.591 1.00 82.56 343 GLU A O 1
ATOM 2628 N N . GLU A 1 344 ? 10.771 -15.162 -2.329 1.00 87.56 344 GLU A N 1
ATOM 2629 C CA . GLU A 1 344 ? 10.638 -15.061 -0.873 1.00 87.56 344 GLU A CA 1
ATOM 2630 C C . GLU A 1 344 ? 9.332 -14.334 -0.509 1.00 87.56 344 GLU A C 1
ATOM 2632 O O . GLU A 1 344 ? 8.621 -14.758 0.401 1.00 87.56 344 GLU A O 1
ATOM 2637 N N . LEU A 1 345 ? 8.944 -13.315 -1.288 1.00 92.12 345 LEU A N 1
ATOM 2638 C CA . LEU A 1 345 ? 7.688 -12.580 -1.098 1.00 92.12 345 LEU A CA 1
ATOM 2639 C C . LEU A 1 345 ? 6.463 -13.452 -1.356 1.00 92.12 345 LEU A C 1
ATOM 2641 O O . LEU A 1 345 ? 5.513 -13.410 -0.578 1.00 92.12 345 LEU A O 1
ATOM 2645 N N . VAL A 1 346 ? 6.496 -14.278 -2.405 1.00 91.94 346 VAL A N 1
ATOM 2646 C CA . VAL A 1 346 ? 5.431 -15.256 -2.679 1.00 91.94 346 VAL A CA 1
ATOM 2647 C C . VAL A 1 346 ? 5.307 -16.250 -1.525 1.00 91.94 346 VAL A C 1
ATOM 2649 O O . VAL A 1 346 ? 4.201 -16.595 -1.112 1.00 91.94 346 VAL A O 1
ATOM 2652 N N . SER A 1 347 ? 6.437 -16.692 -0.971 1.00 90.25 347 SER A N 1
ATOM 2653 C CA . SER A 1 347 ? 6.454 -17.631 0.155 1.00 90.25 347 SER A CA 1
ATOM 2654 C C . SER A 1 347 ? 5.850 -17.021 1.422 1.00 90.25 347 SER A C 1
ATOM 2656 O O . SER A 1 347 ? 5.085 -17.697 2.107 1.00 90.25 347 SER A O 1
ATOM 2658 N N . ILE A 1 348 ? 6.142 -15.744 1.701 1.00 91.81 348 ILE A N 1
ATOM 2659 C CA . ILE A 1 348 ? 5.556 -14.982 2.816 1.00 91.81 348 ILE A CA 1
ATOM 2660 C C . ILE A 1 348 ? 4.061 -14.759 2.602 1.00 91.81 348 ILE A C 1
ATOM 2662 O O . ILE A 1 348 ? 3.271 -14.977 3.513 1.00 91.81 348 ILE A O 1
ATOM 2666 N N . ALA A 1 349 ? 3.656 -14.352 1.400 1.00 94.19 349 ALA A N 1
ATOM 2667 C CA . ALA A 1 349 ? 2.258 -14.084 1.080 1.00 94.19 349 ALA A CA 1
ATOM 2668 C C . ALA A 1 349 ? 1.364 -15.321 1.277 1.00 94.19 349 ALA A C 1
ATOM 2670 O O . ALA A 1 349 ? 0.227 -15.188 1.717 1.00 94.19 349 ALA A O 1
ATOM 2671 N N . ARG A 1 350 ? 1.894 -16.525 1.024 1.00 92.56 350 ARG A N 1
ATOM 2672 C CA . ARG A 1 350 ? 1.200 -17.802 1.265 1.00 92.56 350 ARG A CA 1
ATOM 2673 C C . ARG A 1 350 ? 1.041 -18.174 2.741 1.00 92.56 350 ARG A C 1
ATOM 2675 O O . ARG A 1 350 ? 0.281 -19.085 3.023 1.00 92.56 350 ARG A O 1
ATOM 2682 N N . GLN A 1 351 ? 1.729 -17.497 3.664 1.00 91.56 351 GLN A N 1
ATOM 2683 C CA . GLN A 1 351 ? 1.550 -17.710 5.111 1.00 91.56 351 GLN A CA 1
ATOM 2684 C C . GLN A 1 351 ? 0.284 -17.036 5.655 1.00 91.56 351 GLN A C 1
ATOM 2686 O O . GLN A 1 351 ? -0.017 -17.155 6.840 1.00 91.56 351 GLN A O 1
ATOM 2691 N N . TYR A 1 352 ? -0.419 -16.275 4.816 1.00 94.12 352 TYR A N 1
ATOM 2692 C CA . TYR A 1 352 ? -1.637 -15.579 5.186 1.00 94.12 352 TYR A CA 1
ATOM 2693 C C . TYR A 1 352 ? -2.835 -16.164 4.440 1.00 94.12 352 TYR A C 1
ATOM 2695 O O . TYR A 1 352 ? -2.732 -16.427 3.238 1.00 94.12 352 TYR A O 1
ATOM 2703 N N . PRO A 1 353 ? -4.013 -16.240 5.087 1.00 95.69 353 PRO A N 1
ATOM 2704 C CA . PRO A 1 353 ? -5.265 -16.543 4.399 1.00 95.69 353 PRO A CA 1
ATOM 2705 C C . PRO A 1 353 ? -5.538 -15.586 3.233 1.00 95.69 353 PRO A C 1
ATOM 2707 O O . PRO A 1 353 ? -6.162 -15.953 2.237 1.00 95.69 353 PRO A O 1
ATOM 2710 N N . PHE A 1 354 ? -5.051 -14.347 3.344 1.00 97.81 354 PHE A N 1
ATOM 2711 C CA . PHE A 1 354 ? -5.178 -13.327 2.321 1.00 97.81 354 PHE A CA 1
ATOM 2712 C C . PHE A 1 354 ? -3.905 -12.498 2.176 1.00 97.81 354 PHE A C 1
ATOM 2714 O O . PHE A 1 354 ? -3.407 -11.934 3.149 1.00 97.81 354 PHE A O 1
ATOM 2721 N N . ALA A 1 355 ? -3.442 -12.338 0.938 1.00 98.31 355 ALA A N 1
ATOM 2722 C CA . ALA A 1 355 ? -2.360 -11.434 0.590 1.00 98.31 355 ALA A CA 1
ATOM 2723 C C . ALA A 1 355 ? -2.549 -10.781 -0.787 1.00 98.31 355 ALA A C 1
ATOM 2725 O O . ALA A 1 355 ? -3.250 -11.282 -1.670 1.00 98.31 355 ALA A O 1
ATOM 2726 N N . ALA A 1 356 ? -1.875 -9.655 -0.982 1.00 98.56 356 ALA A N 1
ATOM 2727 C CA . ALA A 1 356 ? -1.768 -8.963 -2.252 1.00 98.56 356 ALA A CA 1
ATOM 2728 C C . ALA A 1 356 ? -0.378 -8.336 -2.389 1.00 98.56 356 ALA A C 1
ATOM 2730 O O . ALA A 1 356 ? 0.011 -7.483 -1.594 1.00 98.56 356 ALA A O 1
ATOM 2731 N N . LEU A 1 357 ? 0.357 -8.768 -3.408 1.00 98.25 357 LEU A N 1
ATOM 2732 C CA . LEU A 1 357 ? 1.694 -8.310 -3.747 1.00 98.25 357 LEU A CA 1
ATOM 2733 C C . LEU A 1 357 ? 1.624 -7.404 -4.980 1.00 98.25 357 LEU A C 1
ATOM 2735 O O . LEU A 1 357 ? 1.361 -7.876 -6.086 1.00 98.25 357 LEU A O 1
ATOM 2739 N N . ILE A 1 358 ? 1.858 -6.109 -4.783 1.00 98.31 358 ILE A N 1
ATOM 2740 C CA . ILE A 1 358 ? 1.893 -5.087 -5.833 1.00 98.31 358 ILE A CA 1
ATOM 2741 C C . ILE A 1 358 ? 3.341 -4.631 -6.006 1.00 98.31 358 ILE A C 1
ATOM 2743 O O . ILE A 1 358 ? 3.956 -4.160 -5.051 1.00 98.31 358 ILE A O 1
ATOM 2747 N N . TYR A 1 359 ? 3.914 -4.787 -7.198 1.00 96.75 359 TYR A N 1
ATOM 2748 C CA . TYR A 1 359 ? 5.357 -4.611 -7.395 1.00 96.75 359 TYR A CA 1
ATOM 2749 C C . TYR A 1 359 ? 5.721 -4.058 -8.775 1.00 96.75 359 TYR A C 1
ATOM 2751 O O . TYR A 1 359 ? 4.935 -4.109 -9.721 1.00 96.75 359 TYR A O 1
ATOM 2759 N N . ASN A 1 360 ? 6.943 -3.539 -8.890 1.00 94.12 360 ASN A N 1
ATOM 2760 C CA . ASN A 1 360 ? 7.531 -3.129 -10.159 1.00 94.12 360 ASN A CA 1
ATOM 2761 C C . ASN A 1 360 ? 8.316 -4.288 -10.788 1.00 94.12 360 ASN A C 1
ATOM 2763 O O . ASN A 1 360 ? 9.515 -4.404 -10.564 1.00 94.12 360 ASN A O 1
ATOM 2767 N N . GLY A 1 361 ? 7.654 -5.155 -11.555 1.00 91.62 361 GLY A N 1
ATOM 2768 C CA . GLY A 1 361 ? 8.333 -6.237 -12.273 1.00 91.62 361 GLY A CA 1
ATOM 2769 C C . GLY A 1 361 ? 8.963 -5.735 -13.565 1.00 91.62 361 GLY A C 1
ATOM 2770 O O . GLY A 1 361 ? 8.374 -5.949 -14.621 1.00 91.62 361 GLY A O 1
ATOM 2771 N N . GLU A 1 362 ? 10.094 -5.031 -13.480 1.00 89.81 362 GLU A N 1
ATOM 2772 C CA . GLU A 1 362 ? 10.814 -4.491 -14.639 1.00 89.81 362 GLU A CA 1
ATOM 2773 C C . GLU A 1 362 ? 11.315 -5.608 -15.570 1.00 89.81 362 GLU A C 1
ATOM 2775 O O . GLU A 1 362 ? 11.819 -6.638 -15.129 1.00 89.81 362 GLU A O 1
ATOM 2780 N N . TYR A 1 363 ? 11.152 -5.416 -16.880 1.00 88.81 363 TYR A N 1
ATOM 2781 C CA . TYR A 1 363 ? 11.667 -6.315 -17.916 1.00 88.81 363 TYR A CA 1
ATOM 2782 C C . TYR A 1 363 ? 11.914 -5.550 -19.222 1.00 88.81 363 TYR A C 1
ATOM 2784 O O . TYR A 1 363 ? 11.376 -4.461 -19.437 1.00 88.81 363 TYR A O 1
ATOM 2792 N N . SER A 1 364 ? 12.718 -6.124 -20.123 1.00 83.00 364 SER A N 1
ATOM 2793 C CA . SER A 1 364 ? 12.928 -5.567 -21.464 1.00 83.00 364 SER A CA 1
ATOM 2794 C C . SER A 1 364 ? 12.128 -6.319 -22.524 1.00 83.00 364 SER A C 1
ATOM 2796 O O . SER A 1 364 ? 12.118 -7.548 -22.553 1.00 83.00 364 SER A O 1
ATOM 2798 N N . THR A 1 365 ? 11.505 -5.571 -23.433 1.00 81.69 365 THR A N 1
ATOM 2799 C CA . THR A 1 365 ? 10.918 -6.086 -24.680 1.00 81.69 365 THR A CA 1
ATOM 2800 C C . THR A 1 365 ? 11.833 -5.869 -25.889 1.00 81.69 365 THR A C 1
ATOM 2802 O O . THR A 1 365 ? 11.485 -6.269 -26.997 1.00 81.69 365 THR A O 1
ATOM 2805 N N . GLU A 1 366 ? 12.987 -5.216 -25.709 1.00 79.56 366 GLU A N 1
ATOM 2806 C CA . GLU A 1 366 ? 13.919 -4.894 -26.792 1.00 79.56 366 GLU A CA 1
ATOM 2807 C C . GLU A 1 366 ? 14.833 -6.096 -27.089 1.00 79.56 366 GLU A C 1
ATOM 2809 O O . GLU A 1 366 ? 15.544 -6.563 -26.190 1.00 79.56 366 GLU A O 1
ATOM 2814 N N . PRO A 1 367 ? 14.881 -6.594 -28.341 1.00 75.12 367 PRO A N 1
ATOM 2815 C CA . PRO A 1 367 ? 15.797 -7.665 -28.715 1.00 75.12 367 PRO A CA 1
ATOM 2816 C C . PRO A 1 367 ? 17.253 -7.300 -28.383 1.00 75.12 367 PRO A C 1
ATOM 2818 O O . PRO A 1 367 ? 17.782 -6.302 -28.864 1.00 75.12 367 PRO A O 1
ATOM 2821 N N . GLY A 1 368 ? 17.914 -8.117 -27.557 1.00 73.56 368 GLY A N 1
ATOM 2822 C CA . GLY A 1 368 ? 19.333 -7.962 -27.212 1.00 73.56 368 GLY A CA 1
ATOM 2823 C C . GLY A 1 368 ? 19.637 -7.100 -25.979 1.00 73.56 368 GLY A C 1
ATOM 2824 O O . GLY A 1 368 ? 20.777 -7.122 -25.506 1.00 73.56 368 GLY A O 1
ATOM 2825 N N . ARG A 1 369 ? 18.652 -6.404 -25.394 1.00 73.75 369 ARG A N 1
ATOM 2826 C CA . ARG A 1 369 ? 18.845 -5.673 -24.134 1.00 73.75 369 ARG A CA 1
ATOM 2827 C C . ARG A 1 369 ? 18.645 -6.606 -22.938 1.00 73.75 369 ARG A C 1
ATOM 2829 O O . ARG A 1 369 ? 17.541 -7.050 -22.648 1.00 73.75 369 ARG A O 1
ATOM 2836 N N . LYS A 1 370 ? 19.730 -6.882 -22.211 1.00 68.50 370 LYS A N 1
ATOM 2837 C CA . LYS A 1 370 ? 19.710 -7.685 -20.978 1.00 68.50 370 LYS A CA 1
ATOM 2838 C C . LYS A 1 370 ? 19.405 -6.799 -19.768 1.00 68.50 370 LYS A C 1
ATOM 2840 O O . LYS A 1 370 ? 20.319 -6.438 -19.032 1.00 68.50 370 LYS A O 1
ATOM 2845 N N . LEU A 1 371 ? 18.144 -6.411 -19.583 1.00 70.44 371 LEU A N 1
ATOM 2846 C CA . LEU A 1 371 ? 17.691 -6.038 -18.238 1.00 70.44 371 LEU A CA 1
ATOM 2847 C C . LEU A 1 371 ? 17.458 -7.327 -17.433 1.00 70.44 371 LEU A C 1
ATOM 2849 O O . LEU A 1 371 ? 17.068 -8.331 -18.040 1.00 70.44 371 LEU A O 1
ATOM 2853 N N . PRO A 1 372 ? 17.717 -7.340 -16.113 1.00 75.94 372 PRO A N 1
ATOM 2854 C CA . PRO A 1 372 ? 17.215 -8.414 -15.266 1.00 75.94 372 PRO A CA 1
ATOM 2855 C C . PRO A 1 372 ? 15.686 -8.465 -15.405 1.00 75.94 372 PRO A C 1
ATOM 2857 O O . PRO A 1 372 ? 15.026 -7.430 -15.414 1.00 75.94 372 PRO A O 1
ATOM 2860 N N . ASP A 1 373 ? 15.145 -9.665 -15.607 1.00 85.12 373 ASP A N 1
ATOM 2861 C CA . ASP A 1 373 ? 13.701 -9.887 -15.623 1.00 85.12 373 ASP A CA 1
ATOM 2862 C C . ASP A 1 373 ? 13.236 -10.015 -14.173 1.00 85.12 373 ASP A C 1
ATOM 2864 O O . ASP A 1 373 ? 13.469 -11.036 -13.527 1.00 85.12 373 ASP A O 1
ATOM 2868 N N . GLU A 1 374 ? 12.639 -8.951 -13.645 1.00 88.88 374 GLU A N 1
ATOM 2869 C CA . GLU A 1 374 ? 12.198 -8.872 -12.251 1.00 88.88 374 GLU A CA 1
ATOM 2870 C C . GLU A 1 374 ? 10.748 -9.338 -12.068 1.00 88.88 374 GLU A C 1
ATOM 2872 O O . GLU A 1 374 ? 10.153 -9.161 -11.000 1.00 88.88 374 GLU A O 1
ATOM 2877 N N . ARG A 1 375 ? 10.137 -9.907 -13.113 1.00 90.44 375 ARG A N 1
ATOM 2878 C CA . ARG A 1 375 ? 8.769 -10.417 -13.035 1.00 90.44 375 ARG A CA 1
ATOM 2879 C C . ARG A 1 375 ? 8.699 -11.622 -12.105 1.00 90.44 375 ARG A C 1
ATOM 2881 O O . ARG A 1 375 ? 9.496 -12.552 -12.172 1.00 90.44 375 ARG A O 1
ATOM 2888 N N . ILE A 1 376 ? 7.658 -11.638 -11.287 1.00 90.25 376 ILE A N 1
ATOM 2889 C CA . ILE A 1 376 ? 7.269 -12.798 -10.493 1.00 90.25 376 ILE A CA 1
ATOM 2890 C C . ILE A 1 376 ? 6.423 -13.706 -11.376 1.00 90.25 376 ILE A C 1
ATOM 2892 O O . ILE A 1 376 ? 5.369 -13.300 -11.871 1.00 90.25 376 ILE A O 1
ATOM 2896 N N . HIS A 1 377 ? 6.855 -14.953 -11.543 1.00 87.25 377 HIS A N 1
ATOM 2897 C CA . HIS A 1 377 ? 6.127 -15.970 -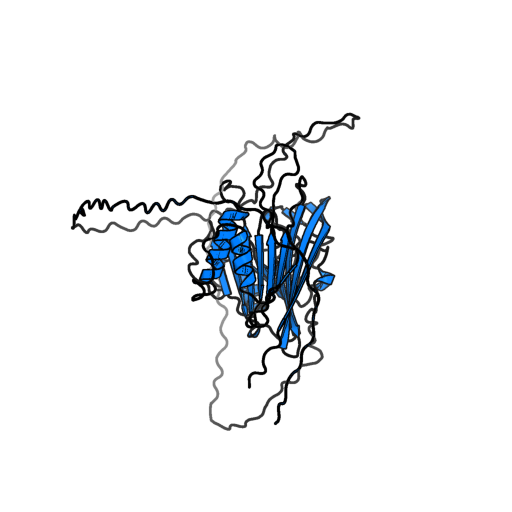12.300 1.00 87.25 377 HIS A CA 1
ATOM 2898 C C . HIS A 1 377 ? 5.003 -16.599 -11.461 1.00 87.25 377 HIS A C 1
ATOM 2900 O O . HIS A 1 377 ? 4.996 -17.798 -11.186 1.00 87.25 377 HIS A O 1
ATOM 2906 N N . ALA A 1 378 ? 4.038 -15.778 -11.051 1.00 86.56 378 ALA A N 1
ATOM 2907 C CA . ALA A 1 378 ? 2.819 -16.200 -10.369 1.00 86.56 378 ALA A CA 1
ATOM 2908 C C . ALA A 1 378 ? 1.586 -15.742 -11.167 1.00 86.56 378 ALA A C 1
ATOM 2910 O O . ALA A 1 378 ? 1.635 -14.690 -11.810 1.00 86.56 378 ALA A O 1
ATOM 2911 N N . PRO A 1 379 ? 0.476 -16.503 -11.154 1.00 92.44 379 PRO A N 1
ATOM 2912 C CA . PRO A 1 379 ? -0.771 -16.025 -11.736 1.00 92.44 379 PRO A CA 1
ATOM 2913 C C . PRO A 1 379 ? -1.271 -14.795 -10.967 1.00 92.44 379 PRO A C 1
ATOM 2915 O O . PRO A 1 379 ? -0.972 -14.634 -9.782 1.00 92.44 379 PRO A O 1
ATOM 2918 N N . LEU A 1 380 ? -2.076 -13.956 -11.631 1.00 95.50 380 LEU A N 1
ATOM 2919 C CA . LEU A 1 380 ? -2.646 -12.747 -11.022 1.00 95.50 380 LEU A CA 1
ATOM 2920 C C . LEU A 1 380 ? -3.369 -13.060 -9.707 1.00 95.50 380 LEU A C 1
ATOM 2922 O O . LEU A 1 380 ? -3.221 -12.321 -8.740 1.00 95.50 380 LEU A O 1
ATOM 2926 N N . HIS A 1 381 ? -4.105 -14.172 -9.676 1.00 97.12 381 HIS A N 1
ATOM 2927 C CA . HIS A 1 381 ? -4.690 -14.749 -8.473 1.00 97.12 381 HIS A CA 1
ATOM 2928 C C . HIS A 1 381 ? -4.210 -16.189 -8.317 1.00 97.12 381 HIS A C 1
ATOM 2930 O O . HIS A 1 381 ? -4.315 -16.993 -9.245 1.00 97.12 381 HIS A O 1
ATOM 2936 N N . ALA A 1 382 ? -3.703 -16.512 -7.134 1.00 94.94 382 ALA A N 1
ATOM 2937 C CA . ALA A 1 382 ? -3.326 -17.856 -6.729 1.00 94.94 382 ALA A CA 1
ATOM 2938 C C . ALA A 1 382 ? -4.055 -18.210 -5.432 1.00 94.94 382 ALA A C 1
ATOM 2940 O O . ALA A 1 382 ? -4.217 -17.354 -4.561 1.00 94.94 382 ALA A O 1
ATOM 2941 N N . SER A 1 383 ? -4.439 -19.474 -5.279 1.00 94.75 383 SER A N 1
ATOM 2942 C CA . SER A 1 383 ? -5.039 -19.964 -4.041 1.00 94.75 383 SER A CA 1
ATOM 2943 C C . SER A 1 383 ? -4.497 -21.330 -3.652 1.00 94.75 383 SER A C 1
ATOM 2945 O O . SER A 1 383 ? -4.172 -22.149 -4.514 1.00 94.75 383 SER A O 1
ATOM 2947 N N . GLY A 1 384 ? -4.413 -21.562 -2.346 1.00 90.50 384 GLY A N 1
ATOM 2948 C CA . GLY A 1 384 ? -4.125 -22.864 -1.765 1.00 90.50 384 GLY A CA 1
ATOM 2949 C C . GLY A 1 384 ? -5.320 -23.793 -1.894 1.00 90.50 384 GLY A C 1
ATOM 2950 O O . GLY A 1 384 ? -6.462 -23.375 -1.719 1.00 90.50 384 GLY A O 1
ATOM 2951 N N . THR A 1 385 ? -5.053 -25.056 -2.209 1.00 84.31 385 THR A N 1
ATOM 2952 C CA . THR A 1 385 ? -6.077 -26.106 -2.290 1.00 84.31 385 THR A CA 1
ATOM 2953 C C . THR A 1 385 ? -6.228 -26.893 -0.992 1.00 84.31 385 THR A C 1
ATOM 2955 O O . THR A 1 385 ? -7.137 -27.715 -0.905 1.00 84.31 385 THR A O 1
ATOM 2958 N N . ASP A 1 386 ? -5.364 -26.656 0.003 1.00 86.44 386 ASP A N 1
ATOM 2959 C CA . ASP A 1 386 ? -5.469 -27.294 1.313 1.00 86.44 386 ASP A CA 1
ATOM 2960 C C . ASP A 1 386 ? -6.688 -26.731 2.068 1.00 86.44 386 ASP A C 1
ATOM 2962 O O . ASP A 1 386 ? -6.716 -25.539 2.382 1.00 86.44 386 ASP A O 1
ATOM 2966 N N . PRO A 1 387 ? -7.709 -27.553 2.367 1.00 83.56 387 PRO A N 1
ATOM 2967 C CA . PRO A 1 387 ? -8.884 -27.098 3.102 1.00 83.56 387 PRO A CA 1
ATOM 2968 C C . PRO A 1 387 ? -8.584 -26.731 4.563 1.00 83.56 387 PRO A C 1
ATOM 2970 O O . PRO A 1 387 ? -9.409 -26.068 5.191 1.00 83.56 387 PRO A O 1
ATOM 2973 N N . HIS A 1 388 ? -7.445 -27.158 5.118 1.00 85.44 388 HIS A N 1
ATOM 2974 C CA . HIS A 1 388 ? -7.029 -26.825 6.482 1.00 85.44 388 HIS A CA 1
ATOM 2975 C C . HIS A 1 388 ? -6.230 -25.525 6.571 1.00 85.44 388 HIS A C 1
ATOM 2977 O O . HIS A 1 388 ? -6.178 -24.934 7.648 1.00 85.44 388 HIS A O 1
ATOM 2983 N N . ASP A 1 389 ? -5.652 -25.077 5.458 1.00 83.62 389 ASP A N 1
ATOM 2984 C CA . ASP A 1 389 ? -4.876 -23.840 5.373 1.00 83.62 389 ASP A CA 1
ATOM 2985 C C . ASP A 1 389 ? -5.148 -23.116 4.041 1.00 83.62 389 ASP A C 1
ATOM 2987 O O . ASP A 1 389 ? -4.286 -23.037 3.153 1.00 83.62 389 ASP A O 1
ATOM 2991 N N . PRO A 1 390 ? -6.395 -22.644 3.832 1.00 90.75 390 PRO A N 1
ATOM 2992 C CA . PRO A 1 390 ? -6.747 -21.956 2.607 1.00 90.75 390 PRO A CA 1
ATOM 2993 C C . PRO A 1 390 ? -6.082 -20.581 2.585 1.00 90.75 390 PRO A C 1
ATOM 2995 O O . PRO A 1 390 ? -6.310 -19.744 3.457 1.00 90.75 390 PRO A O 1
ATOM 2998 N N . TRP A 1 391 ? -5.327 -20.316 1.526 1.00 94.62 391 TRP A N 1
ATOM 2999 C CA . TRP A 1 391 ? -4.752 -19.002 1.260 1.00 94.62 391 TRP A CA 1
ATOM 3000 C C . TRP A 1 391 ? -5.203 -18.475 -0.097 1.00 94.62 391 TRP A C 1
ATOM 3002 O O . TRP A 1 391 ? -5.436 -19.234 -1.038 1.00 94.62 391 TRP A O 1
ATOM 3012 N N . HIS A 1 392 ? -5.299 -17.156 -0.219 1.00 97.00 392 HIS A N 1
ATOM 3013 C CA . HIS A 1 392 ? -5.485 -16.449 -1.479 1.00 97.00 392 HIS A CA 1
ATOM 3014 C C . HIS A 1 392 ? -4.442 -15.336 -1.595 1.00 97.00 392 HIS A C 1
ATOM 3016 O O . HIS A 1 392 ? -4.326 -14.485 -0.715 1.00 97.00 392 HIS A O 1
ATOM 3022 N N . MET A 1 393 ? -3.754 -15.270 -2.732 1.00 96.75 393 MET A N 1
ATOM 3023 C CA . MET A 1 393 ? -2.783 -14.229 -3.047 1.00 96.75 393 MET A CA 1
ATOM 3024 C C . MET A 1 393 ? -3.103 -13.568 -4.389 1.00 96.75 393 MET A C 1
ATOM 3026 O O . MET A 1 393 ? -3.270 -14.256 -5.394 1.00 96.75 393 MET A O 1
ATOM 3030 N N . MET A 1 394 ? -3.112 -12.234 -4.422 1.00 98.12 394 MET A N 1
ATOM 3031 C CA . MET A 1 394 ? -3.039 -11.454 -5.663 1.00 98.12 394 MET A CA 1
ATOM 3032 C C . MET A 1 394 ? -1.581 -11.068 -5.960 1.00 98.12 394 MET A C 1
ATOM 3034 O O . MET A 1 394 ? -0.876 -10.655 -5.046 1.00 98.12 394 MET A O 1
ATOM 3038 N N . THR A 1 395 ? -1.110 -11.177 -7.202 1.00 97.69 395 THR A N 1
ATOM 3039 C CA . THR A 1 395 ? 0.222 -10.701 -7.633 1.00 97.69 395 THR A CA 1
ATOM 3040 C C . THR A 1 395 ? 0.077 -9.786 -8.843 1.00 97.69 395 THR A C 1
ATOM 3042 O O . THR A 1 395 ? -0.301 -10.240 -9.917 1.00 97.69 395 THR A O 1
ATOM 3045 N N . PHE A 1 396 ? 0.374 -8.498 -8.679 1.00 97.69 396 PHE A N 1
ATOM 3046 C CA . PHE A 1 396 ? 0.131 -7.472 -9.692 1.00 97.69 396 PHE A CA 1
ATOM 3047 C C . PHE A 1 396 ? 1.402 -6.666 -9.979 1.00 97.69 396 PHE A C 1
ATOM 3049 O O . PHE A 1 396 ? 1.923 -5.979 -9.097 1.00 97.69 396 PHE A O 1
ATOM 3056 N N . SER A 1 397 ? 1.899 -6.747 -11.218 1.00 96.88 397 SER A N 1
ATOM 3057 C CA . SER A 1 397 ? 2.988 -5.885 -11.684 1.00 96.88 397 SER A CA 1
ATOM 3058 C C . SER A 1 397 ? 2.410 -4.607 -12.272 1.00 96.88 397 SER A C 1
ATOM 3060 O O . SER A 1 397 ? 1.655 -4.662 -13.242 1.00 96.88 397 SER A O 1
ATOM 3062 N N . TYR A 1 398 ? 2.796 -3.458 -11.724 1.00 96.69 398 TYR A N 1
ATOM 3063 C CA . TYR A 1 398 ? 2.395 -2.162 -12.273 1.00 96.69 398 TYR A CA 1
ATOM 3064 C C . TYR A 1 398 ? 3.410 -1.595 -13.281 1.00 96.69 398 TYR A C 1
ATOM 3066 O O . TYR A 1 398 ? 3.246 -0.476 -13.768 1.00 96.69 398 TYR A O 1
ATOM 3074 N N . PHE A 1 399 ? 4.466 -2.346 -13.607 1.00 94.75 399 PHE A N 1
ATOM 3075 C CA . PHE A 1 399 ? 5.479 -1.915 -14.566 1.00 94.75 399 PHE A CA 1
ATOM 3076 C C . PHE A 1 399 ? 4.903 -1.814 -15.989 1.00 94.75 399 PHE A C 1
ATOM 3078 O O . PHE A 1 399 ? 4.176 -2.698 -16.446 1.00 94.75 399 PHE A O 1
ATOM 3085 N N . GLU A 1 400 ? 5.271 -0.749 -16.703 1.00 92.94 400 GLU A N 1
ATOM 3086 C CA . GLU A 1 400 ? 4.926 -0.532 -18.111 1.00 92.94 400 GLU A CA 1
ATOM 3087 C C . GLU A 1 400 ? 6.220 -0.292 -18.913 1.00 92.94 400 GLU A C 1
ATOM 3089 O O . GLU A 1 400 ? 6.869 0.745 -18.725 1.00 92.94 400 GLU A O 1
ATOM 3094 N N . PRO A 1 401 ? 6.629 -1.226 -19.794 1.00 88.06 401 PRO A N 1
ATOM 3095 C CA . PRO A 1 401 ? 7.862 -1.092 -20.563 1.00 88.06 401 PRO A CA 1
ATOM 3096 C C . PRO A 1 401 ? 7.889 0.178 -21.421 1.00 88.06 401 PRO A C 1
ATOM 3098 O O . PRO A 1 401 ? 6.943 0.487 -22.142 1.00 88.06 401 PRO A O 1
ATOM 3101 N N . GLY A 1 402 ? 9.011 0.902 -21.381 1.00 83.88 402 GLY A N 1
ATOM 3102 C CA . GLY A 1 402 ? 9.246 2.069 -22.239 1.00 83.88 402 GLY A CA 1
ATOM 3103 C C . GLY A 1 402 ? 8.495 3.344 -21.837 1.00 83.88 402 GLY A C 1
ATOM 3104 O O . GLY A 1 402 ? 8.651 4.366 -22.505 1.00 83.88 402 GLY A O 1
ATOM 3105 N N . ASP A 1 403 ? 7.727 3.330 -20.744 1.00 84.69 403 ASP A N 1
ATOM 3106 C CA . ASP A 1 403 ? 6.953 4.485 -20.296 1.00 84.69 403 ASP A CA 1
ATOM 3107 C C . ASP A 1 403 ? 7.479 5.083 -18.984 1.00 84.69 403 ASP A C 1
ATOM 3109 O O . ASP A 1 403 ? 7.146 4.658 -17.879 1.00 84.69 403 ASP A O 1
ATOM 3113 N N . VAL A 1 404 ? 8.248 6.165 -19.107 1.00 84.31 404 VAL A N 1
ATOM 3114 C CA . VAL A 1 404 ? 8.782 6.928 -17.963 1.00 84.31 404 VAL A CA 1
ATOM 3115 C C . VAL A 1 404 ? 7.710 7.673 -17.157 1.00 84.31 404 VAL A C 1
ATOM 3117 O O . VAL A 1 404 ? 8.010 8.246 -16.107 1.00 84.31 404 VAL A O 1
ATOM 3120 N N . ARG A 1 405 ? 6.469 7.730 -17.656 1.00 88.88 405 ARG A N 1
ATOM 3121 C CA . ARG A 1 405 ? 5.327 8.362 -16.982 1.00 88.88 405 ARG A CA 1
ATOM 3122 C C . ARG A 1 405 ? 4.411 7.348 -16.307 1.00 88.88 405 ARG A C 1
ATOM 3124 O O . ARG A 1 405 ? 3.393 7.768 -15.750 1.00 88.88 405 ARG A O 1
ATOM 3131 N N . SER A 1 406 ? 4.766 6.066 -16.336 1.00 92.62 406 SER A N 1
ATOM 3132 C CA . SER A 1 406 ? 4.049 5.038 -15.596 1.00 92.62 406 SER A CA 1
ATOM 3133 C C . SER A 1 406 ? 4.194 5.251 -14.088 1.00 92.62 406 SER A C 1
ATOM 3135 O O . SER A 1 406 ? 5.270 5.593 -13.582 1.00 92.62 406 SER A O 1
ATOM 3137 N N . VAL A 1 407 ? 3.085 5.098 -13.371 1.00 94.81 407 VAL A N 1
ATOM 3138 C CA . VAL A 1 407 ? 2.995 5.185 -11.912 1.00 94.81 407 VAL A CA 1
ATOM 3139 C C . VAL A 1 407 ? 2.037 4.109 -11.425 1.00 94.81 407 VAL A C 1
ATOM 3141 O O . VAL A 1 407 ? 0.897 4.026 -11.888 1.00 94.81 407 VAL A O 1
ATOM 3144 N N . GLY A 1 408 ? 2.506 3.308 -10.473 1.00 96.88 408 GLY A N 1
ATOM 3145 C CA . GLY A 1 408 ? 1.676 2.350 -9.760 1.00 96.88 408 GLY A CA 1
ATOM 3146 C C . GLY A 1 408 ? 0.955 2.979 -8.575 1.00 96.88 408 GLY A C 1
ATOM 3147 O O . GLY A 1 408 ? 1.405 3.993 -8.032 1.00 96.88 408 GLY A O 1
ATOM 3148 N N . THR A 1 409 ? -0.128 2.348 -8.144 1.00 97.00 409 THR A N 1
ATOM 3149 C CA . THR A 1 409 ? -0.770 2.617 -6.854 1.00 97.00 409 THR A CA 1
ATOM 3150 C C . THR A 1 409 ? -1.075 1.306 -6.135 1.00 97.00 409 THR A C 1
ATOM 3152 O O . THR A 1 409 ? -1.186 0.248 -6.764 1.00 97.00 409 THR A O 1
ATOM 3155 N N . ALA A 1 410 ? -1.165 1.375 -4.808 1.00 98.00 410 ALA A N 1
ATOM 3156 C CA . ALA A 1 410 ? -1.510 0.246 -3.959 1.00 98.00 410 ALA A CA 1
ATOM 3157 C C . ALA A 1 410 ? -2.306 0.744 -2.752 1.00 98.00 410 ALA A C 1
ATOM 3159 O O . ALA A 1 410 ? -1.775 1.429 -1.870 1.00 98.00 410 ALA A O 1
ATOM 3160 N N . GLU A 1 411 ? -3.580 0.369 -2.708 1.00 97.62 411 GLU A N 1
ATOM 3161 C CA . GLU A 1 411 ? -4.539 0.797 -1.701 1.00 97.62 411 GLU A CA 1
ATOM 3162 C C . GLU A 1 411 ? -5.224 -0.411 -1.062 1.00 97.62 411 GLU A C 1
ATOM 3164 O O . GLU A 1 411 ? -5.721 -1.304 -1.747 1.00 97.62 411 GLU A O 1
ATOM 3169 N N . ALA A 1 412 ? -5.327 -0.409 0.264 1.00 98.31 412 ALA A N 1
ATOM 3170 C CA . ALA A 1 412 ? -6.159 -1.332 1.016 1.00 98.31 412 ALA A CA 1
ATOM 3171 C C . ALA A 1 412 ? -7.258 -0.565 1.757 1.00 98.31 412 ALA A C 1
ATOM 3173 O O . ALA A 1 412 ? -6.977 0.357 2.518 1.00 98.31 412 ALA A O 1
ATOM 3174 N N . VAL A 1 413 ? -8.511 -0.965 1.567 1.00 97.62 413 VAL A N 1
ATOM 3175 C CA . VAL A 1 413 ? -9.681 -0.447 2.279 1.00 97.62 413 VAL A CA 1
ATOM 3176 C C . VAL A 1 413 ? -10.113 -1.479 3.309 1.00 97.62 413 VAL A C 1
ATOM 3178 O O . VAL A 1 413 ? -10.493 -2.597 2.964 1.00 97.62 413 VAL A O 1
ATOM 3181 N N . ILE A 1 414 ? -10.066 -1.096 4.580 1.00 97.44 414 ILE A N 1
ATOM 3182 C CA . ILE A 1 414 ? -10.407 -1.938 5.722 1.00 97.44 414 ILE A CA 1
ATOM 3183 C C . ILE A 1 414 ? -11.652 -1.344 6.363 1.00 97.44 414 ILE A C 1
ATOM 3185 O O . ILE A 1 414 ? -11.601 -0.268 6.955 1.00 97.44 414 ILE A O 1
ATOM 3189 N N . SER A 1 415 ? -12.775 -2.038 6.246 1.00 95.56 415 SER A N 1
ATOM 3190 C CA . SER A 1 415 ? -14.051 -1.618 6.827 1.00 95.56 415 SER A CA 1
ATOM 3191 C C . SER A 1 415 ? -14.477 -2.599 7.907 1.00 95.56 415 SER A C 1
ATOM 3193 O O . SER A 1 415 ? -14.307 -3.809 7.753 1.00 95.56 415 SER A O 1
ATOM 3195 N N . LYS A 1 416 ? -15.032 -2.087 9.006 1.00 94.94 416 LYS A N 1
ATOM 3196 C CA . LYS A 1 416 ? -15.660 -2.914 10.040 1.00 94.94 416 LYS A CA 1
ATOM 3197 C C . LYS A 1 416 ? -17.121 -2.536 10.149 1.00 94.94 416 LYS A C 1
ATOM 3199 O O . LYS A 1 416 ? -17.436 -1.393 10.467 1.00 94.94 416 LYS A O 1
ATOM 3204 N N . ASP A 1 417 ? -18.016 -3.478 9.886 1.00 93.88 417 ASP A N 1
ATOM 3205 C CA . ASP A 1 417 ? -19.445 -3.202 9.975 1.00 93.88 417 ASP A CA 1
ATOM 3206 C C . ASP A 1 417 ? -19.918 -3.080 11.438 1.00 93.88 417 ASP A C 1
ATOM 3208 O O . ASP A 1 417 ? -19.176 -3.332 12.393 1.00 93.88 417 ASP A O 1
ATOM 3212 N N . ALA A 1 418 ? -21.177 -2.683 11.629 1.00 92.56 418 ALA A N 1
ATOM 3213 C CA . ALA A 1 418 ? -21.778 -2.549 12.958 1.00 92.56 418 ALA A CA 1
ATOM 3214 C C . ALA A 1 418 ? -21.875 -3.883 13.728 1.00 92.56 418 ALA A C 1
ATOM 3216 O O . ALA A 1 418 ? -22.049 -3.875 14.945 1.00 92.56 418 ALA A O 1
ATOM 3217 N N . ARG A 1 419 ? -21.768 -5.025 13.035 1.00 92.25 419 ARG A N 1
ATOM 3218 C CA . ARG A 1 419 ? -21.777 -6.376 13.617 1.00 92.25 419 ARG A CA 1
ATOM 3219 C C . ARG A 1 419 ? -20.364 -6.876 13.937 1.00 92.25 419 ARG A C 1
ATOM 3221 O O . ARG A 1 419 ? -20.222 -7.967 14.479 1.00 92.25 419 ARG A O 1
ATOM 3228 N N . GLY A 1 420 ? -19.334 -6.086 13.633 1.00 92.94 420 GLY A N 1
ATOM 3229 C CA . GLY A 1 420 ? -17.936 -6.415 13.879 1.00 92.94 420 GLY A CA 1
ATOM 3230 C C . GLY A 1 420 ? -17.273 -7.244 12.779 1.00 92.94 420 GLY A C 1
ATOM 3231 O O . GLY A 1 420 ? -16.104 -7.594 12.939 1.00 92.94 420 GLY A O 1
ATOM 3232 N N . LYS A 1 421 ? -17.962 -7.532 11.665 1.00 95.44 421 LYS A N 1
ATOM 3233 C CA . LYS A 1 421 ? -17.350 -8.182 10.501 1.00 95.44 421 LYS A CA 1
ATOM 3234 C C . LYS A 1 421 ? -16.376 -7.210 9.853 1.00 95.44 421 LYS A C 1
ATOM 3236 O O . LYS A 1 421 ? -16.742 -6.080 9.526 1.00 95.44 421 LYS A O 1
ATOM 3241 N N . VAL A 1 422 ? -15.145 -7.664 9.652 1.00 96.50 422 VAL A N 1
ATOM 3242 C CA . VAL A 1 422 ? -14.110 -6.888 8.971 1.00 96.50 422 VAL A CA 1
ATOM 3243 C C . VAL A 1 422 ? -14.011 -7.343 7.528 1.00 96.50 422 VAL A C 1
ATOM 3245 O O . VAL A 1 422 ? -13.994 -8.540 7.248 1.00 96.50 422 VAL A O 1
ATOM 3248 N N . THR A 1 423 ? -13.946 -6.383 6.612 1.00 97.25 423 THR A N 1
ATOM 3249 C CA . THR A 1 423 ? -13.663 -6.615 5.197 1.00 97.25 423 THR A CA 1
ATOM 3250 C C . THR A 1 423 ? -12.432 -5.819 4.800 1.00 97.25 423 THR A C 1
ATOM 3252 O O . THR A 1 423 ? -12.406 -4.599 4.957 1.00 97.25 423 THR A O 1
ATOM 3255 N N . VAL A 1 424 ? -11.433 -6.519 4.274 1.00 97.88 424 VAL A N 1
ATOM 3256 C CA . VAL A 1 424 ? -10.237 -5.960 3.649 1.00 97.88 424 VAL A CA 1
ATOM 3257 C C . VAL A 1 424 ? -10.409 -6.081 2.145 1.00 97.88 424 VAL A C 1
ATOM 3259 O O . VAL A 1 424 ? -10.660 -7.168 1.633 1.00 97.88 424 VAL A O 1
ATOM 3262 N N . GLN A 1 425 ? -10.276 -4.978 1.426 1.00 98.19 425 GLN A N 1
ATOM 3263 C CA . GLN A 1 425 ? -10.252 -4.965 -0.030 1.00 98.19 425 GLN A CA 1
ATOM 3264 C C . GLN A 1 425 ? -8.947 -4.319 -0.480 1.00 98.19 425 GLN A C 1
ATOM 3266 O O . GLN A 1 425 ? -8.608 -3.255 0.021 1.00 98.19 425 GLN A O 1
ATOM 3271 N N . VAL A 1 426 ? -8.229 -4.932 -1.416 1.00 98.44 426 VAL A N 1
ATOM 3272 C CA . VAL A 1 426 ? -6.996 -4.374 -1.984 1.00 98.44 426 VAL A CA 1
ATOM 3273 C C . VAL A 1 426 ? -7.195 -4.037 -3.455 1.00 98.44 426 VAL A C 1
ATOM 3275 O O . VAL A 1 426 ? -7.786 -4.833 -4.183 1.00 98.44 426 VAL A O 1
ATOM 3278 N N . LEU A 1 427 ? -6.678 -2.885 -3.873 1.00 98.06 427 LEU A N 1
ATOM 3279 C CA . LEU A 1 427 ? -6.561 -2.419 -5.249 1.00 98.06 427 LEU A CA 1
ATOM 3280 C C . LEU A 1 427 ? -5.083 -2.164 -5.557 1.00 98.06 427 LEU A C 1
ATOM 3282 O O . LEU A 1 427 ? -4.402 -1.467 -4.809 1.00 98.06 427 LEU A O 1
ATOM 3286 N N . GLY A 1 428 ? -4.603 -2.740 -6.654 1.00 98.06 428 GLY A N 1
ATOM 3287 C CA . GLY A 1 428 ? -3.369 -2.317 -7.305 1.00 98.06 428 GLY A CA 1
ATOM 3288 C C . GLY A 1 428 ? -3.704 -1.748 -8.673 1.00 98.06 428 GLY A C 1
ATOM 3289 O O . GLY A 1 428 ? -4.435 -2.394 -9.427 1.00 98.06 428 GLY A O 1
ATOM 3290 N N . GLU A 1 429 ? -3.185 -0.569 -9.004 1.00 97.50 429 GLU A N 1
ATOM 3291 C CA . GLU A 1 429 ? -3.357 0.022 -10.333 1.00 97.50 429 GLU A CA 1
ATOM 3292 C C . GLU A 1 429 ? -2.017 0.309 -10.998 1.00 97.50 429 GLU A C 1
ATOM 3294 O O . GLU A 1 429 ? -1.040 0.721 -10.373 1.00 97.50 429 GLU A O 1
ATOM 3299 N N . LYS A 1 430 ? -2.000 0.104 -12.310 1.00 97.12 430 LYS A N 1
ATOM 3300 C CA . LYS A 1 430 ? -1.006 0.613 -13.239 1.00 97.12 430 LYS A CA 1
ATOM 3301 C C . LYS A 1 430 ? -1.641 1.775 -13.976 1.00 97.12 430 LYS A C 1
ATOM 3303 O O . LYS A 1 430 ? -2.668 1.604 -14.638 1.00 97.12 430 LYS A O 1
ATOM 3308 N N . GLY A 1 431 ? -1.014 2.939 -13.930 1.00 95.38 431 GLY A N 1
ATOM 3309 C CA . GLY A 1 431 ? -1.501 4.102 -14.654 1.00 95.38 431 GLY A CA 1
ATOM 3310 C C . GLY A 1 431 ? -0.394 4.916 -15.282 1.00 95.38 431 GLY A C 1
ATOM 3311 O O . GLY A 1 431 ? 0.790 4.711 -15.034 1.00 95.38 431 GLY A O 1
ATOM 3312 N N . ARG A 1 432 ? -0.810 5.865 -16.112 1.00 94.12 432 ARG A N 1
ATOM 3313 C CA . ARG A 1 432 ? 0.050 6.823 -16.799 1.00 94.12 432 ARG A CA 1
ATOM 3314 C C . ARG A 1 432 ? -0.310 8.230 -16.365 1.00 94.12 432 ARG A C 1
ATOM 3316 O O . ARG A 1 432 ? -1.485 8.571 -16.225 1.00 94.12 432 ARG A O 1
ATOM 3323 N N . LEU A 1 433 ? 0.714 9.055 -16.195 1.00 91.38 433 LEU A N 1
ATOM 3324 C CA . LEU A 1 433 ? 0.545 10.489 -16.015 1.00 91.38 433 LEU A CA 1
ATOM 3325 C C . LEU A 1 433 ? 0.426 11.176 -17.380 1.00 91.38 433 LEU A C 1
ATOM 3327 O O . LEU A 1 433 ? 1.412 11.374 -18.098 1.00 91.38 433 LEU A O 1
ATOM 3331 N N . ASP A 1 434 ? -0.799 11.550 -17.727 1.00 86.31 434 ASP A N 1
ATOM 3332 C CA . ASP A 1 434 ? -1.108 12.382 -18.884 1.00 86.31 434 ASP A CA 1
ATOM 3333 C C . ASP A 1 434 ? -1.031 13.868 -18.516 1.00 86.31 434 ASP A C 1
ATOM 3335 O O . ASP A 1 434 ? -1.189 14.229 -17.356 1.00 86.31 434 ASP A O 1
ATOM 3339 N N . HIS A 1 435 ? -0.881 14.710 -19.545 1.00 72.00 435 HIS A N 1
ATOM 3340 C CA . HIS A 1 435 ? -1.169 16.152 -19.566 1.00 72.00 435 HIS A CA 1
ATOM 3341 C C . HIS A 1 435 ? -0.649 16.990 -18.382 1.00 72.00 435 HIS A C 1
ATOM 3343 O O . HIS A 1 435 ? -1.120 16.902 -17.255 1.00 72.00 435 HIS A O 1
ATOM 3349 N N . MET A 1 436 ? 0.276 17.897 -18.682 1.00 69.00 436 MET A N 1
ATOM 3350 C CA . MET A 1 436 ? 0.818 18.842 -17.716 1.00 69.00 436 MET A CA 1
ATOM 3351 C C . MET A 1 436 ? -0.060 20.098 -17.679 1.00 69.00 436 MET A C 1
ATOM 3353 O O . MET A 1 436 ? 0.004 20.902 -18.607 1.00 69.00 436 MET A O 1
ATOM 3357 N N . GLN A 1 437 ? -0.867 20.276 -16.634 1.00 66.62 437 GLN A N 1
ATOM 3358 C CA . GLN A 1 437 ? -1.542 21.550 -16.383 1.00 66.62 437 GLN A CA 1
ATOM 3359 C C . GLN A 1 437 ? -0.788 22.286 -15.277 1.00 66.62 437 GLN A C 1
ATOM 3361 O O . GLN A 1 437 ? -0.607 21.754 -14.183 1.00 66.62 437 GLN A O 1
ATOM 3366 N N . THR A 1 438 ? -0.313 23.500 -15.548 1.00 60.19 438 THR A N 1
ATOM 3367 C CA . THR A 1 438 ? 0.247 24.353 -14.495 1.00 60.19 438 THR A CA 1
ATOM 3368 C C . THR A 1 438 ? -0.895 24.739 -13.564 1.00 60.19 438 THR A C 1
ATOM 3370 O O . THR A 1 438 ? -1.849 25.388 -13.992 1.00 60.19 438 THR A O 1
ATOM 3373 N N . LEU A 1 439 ? -0.839 24.294 -12.311 1.00 60.31 439 LEU A N 1
ATOM 3374 C CA . LEU A 1 439 ? -1.796 24.703 -11.296 1.00 60.31 439 LEU A CA 1
ATOM 3375 C C . LEU A 1 439 ? -1.186 25.918 -10.595 1.00 60.31 439 LEU A C 1
ATOM 3377 O O . LEU A 1 439 ? -0.259 25.783 -9.801 1.00 60.31 439 LEU A O 1
ATOM 3381 N N . ASP A 1 440 ? -1.715 27.113 -10.859 1.00 56.41 440 ASP A N 1
ATOM 3382 C CA . ASP A 1 440 ? -1.284 28.360 -10.195 1.00 56.41 440 ASP A CA 1
ATOM 3383 C C . ASP A 1 440 ? -1.692 28.435 -8.705 1.00 56.41 440 ASP A C 1
ATOM 3385 O O . ASP A 1 440 ? -1.573 29.469 -8.043 1.00 56.41 440 ASP A O 1
ATOM 3389 N N . LEU A 1 441 ? -2.133 27.317 -8.130 1.00 51.81 441 LEU A N 1
ATOM 3390 C CA . LEU A 1 441 ? -2.425 27.171 -6.713 1.00 51.81 441 LEU A CA 1
ATOM 3391 C C . LEU A 1 441 ? -1.104 27.005 -5.947 1.00 51.81 441 LEU A C 1
ATOM 3393 O O . LEU A 1 441 ? -0.597 25.907 -5.743 1.00 51.81 441 LEU A O 1
ATOM 3397 N N . HIS A 1 442 ? -0.553 28.149 -5.537 1.00 46.78 442 HIS A N 1
ATOM 3398 C CA . HIS A 1 442 ? 0.520 28.286 -4.545 1.00 46.78 442 HIS A CA 1
ATOM 3399 C C . HIS A 1 442 ? 1.915 27.812 -4.995 1.00 46.78 442 HIS A C 1
ATOM 3401 O O . HIS A 1 442 ? 2.506 26.904 -4.419 1.00 46.78 442 HIS A O 1
ATOM 3407 N N . GLY A 1 443 ? 2.506 28.517 -5.968 1.00 53.38 443 GLY A N 1
ATOM 3408 C CA . GLY A 1 443 ? 3.968 28.513 -6.141 1.00 53.38 443 GLY A CA 1
ATOM 3409 C C . GLY A 1 443 ? 4.532 27.648 -7.272 1.00 53.38 443 GLY A C 1
ATOM 3410 O O . GLY A 1 443 ? 5.697 27.263 -7.199 1.00 53.38 443 GLY A O 1
ATOM 3411 N N . GLY A 1 444 ? 3.756 27.384 -8.329 1.00 60.72 444 GLY A N 1
ATOM 3412 C CA . GLY A 1 444 ? 4.263 26.754 -9.558 1.00 60.72 444 GLY A CA 1
ATOM 3413 C C . GLY A 1 444 ? 4.252 25.223 -9.554 1.00 60.72 444 GLY A C 1
ATOM 3414 O O . GLY A 1 444 ? 5.071 24.605 -10.235 1.00 60.72 444 GLY A O 1
ATOM 3415 N N . SER A 1 445 ? 3.352 24.608 -8.784 1.00 67.62 445 SER A N 1
ATOM 3416 C CA . SER A 1 445 ? 3.155 23.156 -8.780 1.00 67.62 445 SER A CA 1
ATOM 3417 C C . SER A 1 445 ? 2.518 22.675 -10.085 1.00 67.62 445 SER A C 1
ATOM 3419 O O . SER A 1 445 ? 1.656 23.328 -10.676 1.00 67.62 445 SER A O 1
ATOM 3421 N N . VAL A 1 446 ? 2.939 21.497 -10.534 1.00 78.62 446 VAL A N 1
ATOM 3422 C CA . VAL A 1 446 ? 2.458 20.894 -11.780 1.00 78.62 446 VAL A CA 1
ATOM 3423 C C . VAL A 1 446 ? 1.359 19.877 -11.479 1.00 78.62 446 VAL A C 1
ATOM 3425 O O . VAL A 1 446 ? 1.506 19.042 -10.592 1.00 78.62 446 VAL A O 1
ATOM 3428 N N . GLY A 1 447 ? 0.252 19.928 -12.213 1.00 82.75 447 GLY A N 1
ATOM 3429 C CA . GLY A 1 447 ? -0.775 18.893 -12.202 1.00 82.75 447 GLY A CA 1
ATOM 3430 C C . GLY A 1 447 ? -0.561 17.901 -13.338 1.00 82.75 447 GLY A C 1
ATOM 3431 O O . GLY A 1 447 ? -0.435 18.304 -14.494 1.00 82.75 447 GLY A O 1
ATOM 3432 N N . PHE A 1 448 ? -0.548 16.615 -13.008 1.00 86.81 448 PHE A N 1
ATOM 3433 C CA . PHE A 1 448 ? -0.697 15.521 -13.957 1.00 86.81 448 PHE A CA 1
ATOM 3434 C C . PHE A 1 448 ? -2.067 14.890 -13.781 1.00 86.81 448 PHE A C 1
ATOM 3436 O O . PHE A 1 448 ? -2.555 14.751 -12.661 1.00 86.81 448 PHE A O 1
ATOM 3443 N N . ARG A 1 449 ? -2.661 14.445 -14.885 1.00 88.38 449 ARG A N 1
ATOM 3444 C CA . ARG A 1 449 ? -3.869 13.630 -14.844 1.00 88.38 449 ARG A CA 1
ATOM 3445 C C . ARG A 1 449 ? -3.479 12.159 -14.808 1.00 88.38 449 ARG A C 1
ATOM 3447 O O . ARG A 1 449 ? -2.903 11.656 -15.772 1.00 88.38 449 ARG A O 1
ATOM 3454 N N . TYR A 1 450 ? -3.850 11.464 -13.739 1.00 91.25 450 TYR A N 1
ATOM 3455 C CA . TYR A 1 450 ? -3.758 10.007 -13.701 1.00 91.25 450 TYR A CA 1
ATOM 3456 C C . TYR A 1 450 ? -4.744 9.374 -14.681 1.00 91.25 450 TYR A C 1
ATOM 3458 O O . TYR A 1 450 ? -5.921 9.747 -14.727 1.00 91.25 450 TYR A O 1
ATOM 3466 N N . LYS A 1 451 ? -4.271 8.398 -15.451 1.00 92.62 451 LYS A N 1
ATOM 3467 C CA . LYS A 1 451 ? -5.102 7.533 -16.280 1.00 92.62 451 LYS A CA 1
ATOM 3468 C C . LYS A 1 451 ? -4.736 6.081 -16.004 1.00 92.62 451 LYS A C 1
ATOM 3470 O O . LYS A 1 451 ? -3.641 5.656 -16.370 1.00 92.62 451 LYS A O 1
ATOM 3475 N N . THR A 1 452 ? -5.657 5.321 -15.417 1.00 93.81 452 THR A N 1
ATOM 3476 C CA . THR A 1 452 ? -5.502 3.869 -15.268 1.00 93.81 452 THR A CA 1
ATOM 3477 C C . THR A 1 452 ? -5.350 3.215 -16.636 1.00 93.81 452 THR A C 1
ATOM 3479 O O . THR A 1 452 ? -6.109 3.494 -17.567 1.00 93.81 452 THR A O 1
ATOM 3482 N N . ILE A 1 453 ? -4.352 2.346 -16.741 1.00 95.38 453 ILE A N 1
ATOM 3483 C CA . ILE A 1 453 ? -4.138 1.427 -17.859 1.00 95.38 453 ILE A CA 1
ATOM 3484 C C . ILE A 1 453 ? -4.737 0.070 -17.494 1.00 95.38 453 ILE A C 1
ATOM 3486 O O . ILE A 1 453 ? -5.464 -0.523 -18.284 1.00 95.38 453 ILE A O 1
ATOM 3490 N N . GLU A 1 454 ? -4.438 -0.402 -16.288 1.00 96.50 454 GLU A N 1
ATOM 3491 C CA . GLU A 1 454 ? -4.814 -1.721 -15.796 1.00 96.50 454 GLU A CA 1
ATOM 3492 C C . GLU A 1 454 ? -4.951 -1.665 -14.275 1.00 96.50 454 GLU A C 1
ATOM 3494 O O . GLU A 1 454 ? -4.265 -0.885 -13.616 1.00 96.50 454 GLU A O 1
ATOM 3499 N N . GLY A 1 455 ? -5.814 -2.495 -13.704 1.00 96.69 455 GLY A N 1
ATOM 3500 C CA . GLY A 1 455 ? -5.923 -2.625 -12.260 1.00 96.69 455 GLY A CA 1
ATOM 3501 C C . GLY A 1 455 ? -6.434 -3.998 -11.872 1.00 96.69 455 GLY A C 1
ATOM 3502 O O . GLY A 1 455 ? -7.131 -4.655 -12.648 1.00 96.69 455 GLY A O 1
ATOM 3503 N N . ALA A 1 456 ? -6.087 -4.420 -10.666 1.00 97.44 456 ALA A N 1
ATOM 3504 C CA . ALA A 1 456 ? -6.519 -5.679 -10.090 1.00 97.44 456 ALA A CA 1
ATOM 3505 C C . ALA A 1 456 ? -7.018 -5.458 -8.666 1.00 97.44 456 ALA A C 1
ATOM 3507 O O . ALA A 1 456 ? -6.502 -4.615 -7.928 1.00 97.44 456 ALA A O 1
ATOM 3508 N N . THR A 1 457 ? -8.031 -6.230 -8.280 1.00 97.81 457 THR A N 1
ATOM 3509 C CA . THR A 1 457 ? -8.624 -6.148 -6.947 1.00 97.81 457 THR A CA 1
ATOM 3510 C C . THR A 1 457 ? -8.789 -7.517 -6.327 1.00 97.81 457 THR A C 1
ATOM 3512 O O . THR A 1 457 ? -9.120 -8.478 -7.017 1.00 97.81 457 THR A O 1
ATOM 3515 N N . THR A 1 458 ? -8.682 -7.589 -5.007 1.00 97.25 458 THR A N 1
ATOM 3516 C CA . THR A 1 458 ? -9.087 -8.767 -4.238 1.00 97.25 458 THR A CA 1
ATOM 3517 C C . THR A 1 458 ? -9.719 -8.355 -2.910 1.00 97.25 458 THR A C 1
ATOM 3519 O O . THR A 1 458 ? -9.572 -7.214 -2.469 1.00 97.25 458 THR A O 1
ATOM 3522 N N . SER A 1 459 ? -10.451 -9.263 -2.271 1.00 97.06 459 SER A N 1
ATOM 3523 C CA . SER A 1 459 ? -11.104 -9.012 -0.991 1.00 97.06 459 SER A CA 1
ATOM 3524 C C . SER A 1 459 ? -11.047 -10.212 -0.061 1.00 97.06 459 SER A C 1
ATOM 3526 O O . SER A 1 459 ? -11.126 -11.353 -0.508 1.00 97.06 459 SER A O 1
ATOM 3528 N N . TYR A 1 460 ? -11.023 -9.928 1.233 1.00 96.31 460 TYR A N 1
ATOM 3529 C CA . TYR A 1 460 ? -11.090 -10.894 2.314 1.00 96.31 460 TYR A CA 1
ATOM 3530 C C . TYR A 1 460 ? -12.018 -10.383 3.405 1.00 96.31 460 TYR A C 1
ATOM 3532 O O . TYR A 1 460 ? -12.049 -9.188 3.706 1.00 96.31 460 TYR A O 1
ATOM 3540 N N . SER A 1 461 ? -12.783 -11.287 4.005 1.00 95.88 461 SER A N 1
ATOM 3541 C CA . SER A 1 461 ? -13.662 -10.959 5.118 1.00 95.88 461 SER A CA 1
ATOM 3542 C C . SER A 1 461 ? -13.451 -11.935 6.257 1.00 95.88 461 SER A C 1
ATOM 3544 O O . SER A 1 461 ? -13.377 -13.140 6.040 1.00 95.88 461 SER A O 1
ATOM 3546 N N . VAL A 1 462 ? -13.454 -11.408 7.476 1.00 93.56 462 VAL A N 1
ATOM 3547 C CA . VAL A 1 462 ? -13.446 -12.201 8.700 1.00 93.56 462 VAL A CA 1
ATOM 3548 C C . VAL A 1 462 ? -14.584 -11.748 9.603 1.00 93.56 462 VAL A C 1
ATOM 3550 O O . VAL A 1 462 ? -14.801 -10.554 9.828 1.00 93.56 462 VAL A O 1
ATOM 3553 N N . GLU A 1 463 ? -15.336 -12.712 10.117 1.00 88.62 463 GLU A N 1
ATOM 3554 C CA . GLU A 1 463 ? -16.297 -12.468 11.185 1.00 88.62 463 GLU A CA 1
ATOM 3555 C C . GLU A 1 463 ? -15.553 -12.537 12.518 1.00 88.62 463 GLU A C 1
ATOM 3557 O O . GLU A 1 463 ? -14.823 -13.496 12.772 1.00 88.62 463 GLU A O 1
ATOM 3562 N N . GLN A 1 464 ? -15.703 -11.526 13.380 1.00 72.00 464 GLN A N 1
ATOM 3563 C CA . GLN A 1 464 ? -15.198 -11.673 14.742 1.00 72.00 464 GLN A CA 1
ATOM 3564 C C . GLN A 1 464 ? -15.975 -12.805 15.412 1.00 72.00 464 GLN A C 1
ATOM 3566 O O . GLN A 1 464 ? -17.198 -12.729 15.546 1.00 72.00 464 GLN A O 1
ATOM 3571 N N . ALA A 1 465 ? -15.255 -13.844 15.843 1.00 59.41 465 ALA A N 1
ATOM 3572 C CA . ALA A 1 465 ? -15.819 -14.850 16.724 1.00 59.41 465 ALA A CA 1
ATOM 3573 C C . ALA A 1 465 ? -16.473 -14.121 17.902 1.00 59.41 465 ALA A C 1
ATOM 3575 O O . ALA A 1 465 ? -15.838 -13.269 18.535 1.00 59.41 465 ALA A O 1
ATOM 3576 N N . LYS A 1 466 ? -17.754 -14.412 18.160 1.00 53.50 466 LYS A N 1
ATOM 3577 C CA . LYS A 1 466 ? -18.435 -13.919 19.359 1.00 53.50 466 LYS A CA 1
ATOM 3578 C C . LYS A 1 466 ? -17.547 -14.296 20.540 1.00 53.50 466 LYS A C 1
ATOM 3580 O O . LYS A 1 466 ? -17.334 -15.483 20.765 1.00 53.50 466 LYS A O 1
ATOM 3585 N N . GLN A 1 467 ? -16.989 -13.305 21.232 1.00 49.91 467 GLN A N 1
ATOM 3586 C CA . GLN A 1 467 ? -16.303 -13.554 22.493 1.00 49.91 467 GLN A CA 1
ATOM 3587 C C . GLN A 1 467 ? -17.356 -14.138 23.437 1.00 49.91 467 GLN A C 1
ATOM 3589 O O . GLN A 1 467 ? -18.296 -13.440 23.815 1.00 49.91 467 GLN A O 1
ATOM 3594 N N . SER A 1 468 ? -17.262 -15.447 23.659 1.00 35.84 468 SER A N 1
ATOM 3595 C CA . SER A 1 468 ? -18.110 -16.229 24.558 1.00 35.84 468 SER A CA 1
ATOM 3596 C C . SER A 1 468 ? -17.784 -15.938 26.009 1.00 35.84 468 SER A C 1
ATOM 3598 O O . SER A 1 468 ? -16.564 -15.887 26.298 1.00 35.84 468 SER A O 1
#

Radius of gyration: 31.39 Å; chains: 1; bounding box: 76×108×93 Å

Secondary structure (DSSP, 8-state):
---------------------------------------------------------PPP----------------SPPPP--------SSSSS------------------PPPPPPPPPP--------------------TT---------HHHHTTS---EEPPPSSHHHHHHHHHHH-S--EEEEEBTTB----S-EE--TT-HHHHTTTEEEEEGGGEE-EETTTTEE-SSSTTS--GGGTT-EEEEE---SSEEEEEEEEGGGSPTT-EEEEE--SBSS-EEEEEE-SSEEEEEEEE--TT-TT--IIIIIHHHHHHHHHHHSTT-GGGS-S--THHHHHHHHTTSSEEEEEE------STT-----------SEEE---TTS--EEEEEE---TT-TTEEEEEEEEEEE-TT--EEEEEEEEEEEEEEEEEE-SSSSEEEEEEEEEEEEEEEEEEPPP---